Protein 2V40 (pdb70)

Structure (mmCIF, N/CA/C/O backbone):
data_2V40
#
_entry.id   2V40
#
_cell.length_a   155.410
_cell.length_b   155.410
_cell.length_c   82.120
_cell.angle_alpha   90.00
_cell.angle_beta   90.00
_cell.angle_gamma   120.00
#
_symmetry.space_group_name_H-M   'P 63 2 2'
#
loop_
_entity.id
_entity.type
_entity.pdbx_description
1 polymer 'ADENYLOSUCCINATE SYNTHETASE ISOZYME 2'
2 non-polymer "GUANOSINE-5'-DIPHOSPHATE"
3 water water
#
loop_
_atom_site.group_PDB
_atom_site.id
_atom_site.type_symbol
_atom_site.label_atom_id
_atom_site.label_alt_id
_atom_site.label_comp_id
_atom_site.label_asym_id
_atom_site.label_entity_id
_atom_site.label_seq_id
_atom_site.pdbx_PDB_ins_code
_atom_site.Cartn_x
_atom_site.Cartn_y
_atom_site.Cartn_z
_atom_site.occupancy
_atom_site.B_iso_or_equiv
_atom_site.auth_seq_id
_atom_site.auth_comp_id
_atom_site.auth_asym_id
_atom_site.auth_atom_id
_atom_site.pdbx_PDB_model_num
ATOM 1 N N . GLY A 1 29 ? 72.326 3.992 -7.593 1.00 28.40 26 GLY A N 1
ATOM 2 C CA . GLY A 1 29 ? 72.710 5.326 -8.142 1.00 28.17 26 GLY A CA 1
ATOM 3 C C . GLY A 1 29 ? 71.676 6.420 -7.901 1.00 27.72 26 GLY A C 1
ATOM 4 O O . GLY A 1 29 ? 70.475 6.159 -7.759 1.00 28.02 26 GLY A O 1
ATOM 5 N N . GLY A 1 30 ? 72.168 7.653 -7.869 1.00 26.73 27 GLY A N 1
ATOM 6 C CA . GLY A 1 30 ? 71.346 8.836 -7.877 1.00 24.75 27 GLY A CA 1
ATOM 7 C C . GLY A 1 30 ? 71.173 9.358 -6.464 1.00 23.45 27 GLY A C 1
ATOM 8 O O . GLY A 1 30 ? 71.722 8.816 -5.507 1.00 23.95 27 GLY A O 1
ATOM 9 N N . ASN A 1 31 ? 70.389 10.410 -6.340 1.00 21.56 28 ASN A N 1
ATOM 10 C CA . ASN A 1 31 ? 70.068 10.994 -5.055 1.00 19.96 28 ASN A CA 1
ATOM 11 C C . ASN A 1 31 ? 69.272 10.018 -4.210 1.00 19.63 28 ASN A C 1
ATOM 12 O O . ASN A 1 31 ? 68.499 9.210 -4.743 1.00 19.57 28 ASN A O 1
ATOM 17 N N . ARG A 1 32 ? 69.445 10.101 -2.893 1.00 19.23 29 ARG A N 1
ATOM 18 C CA . ARG A 1 32 ? 68.711 9.242 -1.982 1.00 19.82 29 ARG A CA 1
ATOM 19 C C . ARG A 1 32 ? 67.881 10.151 -1.072 1.00 19.02 29 ARG A C 1
ATOM 20 O O . ARG A 1 32 ? 68.403 11.138 -0.525 1.00 19.23 29 ARG A O 1
ATOM 28 N N . VAL A 1 33 ? 66.590 9.859 -0.953 1.00 17.10 30 VAL A N 1
ATOM 29 C CA . VAL A 1 33 ? 65.689 10.770 -0.234 1.00 16.63 30 VAL A CA 1
ATOM 30 C C . VAL A 1 33 ? 65.864 10.629 1.278 1.00 15.93 30 VAL A C 1
ATOM 31 O O . VAL A 1 33 ? 66.189 9.543 1.764 1.00 15.48 30 VAL A O 1
ATOM 35 N N . THR A 1 34 ? 65.656 11.728 2.017 1.00 15.37 31 THR A N 1
ATOM 36 C CA . THR A 1 34 ? 65.615 11.661 3.486 1.00 14.97 31 THR A CA 1
ATOM 37 C C . THR A 1 34 ? 64.151 11.551 3.913 1.00 14.67 31 THR A C 1
ATOM 38 O O . THR A 1 34 ? 63.313 12.277 3.411 1.00 15.09 31 THR A O 1
ATOM 42 N N . VAL A 1 35 ? 63.839 10.643 4.829 1.00 13.88 32 VAL A N 1
ATOM 43 C CA . VAL A 1 35 ? 62.445 10.452 5.248 1.00 13.80 32 VAL A CA 1
ATOM 44 C C . VAL A 1 35 ? 62.327 10.776 6.733 1.00 13.69 32 VAL A C 1
ATOM 45 O O . VAL A 1 35 ? 63.157 10.318 7.527 1.00 13.67 32 VAL A O 1
ATOM 49 N N . VAL A 1 36 ? 61.292 11.533 7.099 1.00 13.49 33 VAL A N 1
ATOM 50 C CA . VAL A 1 36 ? 60.964 11.747 8.528 1.00 13.76 33 VAL A CA 1
ATOM 51 C C . VAL A 1 36 ? 59.664 11.015 8.815 1.00 13.33 33 VAL A C 1
ATOM 52 O O . VAL A 1 36 ? 58.634 11.307 8.189 1.00 14.01 33 VAL A O 1
ATOM 56 N N . LEU A 1 37 ? 59.707 10.083 9.770 1.00 13.37 34 LEU A N 1
ATOM 57 C CA . LEU A 1 37 ? 58.543 9.247 10.130 1.00 14.11 34 LEU A CA 1
ATOM 58 C C . LEU A 1 37 ? 58.246 9.349 11.624 1.00 14.27 34 LEU A C 1
ATOM 59 O O . LEU A 1 37 ? 59.168 9.337 12.453 1.00 15.29 34 LEU A O 1
ATOM 64 N N . GLY A 1 38 ? 56.957 9.383 11.972 1.00 14.88 35 GLY A N 1
ATOM 65 C CA . GLY A 1 38 ? 56.549 9.318 13.389 1.00 14.58 35 GLY A CA 1
ATOM 66 C C . GLY A 1 38 ? 56.673 7.884 13.865 1.00 14.19 35 GLY A C 1
ATOM 67 O O . GLY A 1 38 ? 56.246 6.959 13.191 1.00 14.88 35 GLY A O 1
ATOM 68 N N . ALA A 1 39 ? 57.280 7.673 15.023 1.00 13.88 36 ALA A N 1
ATOM 69 C CA . ALA A 1 39 ? 57.517 6.300 15.475 1.00 13.88 36 ALA A CA 1
ATOM 70 C C . ALA A 1 39 ? 56.405 5.688 16.354 1.00 14.33 36 ALA A C 1
ATOM 71 O O . ALA A 1 39 ? 56.381 4.464 16.590 1.00 14.71 36 ALA A O 1
ATOM 73 N N . GLN A 1 40 ? 55.497 6.530 16.849 1.00 14.82 37 GLN A N 1
ATOM 74 C CA . GLN A 1 40 ? 54.538 6.083 17.863 1.00 14.61 37 GLN A CA 1
ATOM 75 C C . GLN A 1 40 ? 53.123 6.233 17.296 1.00 15.40 37 GLN A C 1
ATOM 76 O O . GLN A 1 40 ? 52.842 5.678 16.234 1.00 15.25 37 GLN A O 1
ATOM 82 N N . TRP A 1 41 ? 52.238 6.970 17.968 1.00 16.10 38 TRP A N 1
ATOM 83 C CA . TRP A 1 41 ? 50.883 7.189 17.426 1.00 17.05 38 TRP A CA 1
ATOM 84 C C . TRP A 1 41 ? 50.620 8.636 17.038 1.00 17.90 38 TRP A C 1
ATOM 85 O O . TRP A 1 41 ? 49.509 9.123 17.250 1.00 19.85 38 TRP A O 1
ATOM 96 N N . GLY A 1 42 ? 51.606 9.339 16.498 1.00 17.79 39 GLY A N 1
ATOM 97 C CA . GLY A 1 42 ? 51.438 10.742 16.144 1.00 17.16 39 GLY A CA 1
ATOM 98 C C . GLY A 1 42 ? 51.739 11.746 17.252 1.00 17.23 39 GLY A C 1
ATOM 99 O O . GLY A 1 42 ? 51.955 11.380 18.401 1.00 16.42 39 GLY A O 1
ATOM 100 N N . ASP A 1 43 ? 51.753 13.022 16.878 1.00 16.78 40 ASP A N 1
ATOM 101 C CA . ASP A 1 43 ? 52.034 14.124 17.810 1.00 18.08 40 ASP A CA 1
ATOM 102 C C . ASP A 1 43 ? 53.411 13.999 18.494 1.00 17.66 40 ASP A C 1
ATOM 103 O O . ASP A 1 43 ? 53.600 14.444 19.628 1.00 17.97 40 ASP A O 1
ATOM 108 N N . GLU A 1 44 ? 54.380 13.404 17.796 1.00 17.80 41 GLU A N 1
ATOM 109 C CA . GLU A 1 44 ? 55.701 13.203 18.377 1.00 17.81 41 GLU A CA 1
ATOM 110 C C . GLU A 1 44 ? 56.554 14.445 18.277 1.00 19.51 41 GLU A C 1
ATOM 111 O O . GLU A 1 44 ? 57.532 14.569 19.004 1.00 20.76 41 GLU A O 1
ATOM 117 N N . GLY A 1 45 ? 56.214 15.351 17.364 1.00 19.19 42 GLY A N 1
ATOM 118 C CA . GLY A 1 45 ? 57.095 16.458 17.061 1.00 20.22 42 GLY A CA 1
ATOM 119 C C . GLY A 1 45 ? 57.817 16.340 15.726 1.00 19.90 42 GLY A C 1
ATOM 120 O O . GLY A 1 45 ? 58.916 16.887 15.584 1.00 20.14 42 GLY A O 1
ATOM 121 N N . LYS A 1 46 ? 57.210 15.654 14.747 1.00 20.11 43 LYS A N 1
ATOM 122 C CA . LYS A 1 46 ? 57.801 15.537 13.399 1.00 20.41 43 LYS A CA 1
ATOM 123 C C . LYS A 1 46 ? 58.020 16.898 12.763 1.00 20.05 43 LYS A C 1
ATOM 124 O O . LYS A 1 46 ? 59.052 17.116 12.125 1.00 19.47 43 LYS A O 1
ATOM 130 N N . GLY A 1 47 ? 57.054 17.814 12.942 1.00 20.50 44 GLY A N 1
ATOM 131 C CA . GLY A 1 47 ? 57.144 19.173 12.371 1.00 20.75 44 GLY A CA 1
ATOM 132 C C . GLY A 1 47 ? 58.396 19.924 12.795 1.00 20.79 44 GLY A C 1
ATOM 133 O O . GLY A 1 47 ? 58.993 20.669 12.006 1.00 20.95 44 GLY A O 1
ATOM 134 N N . LYS A 1 48 ? 58.786 19.742 14.058 1.00 20.88 45 LYS A N 1
ATOM 135 C CA . LYS A 1 48 ? 60.035 20.303 14.590 1.00 20.97 45 LYS A CA 1
ATOM 136 C C . LYS A 1 48 ? 61.276 19.833 13.792 1.00 21.05 45 LYS A C 1
ATOM 137 O O . LYS A 1 48 ? 62.166 20.625 13.446 1.00 20.35 45 LYS A O 1
ATOM 143 N N . VAL A 1 49 ? 61.323 18.541 13.485 1.00 20.14 46 VAL A N 1
ATOM 144 C CA . VAL A 1 49 ? 62.439 17.988 12.723 1.00 20.00 46 VAL A CA 1
ATOM 145 C C . VAL A 1 49 ? 62.376 18.431 11.241 1.00 20.12 46 VAL A C 1
ATOM 146 O O . VAL A 1 49 ? 63.366 18.870 10.642 1.00 20.00 46 VAL A O 1
ATOM 150 N N . VAL A 1 50 ? 61.190 18.326 10.663 1.00 20.83 47 VAL A N 1
ATOM 151 C CA . VAL A 1 50 ? 60.966 18.777 9.285 1.00 22.55 47 VAL A CA 1
ATOM 152 C C . VAL A 1 50 ? 61.369 20.255 9.117 1.00 23.29 47 VAL A C 1
ATOM 153 O O . VAL A 1 50 ? 62.048 20.572 8.142 1.00 23.44 47 VAL A O 1
ATOM 157 N N . ASP A 1 51 ? 60.984 21.127 10.066 1.00 24.69 48 ASP A N 1
ATOM 158 C CA . ASP A 1 51 ? 61.409 22.563 10.097 1.00 25.81 48 ASP A CA 1
ATOM 159 C C . ASP A 1 51 ? 62.911 22.729 9.877 1.00 25.20 48 ASP A C 1
ATOM 160 O O . ASP A 1 51 ? 63.324 23.530 9.037 1.00 25.80 48 ASP A O 1
ATOM 165 N N . LEU A 1 52 ? 63.718 21.962 10.612 1.00 23.68 49 LEU A N 1
ATOM 166 C CA . LEU A 1 52 ? 65.164 22.043 10.493 1.00 22.93 49 LEU A CA 1
ATOM 167 C C . LEU A 1 52 ? 65.646 21.552 9.130 1.00 22.33 49 LEU A C 1
ATOM 168 O O . LEU A 1 52 ? 66.410 22.234 8.453 1.00 22.13 49 LEU A O 1
ATOM 173 N N . LEU A 1 53 ? 65.192 20.367 8.736 1.00 21.50 50 LEU A N 1
ATOM 174 C CA . LEU A 1 53 ? 65.644 19.754 7.478 1.00 20.74 50 LEU A CA 1
ATOM 175 C C . LEU A 1 53 ? 65.159 20.467 6.210 1.00 20.65 50 LEU A C 1
ATOM 176 O O . LEU A 1 53 ? 65.872 20.493 5.199 1.00 20.23 50 LEU A O 1
ATOM 181 N N . ALA A 1 54 ? 63.957 21.034 6.248 1.00 20.24 51 ALA A N 1
ATOM 182 C CA . ALA A 1 54 ? 63.409 21.703 5.065 1.00 21.13 51 ALA A CA 1
ATOM 183 C C . ALA A 1 54 ? 64.173 22.994 4.685 1.00 22.34 51 ALA A C 1
ATOM 184 O O . ALA A 1 54 ? 64.084 23.455 3.539 1.00 22.01 51 ALA A O 1
ATOM 186 N N . GLN A 1 55 ? 64.909 23.570 5.642 1.00 23.71 52 GLN A N 1
ATOM 187 C CA . GLN A 1 55 ? 65.685 24.800 5.405 1.00 25.99 52 GLN A CA 1
ATOM 188 C C . GLN A 1 55 ? 66.736 24.648 4.303 1.00 26.10 52 GLN A C 1
ATOM 189 O O . GLN A 1 55 ? 67.069 25.624 3.630 1.00 26.28 52 GLN A O 1
ATOM 195 N N . ASP A 1 56 ? 67.286 23.452 4.111 1.00 26.03 53 ASP A N 1
ATOM 196 C CA . ASP A 1 56 ? 68.192 23.314 2.969 1.00 26.72 53 ASP A CA 1
ATOM 197 C C . ASP A 1 56 ? 67.795 22.223 1.987 1.00 24.53 53 ASP A C 1
ATOM 198 O O . ASP A 1 56 ? 68.623 21.733 1.230 1.00 24.36 53 ASP A O 1
ATOM 203 N N . ALA A 1 57 ? 66.518 21.865 1.987 1.00 21.76 54 ALA A N 1
ATOM 204 C CA . ALA A 1 57 ? 65.993 20.933 0.990 1.00 20.40 54 ALA A CA 1
ATOM 205 C C . ALA A 1 57 ? 65.749 21.636 -0.347 1.00 19.88 54 ALA A C 1
ATOM 206 O O . ALA A 1 57 ? 65.500 22.842 -0.398 1.00 20.00 54 ALA A O 1
ATOM 208 N N . ASP A 1 58 ? 65.814 20.870 -1.430 1.00 18.97 55 ASP A N 1
ATOM 209 C CA . ASP A 1 58 ? 65.393 21.321 -2.761 1.00 19.00 55 ASP A CA 1
ATOM 210 C C . ASP A 1 58 ? 63.956 20.915 -3.092 1.00 18.45 55 ASP A C 1
ATOM 211 O O . ASP A 1 58 ? 63.195 21.666 -3.739 1.00 17.91 55 ASP A O 1
ATOM 216 N N . ILE A 1 59 ? 63.582 19.711 -2.651 1.00 17.66 56 ILE A N 1
ATOM 217 C CA . ILE A 1 59 ? 62.243 19.166 -2.892 1.00 16.45 56 ILE A CA 1
ATOM 218 C C . ILE A 1 59 ? 61.731 18.582 -1.588 1.00 15.99 56 ILE A C 1
ATOM 219 O O . ILE A 1 59 ? 62.475 17.884 -0.895 1.00 15.47 56 ILE A O 1
ATOM 224 N N A VAL A 1 60 ? 60.494 18.920 -1.232 0.50 15.38 57 VAL A N 1
ATOM 225 N N B VAL A 1 60 ? 60.471 18.872 -1.264 0.50 15.27 57 VAL A N 1
ATOM 226 C CA A VAL A 1 60 ? 59.831 18.339 -0.055 0.50 15.09 57 VAL A CA 1
ATOM 227 C CA B VAL A 1 60 ? 59.835 18.342 -0.047 0.50 14.84 57 VAL A CA 1
ATOM 228 C C A VAL A 1 60 ? 58.590 17.613 -0.552 0.50 15.27 57 VAL A C 1
ATOM 229 C C B VAL A 1 60 ? 58.503 17.682 -0.413 0.50 15.04 57 VAL A C 1
ATOM 230 O O A VAL A 1 60 ? 57.870 18.133 -1.405 0.50 15.08 57 VAL A O 1
ATOM 231 O O B VAL A 1 60 ? 57.633 18.322 -1.011 0.50 14.50 57 VAL A O 1
ATOM 238 N N . CYS A 1 61 ? 58.354 16.411 -0.030 1.00 14.70 58 CYS A N 1
ATOM 239 C CA . CYS A 1 61 ? 57.269 15.536 -0.526 1.00 15.49 58 CYS A CA 1
ATOM 240 C C . CYS A 1 61 ? 56.299 15.051 0.535 1.00 15.56 58 CYS A C 1
ATOM 241 O O . CYS A 1 61 ? 56.691 14.869 1.685 1.00 16.74 58 CYS A O 1
ATOM 244 N N . ARG A 1 62 ? 55.044 14.842 0.117 1.00 15.46 59 ARG A N 1
ATOM 245 C CA . ARG A 1 62 ? 54.092 13.998 0.836 1.00 15.12 59 ARG A CA 1
ATOM 246 C C . ARG A 1 62 ? 53.966 12.692 0.031 1.00 14.90 59 ARG A C 1
ATOM 247 O O . ARG A 1 62 ? 53.889 12.748 -1.198 1.00 14.37 59 ARG A O 1
ATOM 255 N N . CYS A 1 63 ? 53.992 11.544 0.713 1.00 14.03 60 CYS A N 1
ATOM 256 C CA . CYS A 1 63 ? 53.891 10.243 0.015 1.00 14.39 60 CYS A CA 1
ATOM 257 C C . CYS A 1 63 ? 52.579 9.486 0.249 1.00 14.07 60 CYS A C 1
ATOM 258 O O . CYS A 1 63 ? 52.153 8.714 -0.605 1.00 13.20 60 CYS A O 1
ATOM 261 N N . GLN A 1 64 ? 51.954 9.678 1.413 1.00 13.79 61 GLN A N 1
ATOM 262 C CA . GLN A 1 64 ? 50.744 8.960 1.750 1.00 14.57 61 GLN A CA 1
ATOM 263 C C . GLN A 1 64 ? 49.843 9.866 2.578 1.00 14.86 61 GLN A C 1
ATOM 264 O O . GLN A 1 64 ? 50.290 10.896 3.103 1.00 14.39 61 GLN A O 1
ATOM 270 N N . GLY A 1 65 ? 48.582 9.458 2.712 1.00 15.24 62 GLY A N 1
ATOM 271 C CA . GLY A 1 65 ? 47.651 10.150 3.619 1.00 15.35 62 GLY A CA 1
ATOM 272 C C . GLY A 1 65 ? 46.925 11.321 2.982 1.00 16.37 62 GLY A C 1
ATOM 273 O O . GLY A 1 65 ? 47.076 11.596 1.790 1.00 15.05 62 GLY A O 1
ATOM 274 N N . GLY A 1 66 ? 46.140 12.039 3.790 1.00 16.95 63 GLY A N 1
ATOM 275 C CA . GLY A 1 66 ? 45.399 13.184 3.287 1.00 18.16 63 GLY A CA 1
ATOM 276 C C . GLY A 1 66 ? 45.669 14.405 4.154 1.00 19.87 63 GLY A C 1
ATOM 277 O O . GLY A 1 66 ? 46.786 14.626 4.605 1.00 19.56 63 GLY A O 1
ATOM 278 N N . ASN A 1 67 ? 44.631 15.179 4.419 1.00 20.63 64 ASN A N 1
ATOM 279 C CA . ASN A 1 67 ? 44.806 16.449 5.133 1.00 22.26 64 ASN A CA 1
ATOM 280 C C . ASN A 1 67 ? 44.286 16.423 6.568 1.00 24.44 64 ASN A C 1
ATOM 281 O O . ASN A 1 67 ? 43.878 17.471 7.107 1.00 24.00 64 ASN A O 1
ATOM 286 N N . ASN A 1 68 ? 44.291 15.254 7.207 1.00 26.72 65 ASN A N 1
ATOM 287 C CA . ASN A 1 68 ? 43.594 15.148 8.494 1.00 29.89 65 ASN A CA 1
ATOM 288 C C . ASN A 1 68 ? 44.305 15.795 9.685 1.00 31.74 65 ASN A C 1
ATOM 289 O O . ASN A 1 68 ? 43.678 15.976 10.743 1.00 32.98 65 ASN A O 1
ATOM 294 N N . ALA A 1 69 ? 45.581 16.161 9.519 1.00 32.42 66 ALA A N 1
ATOM 295 C CA . ALA A 1 69 ? 46.356 16.797 10.608 1.00 33.24 66 ALA A CA 1
ATOM 296 C C . ALA A 1 69 ? 46.856 18.171 10.194 1.00 33.67 66 ALA A C 1
ATOM 297 O O . ALA A 1 69 ? 47.398 18.318 9.099 1.00 33.93 66 ALA A O 1
ATOM 299 N N . GLY A 1 70 ? 46.678 19.170 11.068 1.00 33.46 67 GLY A N 1
ATOM 300 C CA . GLY A 1 70 ? 47.174 20.530 10.818 1.00 33.19 67 GLY A CA 1
ATOM 301 C C . GLY A 1 70 ? 48.416 20.879 11.617 1.00 33.05 67 GLY A C 1
ATOM 302 O O . GLY A 1 70 ? 48.564 20.443 12.766 1.00 33.84 67 GLY A O 1
ATOM 303 N N A HIS A 1 71 ? 49.296 21.655 11.002 0.50 32.27 68 HIS A N 1
ATOM 304 N N B HIS A 1 71 ? 49.332 21.652 11.015 0.50 32.66 68 HIS A N 1
ATOM 305 C CA A HIS A 1 71 ? 50.495 22.112 11.673 0.50 31.23 68 HIS A CA 1
ATOM 306 C CA B HIS A 1 71 ? 50.654 21.989 11.611 0.50 31.95 68 HIS A CA 1
ATOM 307 C C A HIS A 1 71 ? 50.723 23.568 11.385 0.50 31.19 68 HIS A C 1
ATOM 308 C C B HIS A 1 71 ? 51.040 23.452 11.300 0.50 31.72 68 HIS A C 1
ATOM 309 O O A HIS A 1 71 ? 50.317 24.076 10.342 0.50 30.49 68 HIS A O 1
ATOM 310 O O B HIS A 1 71 ? 51.044 23.848 10.133 0.50 31.34 68 HIS A O 1
ATOM 323 N N . THR A 1 72 ? 51.346 24.242 12.343 1.00 31.07 69 THR A N 1
ATOM 324 C CA . THR A 1 72 ? 51.596 25.680 12.207 1.00 30.41 69 THR A CA 1
ATOM 325 C C . THR A 1 72 ? 53.087 25.965 12.126 1.00 29.83 69 THR A C 1
ATOM 326 O O . THR A 1 72 ? 53.864 25.461 12.925 1.00 29.94 69 THR A O 1
ATOM 330 N N . VAL A 1 73 ? 53.482 26.757 11.134 1.00 29.39 70 VAL A N 1
ATOM 331 C CA . VAL A 1 73 ? 54.853 27.212 11.006 1.00 29.26 70 VAL A CA 1
ATOM 332 C C . VAL A 1 73 ? 54.814 28.717 11.143 1.00 28.99 70 VAL A C 1
ATOM 333 O O . VAL A 1 73 ? 54.012 29.373 10.476 1.00 28.68 70 VAL A O 1
ATOM 337 N N . VAL A 1 74 ? 55.659 29.257 12.020 1.00 28.86 71 VAL A N 1
ATOM 338 C CA . VAL A 1 74 ? 55.691 30.706 12.273 1.00 29.32 71 VAL A CA 1
ATOM 339 C C . VAL A 1 74 ? 56.882 31.344 11.549 1.00 29.16 71 VAL A C 1
ATOM 340 O O . VAL A 1 74 ? 58.007 30.898 11.707 1.00 29.99 71 VAL A O 1
ATOM 344 N N . VAL A 1 75 ? 56.616 32.353 10.726 1.00 29.31 72 VAL A N 1
ATOM 345 C CA . VAL A 1 75 ? 57.665 33.165 10.085 1.00 29.57 72 VAL A CA 1
ATOM 346 C C . VAL A 1 75 ? 57.376 34.658 10.293 1.00 29.89 72 VAL A C 1
ATOM 347 O O . VAL A 1 75 ? 56.359 35.167 9.821 1.00 29.97 72 VAL A O 1
ATOM 351 N N . ASP A 1 76 ? 58.301 35.356 10.955 1.00 30.77 73 ASP A N 1
ATOM 352 C CA . ASP A 1 76 ? 58.144 36.775 11.302 1.00 31.55 73 ASP A CA 1
ATOM 353 C C . ASP A 1 76 ? 56.822 37.007 12.012 1.00 30.97 73 ASP A C 1
ATOM 354 O O . ASP A 1 76 ? 56.074 37.919 11.649 1.00 31.55 73 ASP A O 1
ATOM 359 N N . SER A 1 77 ? 56.530 36.152 12.995 1.00 30.42 74 SER A N 1
ATOM 360 C CA . SER A 1 77 ? 55.291 36.198 13.788 1.00 30.53 74 SER A CA 1
ATOM 361 C C . SER A 1 77 ? 54.065 35.626 13.098 1.00 29.93 74 SER A C 1
ATOM 362 O O . SER A 1 77 ? 53.075 35.263 13.764 1.00 29.98 74 SER A O 1
ATOM 365 N N . VAL A 1 78 ? 54.121 35.537 11.772 1.00 28.73 75 VAL A N 1
ATOM 366 C CA . VAL A 1 78 ? 52.957 35.108 11.010 1.00 27.68 75 VAL A CA 1
ATOM 367 C C . VAL A 1 78 ? 52.811 33.601 11.121 1.00 27.74 75 VAL A C 1
ATOM 368 O O . VAL A 1 78 ? 53.767 32.848 10.895 1.00 28.08 75 VAL A O 1
ATOM 372 N N . GLU A 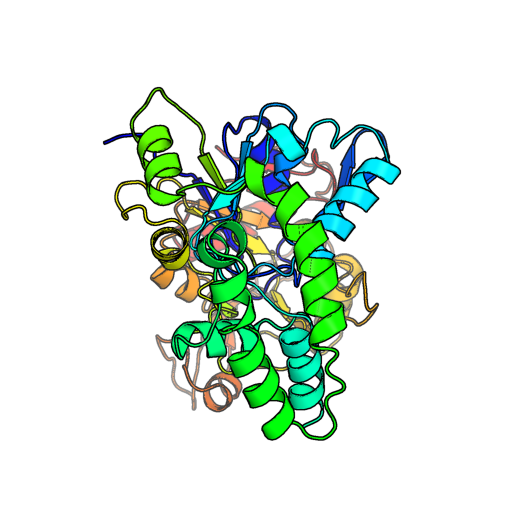1 79 ? 51.605 33.168 11.457 1.00 27.23 76 GLU A N 1
ATOM 373 C CA . GLU A 1 79 ? 51.324 31.766 11.669 1.00 27.56 76 GLU A CA 1
ATOM 374 C C . GLU A 1 79 ? 50.681 31.205 10.407 1.00 27.11 76 GLU A C 1
ATOM 375 O O . GLU A 1 79 ? 49.557 31.570 10.054 1.00 28.40 76 GLU A O 1
ATOM 381 N N . TYR A 1 80 ? 51.416 30.351 9.707 1.00 25.46 77 TYR A N 1
ATOM 382 C CA . TYR A 1 80 ? 50.880 29.672 8.526 1.00 24.24 77 TYR A CA 1
ATOM 383 C C . TYR A 1 80 ? 50.468 28.265 8.936 1.00 23.60 77 TYR A C 1
ATOM 384 O O . TYR A 1 80 ? 51.123 27.666 9.780 1.00 24.71 77 TYR A O 1
ATOM 393 N N . ASP A 1 81 ? 49.386 27.742 8.364 1.00 22.96 78 ASP A N 1
ATOM 394 C CA . ASP A 1 81 ? 48.883 26.411 8.735 1.00 22.54 78 ASP A CA 1
ATOM 395 C C . ASP A 1 81 ? 48.906 25.470 7.522 1.00 21.74 78 ASP A C 1
ATOM 396 O O . ASP A 1 81 ? 48.448 25.834 6.423 1.00 20.88 78 ASP A O 1
ATOM 401 N N . PHE A 1 82 ? 49.416 24.265 7.734 1.00 20.83 79 PHE A N 1
ATOM 402 C CA . PHE A 1 82 ? 49.503 23.262 6.650 1.00 20.41 79 PHE A CA 1
ATOM 403 C C . PHE A 1 82 ? 48.749 22.005 7.023 1.00 20.64 79 PHE A C 1
ATOM 404 O O . PHE A 1 82 ? 48.765 21.600 8.185 1.00 20.70 79 PHE A O 1
ATOM 412 N N . HIS A 1 83 ? 48.064 21.403 6.044 1.00 19.78 80 HIS A N 1
ATOM 413 C CA . HIS A 1 83 ? 47.263 20.198 6.287 1.00 20.75 80 HIS A CA 1
ATOM 414 C C . HIS A 1 83 ? 47.610 19.150 5.227 1.00 20.13 80 HIS A C 1
ATOM 415 O O . HIS A 1 83 ? 48.140 18.087 5.527 1.00 20.66 80 HIS A O 1
ATOM 422 N N . LEU A 1 84 ? 47.344 19.478 3.977 1.00 19.51 81 LEU A N 1
ATOM 423 C CA . LEU A 1 84 ? 47.760 18.596 2.896 1.00 20.02 81 LEU A CA 1
ATOM 424 C C . LEU A 1 84 ? 49.156 18.965 2.437 1.00 20.66 81 LEU A C 1
ATOM 425 O O . LEU A 1 84 ? 49.973 18.088 2.169 1.00 21.42 81 LEU A O 1
ATOM 430 N N . LEU A 1 85 ? 49.437 20.269 2.330 1.00 21.03 82 LEU A N 1
ATOM 431 C CA . LEU A 1 85 ? 50.729 20.728 1.836 1.00 21.67 82 LEU A CA 1
ATOM 432 C C . LEU A 1 85 ? 51.874 20.382 2.773 1.00 22.10 82 LEU A C 1
ATOM 433 O O . LEU A 1 85 ? 51.719 20.509 3.990 1.00 22.15 82 LEU A O 1
ATOM 438 N N . PRO A 1 86 ? 53.027 19.954 2.201 1.00 22.76 83 PRO A N 1
ATOM 439 C CA . PRO A 1 86 ? 54.237 19.751 2.990 1.00 23.37 83 PRO A CA 1
ATOM 440 C C . PRO A 1 86 ? 54.619 21.080 3.624 1.00 23.77 83 PRO A C 1
ATOM 441 O O . PRO A 1 86 ? 54.685 22.096 2.923 1.00 23.65 83 PRO A O 1
ATOM 445 N N . SER A 1 87 ? 54.839 21.063 4.936 1.00 24.81 84 SER A N 1
ATOM 446 C CA . SER A 1 87 ? 55.232 22.253 5.696 1.00 25.84 84 SER A CA 1
ATOM 447 C C . SER A 1 87 ? 56.490 22.917 5.127 1.00 25.65 84 SER A C 1
ATOM 448 O O . SER A 1 87 ? 56.688 24.129 5.249 1.00 25.84 84 SER A O 1
ATOM 451 N N . GLY A 1 88 ? 57.330 22.115 4.483 1.00 24.97 85 GLY A N 1
ATOM 452 C CA . GLY A 1 88 ? 58.556 22.618 3.872 1.00 23.60 85 GLY A CA 1
ATOM 453 C C . GLY A 1 88 ? 58.395 23.642 2.782 1.00 23.44 85 GLY A C 1
ATOM 454 O O . GLY A 1 88 ? 59.349 24.358 2.473 1.00 23.09 85 GLY A O 1
ATOM 455 N N . ILE A 1 89 ? 57.195 23.734 2.205 1.00 23.17 86 ILE A N 1
ATOM 456 C CA . ILE A 1 89 ? 56.908 24.717 1.152 1.00 23.71 86 ILE A CA 1
ATOM 457 C C . ILE A 1 89 ? 57.129 26.175 1.625 1.00 24.34 86 ILE A C 1
ATOM 458 O O . ILE A 1 89 ? 57.280 27.074 0.805 1.00 24.70 86 ILE A O 1
ATOM 463 N N . ILE A 1 90 ? 57.162 26.379 2.938 1.00 25.15 87 ILE A N 1
ATOM 464 C CA . ILE A 1 90 ? 57.444 27.693 3.542 1.00 26.08 87 ILE A CA 1
ATOM 465 C C . ILE A 1 90 ? 58.840 28.252 3.158 1.00 27.24 87 ILE A C 1
ATOM 466 O O . ILE A 1 90 ? 59.047 29.478 3.194 1.00 27.32 87 ILE A O 1
ATOM 471 N N . ASN A 1 91 ? 59.782 27.359 2.816 1.00 26.65 88 ASN A N 1
ATOM 472 C CA . ASN A 1 91 ? 61.111 27.731 2.276 1.00 27.53 88 ASN A CA 1
ATOM 473 C C . ASN A 1 91 ? 60.927 28.118 0.817 1.00 27.71 88 ASN A C 1
ATOM 474 O O . ASN A 1 91 ? 60.473 27.300 0.012 1.00 27.19 88 ASN A O 1
ATOM 479 N N . PRO A 1 92 ? 61.274 29.372 0.455 1.00 28.32 89 PRO A N 1
ATOM 480 C CA . PRO A 1 92 ? 61.032 29.848 -0.929 1.00 28.78 89 PRO A CA 1
ATOM 481 C C . PRO A 1 92 ? 61.806 29.110 -2.034 1.00 28.36 89 PRO A C 1
ATOM 482 O O . PRO A 1 92 ? 61.420 29.183 -3.202 1.00 29.20 89 PRO A O 1
ATOM 486 N N . ASN A 1 93 ? 62.883 28.418 -1.675 1.00 27.88 90 ASN A N 1
ATOM 487 C CA . ASN A 1 93 ? 63.690 27.673 -2.641 1.00 27.61 90 ASN A CA 1
ATOM 488 C C . ASN A 1 93 ? 63.255 26.217 -2.872 1.00 25.99 90 ASN A C 1
ATOM 489 O O . ASN A 1 93 ? 63.901 25.489 -3.636 1.00 26.82 90 ASN A O 1
ATOM 494 N N A VAL A 1 94 ? 62.204 25.784 -2.192 0.50 24.93 91 VAL A N 1
ATOM 495 N N B VAL A 1 94 ? 62.155 25.819 -2.231 0.50 24.86 91 VAL A N 1
ATOM 496 C CA A VAL A 1 94 ? 61.764 24.410 -2.368 0.50 23.41 91 VAL A CA 1
ATOM 497 C CA B VAL A 1 94 ? 61.663 24.431 -2.227 0.50 23.29 91 VAL A CA 1
ATOM 498 C C A VAL A 1 94 ? 60.639 24.300 -3.390 0.50 22.78 91 VAL A C 1
ATOM 499 C C B VAL A 1 94 ? 60.508 24.214 -3.220 0.50 22.71 91 VAL A C 1
ATOM 500 O O A VAL A 1 94 ? 59.888 25.246 -3.629 0.50 22.58 91 VAL A O 1
ATOM 501 O O B VAL A 1 94 ? 59.573 25.025 -3.261 0.50 22.38 91 VAL A O 1
ATOM 508 N N . THR A 1 95 ? 60.572 23.129 -4.008 1.00 22.05 92 THR A N 1
ATOM 509 C CA . THR A 1 95 ? 59.421 22.673 -4.773 1.00 20.93 92 THR A CA 1
ATOM 510 C C . THR A 1 95 ? 58.736 21.653 -3.866 1.00 19.48 92 THR A C 1
ATOM 511 O O . THR A 1 95 ? 59.398 20.740 -3.361 1.00 18.05 92 THR A O 1
ATOM 515 N N . ALA A 1 96 ? 57.440 21.830 -3.628 1.00 17.36 93 ALA A N 1
ATOM 516 C CA . ALA A 1 96 ? 56.660 20.872 -2.856 1.00 16.30 93 ALA A CA 1
ATOM 517 C C . ALA A 1 96 ? 56.063 19.863 -3.830 1.00 15.83 93 ALA A C 1
ATOM 518 O O . ALA A 1 96 ? 55.607 20.226 -4.912 1.00 14.43 93 ALA A O 1
ATOM 520 N N . PHE A 1 97 ? 56.103 18.597 -3.445 1.00 15.30 94 PHE A N 1
ATOM 521 C CA . PHE A 1 97 ? 55.654 17.518 -4.330 1.00 15.09 94 PHE A CA 1
ATOM 522 C C . PHE A 1 97 ? 54.652 16.623 -3.636 1.00 14.67 94 PHE A C 1
ATOM 523 O O . PHE A 1 97 ? 54.926 16.093 -2.571 1.00 15.94 94 PHE A O 1
ATOM 531 N N . ILE A 1 98 ? 53.481 16.463 -4.243 1.00 14.51 95 ILE A N 1
ATOM 532 C CA . ILE A 1 98 ? 52.442 15.597 -3.685 1.00 14.63 95 ILE A CA 1
ATOM 533 C C . ILE A 1 98 ? 52.458 14.281 -4.465 1.00 14.63 95 ILE A C 1
ATOM 534 O O . ILE A 1 98 ? 52.163 14.269 -5.658 1.00 14.69 95 ILE A O 1
ATOM 539 N N . GLY A 1 99 ? 52.802 13.178 -3.799 1.00 14.87 96 GLY A N 1
ATOM 540 C CA . GLY A 1 99 ? 52.934 11.869 -4.492 1.00 13.85 96 GLY A CA 1
ATOM 541 C C . GLY A 1 99 ? 51.609 11.176 -4.825 1.00 14.12 96 GLY A C 1
ATOM 542 O O . GLY A 1 99 ? 50.523 11.597 -4.386 1.00 13.59 96 GLY A O 1
ATOM 543 N N . ASN A 1 100 ? 51.710 10.078 -5.580 1.00 12.66 97 ASN A N 1
ATOM 544 C CA . ASN A 1 100 ? 50.548 9.280 -5.976 1.00 13.65 97 ASN A CA 1
ATOM 545 C C . ASN A 1 100 ? 49.821 8.616 -4.820 1.00 13.15 97 ASN A C 1
ATOM 546 O O . ASN A 1 100 ? 48.669 8.259 -4.966 1.00 14.30 97 ASN A O 1
ATOM 551 N N . GLY A 1 101 ? 50.494 8.415 -3.682 1.00 12.54 98 GLY A N 1
ATOM 552 C CA . GLY A 1 101 ? 49.876 7.736 -2.547 1.00 13.07 98 GLY A CA 1
ATOM 553 C C . GLY A 1 101 ? 48.961 8.657 -1.735 1.00 13.05 98 GLY A C 1
ATOM 554 O O . GLY A 1 101 ? 48.153 8.188 -0.921 1.00 13.29 98 GLY A O 1
ATOM 555 N N . VAL A 1 102 ? 49.058 9.956 -1.993 1.00 13.65 99 VAL A N 1
ATOM 556 C CA . VAL A 1 102 ? 48.283 10.983 -1.267 1.00 14.33 99 VAL A CA 1
ATOM 557 C C . VAL A 1 102 ? 46.841 11.089 -1.792 1.00 15.10 99 VAL A C 1
ATOM 558 O O . VAL A 1 102 ? 46.566 10.770 -2.955 1.00 16.11 99 VAL A O 1
ATOM 562 N N . VAL A 1 103 ? 45.900 11.470 -0.924 1.00 14.83 100 VAL A N 1
ATOM 563 C CA . VAL A 1 103 ? 44.500 11.641 -1.355 1.00 14.59 100 VAL A CA 1
ATOM 564 C C . VAL A 1 103 ? 44.105 13.092 -1.138 1.00 15.19 100 VAL A C 1
ATOM 565 O O . VAL A 1 103 ? 44.394 13.660 -0.089 1.00 14.57 100 VAL A O 1
ATOM 569 N N . ILE A 1 104 ? 43.496 13.695 -2.164 1.00 15.20 101 ILE A N 1
ATOM 570 C CA . ILE A 1 104 ? 43.411 15.151 -2.236 1.00 15.51 101 ILE A CA 1
ATOM 571 C C . ILE A 1 104 ? 41.957 15.608 -2.331 1.00 15.63 101 ILE A C 1
ATOM 572 O O . ILE A 1 104 ? 41.282 15.374 -3.337 1.00 15.05 101 ILE A O 1
ATOM 577 N N . HIS A 1 105 ? 41.509 16.303 -1.293 1.00 15.58 102 HIS A N 1
ATOM 578 C CA . HIS A 1 105 ? 40.247 17.040 -1.342 1.00 15.42 102 HIS A CA 1
ATOM 579 C C . HIS A 1 105 ? 40.551 18.430 -1.906 1.00 15.63 102 HIS A C 1
ATOM 580 O O . HIS A 1 105 ? 41.276 19.239 -1.294 1.00 15.24 102 HIS A O 1
ATOM 587 N N . LEU A 1 106 ? 40.021 18.708 -3.085 1.00 15.73 103 LEU A N 1
ATOM 588 C CA . LEU A 1 106 ? 40.381 19.932 -3.801 1.00 17.23 103 LEU A CA 1
ATOM 589 C C . LEU A 1 106 ? 39.919 21.232 -3.125 1.00 17.41 103 LEU A C 1
ATOM 590 O O . LEU A 1 106 ? 40.720 22.159 -3.017 1.00 17.95 103 LEU A O 1
ATOM 595 N N . PRO A 1 107 ? 38.660 21.299 -2.645 1.00 18.63 104 PRO A N 1
ATOM 596 C CA . PRO A 1 107 ? 38.278 22.522 -1.901 1.00 18.65 104 PRO A CA 1
ATOM 597 C C . PRO A 1 107 ? 39.194 22.778 -0.695 1.00 19.21 104 PRO A C 1
ATOM 598 O O . PRO A 1 107 ? 39.631 23.922 -0.481 1.00 20.10 104 PRO A O 1
ATOM 602 N N . GLY A 1 108 ? 39.528 21.715 0.039 1.00 18.70 105 GLY A N 1
ATOM 603 C CA . GLY A 1 108 ? 40.438 21.796 1.182 1.00 18.07 105 GLY A CA 1
ATOM 604 C C . GLY A 1 108 ? 41.819 22.302 0.823 1.00 18.05 105 GLY A C 1
ATOM 605 O O . GLY A 1 108 ? 42.390 23.127 1.538 1.00 17.99 105 GLY A O 1
ATOM 606 N N . LEU A 1 109 ? 42.381 21.781 -0.272 1.00 17.04 106 LEU A N 1
ATOM 607 C CA . LEU A 1 109 ? 43.690 22.221 -0.750 1.00 18.06 106 LEU A CA 1
ATOM 608 C C . LEU A 1 109 ? 43.708 23.725 -1.053 1.00 17.12 106 LEU A C 1
ATOM 609 O O . LEU A 1 109 ? 44.591 24.448 -0.589 1.00 16.02 106 LEU A O 1
ATOM 614 N N . PHE A 1 110 ? 42.742 24.190 -1.831 1.00 17.58 107 PHE A N 1
ATOM 615 C CA . PHE A 1 110 ? 42.726 25.602 -2.194 1.00 18.05 107 PHE A CA 1
ATOM 616 C C . PHE A 1 110 ? 42.419 26.508 -0.988 1.00 18.60 107 PHE A C 1
ATOM 617 O O . PHE A 1 110 ? 43.005 27.577 -0.850 1.00 18.37 107 PHE A O 1
ATOM 625 N N . GLU A 1 111 ? 41.540 26.047 -0.111 1.00 19.44 108 GLU A N 1
ATOM 626 C CA . GLU A 1 111 ? 41.247 26.786 1.124 1.00 20.55 108 GLU A CA 1
ATOM 627 C C . GLU A 1 111 ? 42.512 26.953 1.980 1.00 20.33 108 GLU A C 1
ATOM 628 O O . GLU A 1 111 ? 42.864 28.066 2.392 1.00 19.67 108 GLU A O 1
ATOM 634 N N . GLU A 1 112 ? 43.209 25.844 2.228 1.00 20.23 109 GLU A N 1
ATOM 635 C CA . GLU A 1 112 ? 44.474 25.878 2.944 1.00 19.79 109 GLU A CA 1
ATOM 636 C C . GLU A 1 112 ? 45.496 26.868 2.344 1.00 19.44 109 GLU A C 1
ATOM 637 O O . GLU A 1 112 ? 46.111 27.681 3.082 1.00 18.83 109 GLU A O 1
ATOM 643 N N . ALA A 1 113 ? 45.666 26.841 1.018 1.00 18.19 110 ALA A N 1
ATOM 644 C CA . ALA A 1 113 ? 46.664 27.700 0.396 1.00 19.24 110 ALA A CA 1
ATOM 645 C C . ALA A 1 113 ? 46.211 29.160 0.412 1.00 20.20 110 ALA A C 1
ATOM 646 O O . ALA A 1 113 ? 47.003 30.065 0.727 1.00 20.05 110 ALA A O 1
ATOM 648 N N . GLU A 1 114 ? 44.931 29.379 0.108 1.00 21.02 111 GLU A N 1
ATOM 649 C CA . GLU A 1 114 ? 44.391 30.741 0.041 1.00 22.78 111 GLU A CA 1
ATOM 650 C C . GLU A 1 114 ? 44.396 31.441 1.409 1.00 22.65 111 GLU A C 1
ATOM 651 O O . GLU A 1 114 ? 44.710 32.636 1.495 1.00 22.23 111 GLU A O 1
ATOM 657 N N . LYS A 1 115 ? 44.092 30.694 2.470 1.00 21.81 112 LYS A N 1
ATOM 658 C CA . LYS A 1 115 ? 44.153 31.243 3.832 1.00 22.64 112 LYS A CA 1
ATOM 659 C C . LYS A 1 115 ? 45.575 31.640 4.215 1.00 21.94 112 LYS A C 1
ATOM 660 O O . LYS A 1 115 ? 45.778 32.656 4.868 1.00 22.13 112 LYS A O 1
ATOM 666 N N . ASN A 1 116 ? 46.566 30.859 3.789 1.00 21.20 113 ASN A N 1
ATOM 667 C CA . ASN A 1 116 ? 47.961 31.226 4.037 1.00 21.05 113 ASN A CA 1
ATOM 668 C C . ASN A 1 116 ? 48.378 32.495 3.349 1.00 20.56 113 ASN A C 1
ATOM 669 O O . ASN A 1 116 ? 49.071 33.331 3.954 1.00 20.19 113 ASN A O 1
ATOM 674 N N . VAL A 1 117 ? 47.911 32.664 2.113 1.00 19.52 114 VAL A N 1
ATOM 675 C CA . VAL A 1 117 ? 48.144 33.904 1.374 1.00 20.68 114 VAL A CA 1
ATOM 676 C C . VAL A 1 117 ? 47.473 35.122 2.057 1.00 20.74 114 VAL A C 1
ATOM 677 O O . VAL A 1 117 ? 48.014 36.229 2.040 1.00 21.56 114 VAL A O 1
ATOM 681 N N . GLN A 1 118 ? 46.317 34.903 2.665 1.00 20.77 115 GLN A N 1
ATOM 682 C CA . GLN A 1 118 ? 45.644 35.975 3.434 1.00 21.74 115 GLN A CA 1
ATOM 683 C C . GLN A 1 118 ? 46.430 36.401 4.683 1.00 22.41 115 GLN A C 1
ATOM 684 O O . GLN A 1 118 ? 46.312 37.554 5.128 1.00 23.00 115 GLN A O 1
ATOM 690 N N . LYS A 1 119 ? 47.199 35.477 5.262 1.00 22.61 116 LYS A N 1
ATOM 691 C CA . LYS A 1 119 ? 47.935 35.741 6.505 1.00 23.12 116 LYS A CA 1
ATOM 692 C C . LYS A 1 119 ? 49.213 36.563 6.296 1.00 23.19 116 LYS A C 1
ATOM 693 O O . LYS A 1 119 ? 49.613 37.331 7.174 1.00 22.59 116 LYS A O 1
ATOM 699 N N . GLY A 1 120 ? 49.865 36.389 5.147 1.00 23.06 117 GLY A N 1
ATOM 700 C CA . GLY A 1 120 ? 51.107 37.082 4.879 1.00 23.17 117 GLY A CA 1
ATOM 701 C C . GLY A 1 120 ? 51.740 36.662 3.562 1.00 24.40 117 GLY A C 1
ATOM 702 O O . GLY A 1 120 ? 51.153 35.923 2.779 1.00 23.83 117 GLY A O 1
ATOM 703 N N . LYS A 1 121 ? 52.959 37.112 3.334 1.00 25.32 118 LYS A N 1
ATOM 704 C CA . LYS A 1 121 ? 53.592 36.934 2.028 1.00 26.88 118 LYS A CA 1
ATOM 705 C C . LYS A 1 121 ? 54.381 35.616 1.916 1.00 26.66 118 LYS A C 1
ATOM 706 O O . LYS A 1 121 ? 54.989 35.338 0.871 1.00 26.22 118 LYS A O 1
ATOM 712 N N . GLY A 1 122 ? 54.394 34.816 2.981 1.00 26.42 119 GLY A N 1
ATOM 713 C CA . GLY A 1 122 ? 55.194 33.578 3.015 1.00 26.95 119 GLY A CA 1
ATOM 714 C C . GLY A 1 122 ? 54.910 32.536 1.943 1.00 27.97 119 GLY A C 1
ATOM 715 O O . GLY A 1 122 ? 55.775 31.709 1.617 1.00 28.81 119 GLY A O 1
ATOM 716 N N . LEU A 1 123 ? 53.705 32.554 1.389 1.00 27.82 120 LEU A N 1
ATOM 717 C CA . LEU A 1 123 ? 53.335 31.593 0.345 1.00 29.11 120 LEU A CA 1
ATOM 718 C C . LEU A 1 123 ? 53.252 32.224 -1.051 1.00 29.51 120 LEU A C 1
ATOM 719 O O . LEU A 1 123 ? 52.701 31.635 -1.993 1.00 29.62 120 LEU A O 1
ATOM 724 N N . GLU A 1 124 ? 53.823 33.419 -1.168 1.00 30.21 121 GLU A N 1
ATOM 725 C CA . GLU A 1 124 ? 53.861 34.151 -2.428 1.00 31.32 121 GLU A CA 1
ATOM 726 C C . GLU A 1 124 ? 54.405 33.257 -3.541 1.00 29.69 121 GLU A C 1
ATOM 727 O O . GLU A 1 124 ? 55.525 32.762 -3.436 1.00 29.73 121 GLU A O 1
ATOM 733 N N . GLY A 1 125 ? 53.608 33.050 -4.586 1.00 29.13 122 GLY A N 1
ATOM 734 C CA . GLY A 1 125 ? 54.036 32.228 -5.735 1.00 27.63 122 GLY A CA 1
ATOM 735 C C . GLY A 1 125 ? 54.022 30.726 -5.466 1.00 26.88 122 GLY A C 1
ATOM 736 O O . GLY A 1 125 ? 54.762 29.957 -6.106 1.00 26.43 122 GLY A O 1
ATOM 737 N N . TRP A 1 126 ? 53.185 30.298 -4.519 1.00 25.65 123 TRP A N 1
ATOM 738 C CA . TRP A 1 126 ? 53.105 28.877 -4.164 1.00 24.62 123 TRP A CA 1
ATOM 739 C C . TRP A 1 126 ? 52.706 27.993 -5.359 1.00 24.47 123 TRP A C 1
ATOM 740 O O . TRP A 1 126 ? 53.167 26.851 -5.460 1.00 23.43 123 TRP A O 1
ATOM 751 N N . GLU A 1 127 ? 51.831 28.514 -6.235 1.00 24.44 124 GLU A N 1
ATOM 752 C CA . GLU A 1 127 ? 51.359 27.788 -7.431 1.00 25.84 124 GLU A CA 1
ATOM 753 C C . GLU A 1 127 ? 52.492 27.408 -8.372 1.00 25.16 124 GLU A C 1
ATOM 754 O O . GLU A 1 127 ? 52.350 26.463 -9.138 1.00 25.08 124 GLU A O 1
ATOM 760 N N . LYS A 1 128 ? 53.596 28.151 -8.308 1.00 24.94 125 LYS A N 1
ATOM 761 C CA . LYS A 1 128 ? 54.786 27.910 -9.121 1.00 26.15 125 LYS A CA 1
ATOM 762 C C . LYS A 1 128 ? 55.731 26.872 -8.505 1.00 25.00 125 LYS A C 1
ATOM 763 O O . LYS A 1 128 ? 56.682 26.409 -9.153 1.00 24.87 125 LYS A O 1
ATOM 769 N N . ARG A 1 129 ? 55.459 26.502 -7.253 1.00 23.53 126 ARG A N 1
ATOM 770 C CA . ARG A 1 129 ? 56.375 25.673 -6.479 1.00 22.95 126 ARG A CA 1
ATOM 771 C C . ARG A 1 129 ? 55.666 24.436 -5.924 1.00 21.72 126 ARG A C 1
ATOM 772 O O . ARG A 1 129 ? 56.149 23.821 -4.975 1.00 23.31 126 ARG A O 1
ATOM 780 N N . LEU A 1 130 ? 54.487 24.125 -6.457 1.00 20.47 127 LEU A N 1
ATOM 781 C CA . LEU A 1 130 ? 53.747 22.924 -6.062 1.00 18.97 127 LEU A CA 1
ATOM 782 C C . LEU A 1 130 ? 53.532 22.018 -7.257 1.00 18.59 127 LEU A C 1
ATOM 783 O O . LEU A 1 130 ? 52.983 22.451 -8.275 1.00 18.49 127 LEU A O 1
ATOM 788 N N . ILE A 1 131 ? 53.956 20.768 -7.124 1.00 16.99 128 ILE A N 1
ATOM 789 C CA . ILE A 1 131 ? 53.771 19.772 -8.184 1.00 17.01 128 ILE A CA 1
ATOM 790 C C . ILE A 1 131 ? 52.887 18.659 -7.617 1.00 16.92 128 ILE A C 1
ATOM 791 O O . ILE A 1 131 ? 53.149 18.169 -6.520 1.00 16.19 128 ILE A O 1
ATOM 796 N N . ILE A 1 132 ? 51.841 18.276 -8.355 1.00 16.09 129 ILE A N 1
ATOM 797 C CA . ILE A 1 132 ? 50.920 17.255 -7.892 1.00 17.23 129 ILE A CA 1
ATOM 798 C C . ILE A 1 132 ? 51.022 16.038 -8.830 1.00 16.81 129 ILE A C 1
ATOM 799 O O . ILE A 1 132 ? 50.772 16.160 -10.026 1.00 17.02 129 ILE A O 1
ATOM 804 N N . SER A 1 133 ? 51.400 14.882 -8.275 1.00 16.33 130 SER A N 1
ATOM 805 C CA . SER A 1 133 ? 51.396 13.631 -9.059 1.00 16.15 130 SER A CA 1
ATOM 806 C C . SER A 1 133 ? 50.000 13.357 -9.619 1.00 15.38 130 SER A C 1
ATOM 807 O O . SER A 1 133 ? 49.000 13.359 -8.890 1.00 14.77 130 SER A O 1
ATOM 810 N N . ASP A 1 134 ? 49.926 13.141 -10.926 1.00 15.61 131 ASP A N 1
ATOM 811 C CA . ASP A 1 134 ? 48.625 12.930 -11.566 1.00 14.54 131 ASP A CA 1
ATOM 812 C C . ASP A 1 134 ? 47.974 11.582 -11.246 1.00 14.19 131 ASP A C 1
ATOM 813 O O . ASP A 1 134 ? 46.842 11.341 -11.612 1.00 15.33 131 ASP A O 1
ATOM 818 N N . ARG A 1 135 ? 48.678 10.719 -10.507 1.00 13.73 132 ARG A N 1
ATOM 819 C CA . ARG A 1 135 ? 48.100 9.459 -10.074 1.00 13.65 132 ARG A CA 1
ATOM 820 C C . ARG A 1 135 ? 47.475 9.529 -8.685 1.00 14.07 132 ARG A C 1
ATOM 821 O O . ARG A 1 135 ? 46.915 8.540 -8.198 1.00 13.89 132 ARG A O 1
ATOM 829 N N . ALA A 1 136 ? 47.551 10.696 -8.031 1.00 14.33 133 ALA A N 1
ATOM 830 C CA . ALA A 1 136 ? 46.846 10.850 -6.757 1.00 14.31 133 ALA A CA 1
ATOM 831 C C . ALA A 1 136 ? 45.320 10.787 -6.908 1.00 15.37 133 ALA A C 1
ATOM 832 O O . ALA A 1 136 ? 44.737 11.330 -7.870 1.00 15.01 133 ALA A O 1
ATOM 834 N N . HIS A 1 137 ? 44.683 10.129 -5.941 1.00 14.64 134 HIS A N 1
ATOM 835 C CA . HIS A 1 137 ? 43.245 10.035 -5.886 1.00 14.26 134 HIS A CA 1
ATOM 836 C C . HIS A 1 137 ? 42.617 11.292 -5.294 1.00 15.22 134 HIS A C 1
ATOM 837 O O . HIS A 1 137 ? 43.217 11.943 -4.440 1.00 14.60 134 HIS A O 1
ATOM 844 N N . ILE A 1 138 ? 41.394 11.583 -5.756 1.00 15.24 135 ILE A N 1
ATOM 845 C CA . ILE A 1 138 ? 40.602 12.735 -5.294 1.00 14.91 135 ILE A CA 1
ATOM 846 C C . ILE A 1 138 ? 39.597 12.350 -4.218 1.00 15.39 135 ILE A C 1
ATOM 847 O O . ILE A 1 138 ? 38.859 11.380 -4.376 1.00 16.04 135 ILE A O 1
ATOM 852 N N . VAL A 1 139 ? 39.600 13.107 -3.114 1.00 16.00 136 VAL A N 1
ATOM 853 C CA . VAL A 1 139 ? 38.611 12.954 -2.064 1.00 16.31 136 VAL A CA 1
ATOM 854 C C . VAL A 1 139 ? 37.454 13.864 -2.467 1.00 16.49 136 VAL A C 1
ATOM 855 O O . VAL A 1 139 ? 37.656 15.048 -2.681 1.00 16.28 136 VAL A O 1
ATOM 859 N N . PHE A 1 140 ? 36.260 13.299 -2.600 1.00 17.51 137 PHE A N 1
ATOM 860 C CA . PHE A 1 140 ? 35.092 14.110 -2.946 1.00 18.68 137 PHE A CA 1
ATOM 861 C C . PHE A 1 140 ? 34.342 14.537 -1.674 1.00 19.63 137 PHE A C 1
ATOM 862 O O . PHE A 1 140 ? 34.532 13.950 -0.587 1.00 19.37 137 PHE A O 1
ATOM 870 N N . ASP A 1 141 ? 33.523 15.581 -1.807 1.00 20.12 138 ASP A N 1
ATOM 871 C CA . ASP A 1 141 ? 32.679 16.026 -0.702 1.00 21.02 138 ASP A CA 1
ATOM 872 C C . ASP A 1 141 ? 31.858 14.855 -0.148 1.00 20.67 138 ASP A C 1
ATOM 873 O O . ASP A 1 141 ? 31.707 14.719 1.070 1.00 21.08 138 ASP A O 1
ATOM 878 N N . PHE A 1 142 ? 31.321 14.010 -1.036 1.00 20.37 139 PHE A N 1
ATOM 879 C CA . PHE A 1 142 ? 30.533 12.854 -0.587 1.00 20.93 139 PHE A CA 1
ATOM 880 C C . PHE A 1 142 ? 31.351 11.808 0.200 1.00 21.10 139 PHE A C 1
ATOM 881 O O . PHE A 1 142 ? 30.806 11.123 1.069 1.00 21.03 139 PHE A O 1
ATOM 889 N N . HIS A 1 143 ? 32.662 11.709 -0.076 1.00 20.60 140 HIS A N 1
ATOM 890 C CA . HIS A 1 143 ? 33.545 10.848 0.749 1.00 20.03 140 HIS A CA 1
ATOM 891 C C . HIS A 1 143 ? 33.635 11.380 2.180 1.00 19.75 140 HIS A C 1
ATOM 892 O O . HIS A 1 143 ? 33.599 10.602 3.157 1.00 20.48 140 HIS A O 1
ATOM 899 N N . GLN A 1 144 ? 33.780 12.694 2.307 1.00 19.67 141 GLN A N 1
ATOM 900 C CA . GLN A 1 144 ? 33.831 13.337 3.632 1.00 20.62 141 GLN A CA 1
ATOM 901 C C . GLN A 1 144 ? 32.523 13.180 4.388 1.00 21.73 141 GLN A C 1
ATOM 902 O O . GLN A 1 144 ? 32.526 12.908 5.599 1.00 22.46 141 GLN A O 1
ATOM 908 N N . ALA A 1 145 ? 31.417 13.303 3.657 1.00 22.29 142 ALA A N 1
ATOM 909 C CA . ALA A 1 145 ? 30.083 13.185 4.228 1.00 23.66 142 ALA A CA 1
ATOM 910 C C . ALA A 1 145 ? 29.814 11.749 4.666 1.00 24.54 142 ALA A C 1
ATOM 911 O O . ALA A 1 145 ? 29.309 11.518 5.769 1.00 24.69 142 ALA A O 1
ATOM 913 N N . ALA A 1 146 ? 30.190 10.784 3.820 1.00 24.92 143 ALA A N 1
ATOM 914 C CA . ALA A 1 146 ? 30.085 9.364 4.153 1.00 25.46 143 ALA A CA 1
ATOM 915 C C . ALA A 1 146 ? 30.915 8.993 5.377 1.00 26.34 143 ALA A C 1
ATOM 916 O O . ALA A 1 146 ? 30.480 8.186 6.204 1.00 26.44 143 ALA A O 1
ATOM 918 N N . ASP A 1 147 ? 32.101 9.592 5.493 1.00 26.84 144 ASP A N 1
ATOM 919 C CA . ASP A 1 147 ? 32.982 9.408 6.644 1.00 27.69 144 ASP A CA 1
ATOM 920 C C . ASP A 1 147 ? 32.235 9.731 7.963 1.00 29.18 144 ASP A C 1
ATOM 921 O O . ASP A 1 147 ? 32.238 8.919 8.894 1.00 29.00 144 ASP A O 1
ATOM 926 N N . GLY A 1 148 ? 31.568 10.887 8.008 1.00 30.07 145 GLY A N 1
ATOM 927 C CA . GLY A 1 148 ? 30.711 11.278 9.144 1.00 32.04 145 GLY A CA 1
ATOM 928 C C . GLY A 1 148 ? 29.582 10.304 9.462 1.00 33.46 145 GLY A C 1
ATOM 929 O O . GLY A 1 148 ? 29.382 9.932 10.630 1.00 33.50 145 GLY A O 1
ATOM 930 N N . ILE A 1 149 ? 28.862 9.871 8.421 1.00 34.60 146 ILE A N 1
ATOM 931 C CA . ILE A 1 149 ? 27.767 8.900 8.558 1.00 36.26 146 ILE A CA 1
ATOM 932 C C . ILE A 1 149 ? 28.250 7.549 9.101 1.00 37.16 146 ILE A C 1
ATOM 933 O O . ILE A 1 149 ? 27.616 6.960 9.987 1.00 37.26 146 ILE A O 1
ATOM 938 N N . GLN A 1 150 ? 29.369 7.061 8.566 1.00 38.10 147 GLN A N 1
ATOM 939 C CA . GLN A 1 150 ? 29.944 5.784 8.998 1.00 39.04 147 GLN A CA 1
ATOM 940 C C . GLN A 1 150 ? 30.333 5.821 10.473 1.00 40.23 147 GLN A C 1
ATOM 941 O O . GLN A 1 150 ? 30.151 4.831 11.197 1.00 39.98 147 GLN A O 1
ATOM 947 N N . GLU A 1 151 ? 30.874 6.963 10.897 1.00 41.60 148 GLU A N 1
ATOM 948 C CA . GLU A 1 151 ? 31.216 7.214 12.294 1.00 43.29 148 GLU A CA 1
ATOM 949 C C . GLU A 1 151 ? 29.974 7.258 13.186 1.00 44.57 148 GLU A C 1
ATOM 950 O O . GLU A 1 151 ? 30.003 6.782 14.320 1.00 44.55 148 GLU A O 1
ATOM 956 N N . GLN A 1 152 ? 28.889 7.828 12.665 1.00 46.22 149 GLN A N 1
ATOM 957 C CA . GLN A 1 152 ? 27.583 7.775 13.330 1.00 47.89 149 GLN A CA 1
ATOM 958 C C . GLN A 1 152 ? 27.121 6.326 13.495 1.00 48.53 149 GLN A C 1
ATOM 959 O O . GLN A 1 152 ? 26.704 5.928 14.585 1.00 48.94 149 GLN A O 1
ATOM 965 N N . GLN A 1 153 ? 27.207 5.540 12.420 1.00 49.09 150 GLN A N 1
ATOM 966 C CA . GLN A 1 153 ? 27.035 4.091 12.523 1.00 49.80 150 GLN A CA 1
ATOM 967 C C . GLN A 1 153 ? 28.349 3.511 13.050 1.00 49.96 150 GLN A C 1
ATOM 968 O O . GLN A 1 153 ? 28.373 2.682 13.955 1.00 50.62 150 GLN A O 1
ATOM 974 N N . LYS A 1 166 ? 36.333 13.689 9.880 1.00 33.38 163 LYS A N 1
ATOM 975 C CA . LYS A 1 166 ? 35.449 13.654 8.720 1.00 32.38 163 LYS A CA 1
ATOM 976 C C . LYS A 1 166 ? 36.178 14.219 7.504 1.00 30.64 163 LYS A C 1
ATOM 977 O O . LYS A 1 166 ? 35.635 15.052 6.772 1.00 30.40 163 LYS A O 1
ATOM 983 N N . LYS A 1 167 ? 37.415 13.765 7.299 1.00 27.69 164 LYS A N 1
ATOM 984 C CA . LYS A 1 167 ? 38.168 14.183 6.137 1.00 25.15 164 LYS A CA 1
ATOM 985 C C . LYS A 1 167 ? 37.994 13.224 4.949 1.00 23.35 164 LYS A C 1
ATOM 986 O O . LYS A 1 167 ? 38.531 13.473 3.873 1.00 22.15 164 LYS A O 1
ATOM 992 N N . GLY A 1 168 ? 37.226 12.155 5.140 1.00 21.41 165 GLY A N 1
ATOM 993 C CA . GLY A 1 168 ? 36.923 11.224 4.041 1.00 20.44 165 GLY A CA 1
ATOM 994 C C . GLY A 1 168 ? 38.043 10.247 3.687 1.00 19.74 165 GLY A C 1
ATOM 995 O O . GLY A 1 168 ? 38.055 9.669 2.589 1.00 19.11 165 GLY A O 1
ATOM 996 N N . ILE A 1 169 ? 38.950 10.035 4.636 1.00 20.17 166 ILE A N 1
ATOM 997 C CA . ILE A 1 169 ? 40.135 9.176 4.419 1.00 20.84 166 ILE A CA 1
ATOM 998 C C . ILE A 1 169 ? 39.757 7.709 4.185 1.00 20.28 166 ILE A C 1
ATOM 999 O O . ILE A 1 169 ? 40.196 7.095 3.200 1.00 19.72 166 ILE A O 1
ATOM 1004 N N . GLY A 1 170 ? 38.972 7.134 5.092 1.00 19.72 167 GLY A N 1
ATOM 1005 C CA . GLY A 1 170 ? 38.483 5.757 4.881 1.00 19.82 167 GLY A CA 1
ATOM 1006 C C . GLY A 1 170 ? 37.805 5.564 3.527 1.00 18.96 167 GLY A C 1
ATOM 1007 O O . GLY A 1 170 ? 38.195 4.700 2.732 1.00 18.99 167 GLY A O 1
ATOM 1008 N N . PRO A 1 171 ? 36.743 6.339 3.267 1.00 18.91 168 PRO A N 1
ATOM 1009 C CA . PRO A 1 171 ? 36.022 6.266 2.000 1.00 18.44 168 PRO A CA 1
ATOM 1010 C C . PRO A 1 171 ? 36.873 6.423 0.730 1.00 17.81 168 PRO A C 1
ATOM 1011 O O . PRO A 1 171 ? 36.679 5.666 -0.228 1.00 17.02 168 PRO A O 1
ATOM 1015 N N . VAL A 1 172 ? 37.794 7.390 0.698 1.00 16.56 169 VAL A N 1
ATOM 1016 C CA . VAL A 1 172 ? 38.593 7.580 -0.521 1.00 16.37 169 VAL A CA 1
ATOM 1017 C C . VAL A 1 172 ? 39.556 6.397 -0.743 1.00 16.39 169 VAL A C 1
ATOM 1018 O O . VAL A 1 172 ? 39.713 5.936 -1.892 1.00 15.79 169 VAL A O 1
ATOM 1022 N N . TYR A 1 173 ? 40.161 5.884 0.337 1.00 16.02 170 TYR A N 1
ATOM 1023 C CA . TYR A 1 173 ? 41.052 4.704 0.179 1.00 16.65 170 TYR A CA 1
ATOM 1024 C C . TYR A 1 173 ? 40.250 3.433 -0.150 1.00 17.17 170 TYR A C 1
ATOM 1025 O O . TYR A 1 173 ? 40.744 2.544 -0.857 1.00 16.86 170 TYR A O 1
ATOM 1034 N N . SER A 1 174 ? 39.000 3.356 0.318 1.00 17.72 171 SER A N 1
ATOM 1035 C CA . SER A 1 174 ? 38.124 2.239 -0.079 1.00 18.74 171 SER A CA 1
ATOM 1036 C C . SER A 1 174 ? 37.761 2.286 -1.560 1.00 18.08 171 SER A C 1
ATOM 1037 O O . SER A 1 174 ? 37.731 1.225 -2.231 1.00 17.55 171 SER A O 1
ATOM 1040 N N . SER A 1 175 ? 37.482 3.491 -2.072 1.00 17.16 172 SER A N 1
ATOM 1041 C CA . SER A 1 175 ? 37.177 3.669 -3.503 1.00 17.40 172 SER A CA 1
ATOM 1042 C C . SER A 1 175 ? 38.420 3.387 -4.345 1.00 16.85 172 SER A C 1
ATOM 1043 O O . SER A 1 175 ? 38.308 2.897 -5.468 1.00 16.22 172 SER A O 1
ATOM 1046 N N . LYS A 1 176 ? 39.597 3.702 -3.792 1.00 16.11 173 LYS A N 1
ATOM 1047 C CA . LYS A 1 176 ? 40.853 3.476 -4.511 1.00 15.96 173 LYS A CA 1
ATOM 1048 C C . LYS A 1 176 ? 41.044 1.965 -4.696 1.00 16.74 173 LYS A C 1
ATOM 1049 O O . LYS A 1 176 ? 41.208 1.478 -5.841 1.00 16.68 173 LYS A O 1
ATOM 1055 N N . ALA A 1 177 ? 40.964 1.219 -3.592 1.00 16.62 174 ALA A N 1
ATOM 1056 C CA . ALA A 1 177 ? 41.097 -0.245 -3.663 1.00 18.10 174 ALA A CA 1
ATOM 1057 C C . ALA A 1 177 ? 40.035 -0.870 -4.569 1.00 18.88 174 ALA A C 1
ATOM 1058 O O . ALA A 1 177 ? 40.320 -1.830 -5.287 1.00 19.56 174 ALA A O 1
ATOM 1060 N N . ALA A 1 178 ? 38.814 -0.328 -4.543 1.00 19.54 175 ALA A N 1
ATOM 1061 C CA . ALA A 1 178 ? 37.724 -0.852 -5.377 1.00 19.97 175 ALA A CA 1
ATOM 1062 C C . ALA A 1 178 ? 37.874 -0.492 -6.854 1.00 20.32 175 ALA A C 1
ATOM 1063 O O . ALA A 1 178 ? 37.148 -1.027 -7.710 1.00 21.17 175 ALA A O 1
ATOM 1065 N N . ARG A 1 179 ? 38.818 0.411 -7.140 1.00 20.12 176 ARG A N 1
ATOM 1066 C CA A ARG A 1 179 ? 39.086 0.922 -8.495 0.70 20.13 176 ARG A CA 1
ATOM 1067 C CA B ARG A 1 179 ? 39.087 0.923 -8.489 0.30 19.62 176 ARG A CA 1
ATOM 1068 C C . ARG A 1 179 ? 37.921 1.753 -9.048 1.00 20.20 176 ARG A C 1
ATOM 1069 O O . ARG A 1 179 ? 37.792 1.923 -10.258 1.00 19.35 176 ARG A O 1
ATOM 1084 N N . SER A 1 180 ? 37.089 2.282 -8.149 1.00 19.83 177 SER A N 1
ATOM 1085 C CA . SER A 1 180 ? 35.966 3.157 -8.534 1.00 20.15 177 SER A CA 1
ATOM 1086 C C . SER A 1 180 ? 36.327 4.635 -8.363 1.00 19.61 177 SER A C 1
ATOM 1087 O O . SER A 1 180 ? 35.647 5.516 -8.889 1.00 19.66 177 SER A O 1
ATOM 1090 N N . GLY A 1 181 ? 37.417 4.885 -7.637 1.00 18.83 178 GLY A N 1
ATOM 1091 C CA . GLY A 1 181 ? 37.882 6.239 -7.353 1.00 17.64 178 GLY A CA 1
ATOM 1092 C C . GLY A 1 181 ? 38.395 6.937 -8.595 1.00 16.80 178 GLY A C 1
ATOM 1093 O O . GLY A 1 181 ? 38.697 6.301 -9.624 1.00 16.35 178 GLY A O 1
ATOM 1094 N N A LEU A 1 182 ? 38.478 8.256 -8.511 0.50 16.12 179 LEU A N 1
ATOM 1095 N N B LEU A 1 182 ? 38.476 8.259 -8.515 0.50 16.34 179 LEU A N 1
ATOM 1096 C CA A LEU A 1 182 ? 38.937 9.070 -9.628 0.50 16.49 179 LEU A CA 1
ATOM 1097 C CA B LEU A 1 182 ? 38.919 9.079 -9.640 0.50 16.99 179 LEU A CA 1
ATOM 1098 C C A LEU A 1 182 ? 40.244 9.754 -9.264 0.50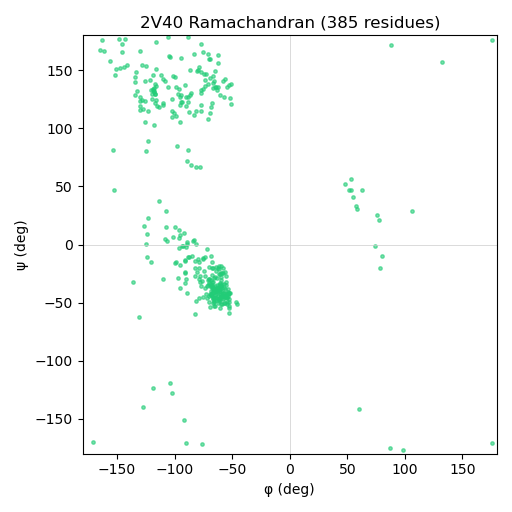 16.06 179 LEU A C 1
ATOM 1099 C C B LEU A 1 182 ? 40.227 9.773 -9.273 0.50 16.30 179 LEU A C 1
ATOM 1100 O O A LEU A 1 182 ? 40.475 10.055 -8.094 0.50 15.71 179 LEU A O 1
ATOM 1101 O O B LEU A 1 182 ? 40.443 10.097 -8.107 0.50 15.93 179 LEU A O 1
ATOM 1110 N N . ARG A 1 183 ? 41.095 9.978 -10.264 1.00 15.89 180 ARG A N 1
ATOM 1111 C CA . ARG A 1 183 ? 42.451 10.518 -10.026 1.00 15.84 180 ARG A CA 1
ATOM 1112 C C . ARG A 1 183 ? 42.676 11.854 -10.687 1.00 15.83 180 ARG A C 1
ATOM 1113 O O . ARG A 1 183 ? 41.921 12.259 -11.567 1.00 16.22 180 ARG A O 1
ATOM 1121 N N . MET A 1 184 ? 43.721 12.547 -10.263 1.00 16.37 181 MET A N 1
ATOM 1122 C CA . MET A 1 184 ? 44.034 13.874 -10.826 1.00 16.84 181 MET A CA 1
ATOM 1123 C C . MET A 1 184 ? 44.142 13.870 -12.359 1.00 16.63 181 MET A C 1
ATOM 1124 O O . MET A 1 184 ? 43.656 14.795 -13.032 1.00 16.86 181 MET A O 1
ATOM 1129 N N . CYS A 1 185 ? 44.759 12.821 -12.912 1.00 16.26 182 CYS A N 1
ATOM 1130 C CA . CYS A 1 185 ? 44.866 12.684 -14.379 1.00 16.61 182 CYS A CA 1
ATOM 1131 C C . CYS A 1 185 ? 43.518 12.633 -15.105 1.00 17.47 182 CYS A C 1
ATOM 1132 O O . CYS A 1 185 ? 43.444 13.010 -16.294 1.00 18.72 182 CYS A O 1
ATOM 1135 N N . ASP A 1 186 ? 42.486 12.145 -14.412 1.00 17.41 183 ASP A N 1
ATOM 1136 C CA . ASP A 1 186 ? 41.118 12.037 -14.950 1.00 19.22 183 ASP A CA 1
ATOM 1137 C C . ASP A 1 186 ? 40.468 13.427 -14.976 1.00 19.41 183 ASP A C 1
ATOM 1138 O O . ASP A 1 186 ? 39.858 13.827 -15.969 1.00 20.13 183 ASP A O 1
ATOM 1143 N N . LEU A 1 187 ? 40.636 14.159 -13.875 1.00 19.51 184 LEU A N 1
ATOM 1144 C CA . LEU A 1 187 ? 40.111 15.514 -13.736 1.00 20.01 184 LEU A CA 1
ATOM 1145 C C . LEU A 1 187 ? 40.638 16.470 -14.826 1.00 19.98 184 LEU A C 1
ATOM 1146 O O . LEU A 1 187 ? 39.871 17.288 -15.376 1.00 20.34 184 LEU A O 1
ATOM 1151 N N . VAL A 1 188 ? 41.926 16.365 -15.130 1.00 20.00 185 VAL A N 1
ATOM 1152 C CA . VAL A 1 188 ? 42.583 17.289 -16.052 1.00 21.30 185 VAL A CA 1
ATOM 1153 C C . VAL A 1 188 ? 42.548 16.857 -17.519 1.00 22.74 185 VAL A C 1
ATOM 1154 O O . VAL A 1 188 ? 43.083 17.556 -18.371 1.00 23.02 185 VAL A O 1
ATOM 1158 N N . SER A 1 189 ? 41.975 15.692 -17.801 1.00 24.07 186 SER A N 1
ATOM 1159 C CA . SER A 1 189 ? 41.868 15.233 -19.192 1.00 26.22 186 SER A CA 1
ATOM 1160 C C . SER A 1 189 ? 40.446 15.466 -19.681 1.00 27.43 186 SER A C 1
ATOM 1161 O O . SER A 1 189 ? 39.951 16.582 -19.569 1.00 27.89 186 SER A O 1
ATOM 1164 N N . ASP A 1 190 ? 39.786 14.444 -20.222 1.00 29.02 187 ASP A N 1
ATOM 1165 C CA . ASP A 1 190 ? 38.412 14.628 -20.716 1.00 30.93 187 ASP A CA 1
ATOM 1166 C C . ASP A 1 190 ? 37.380 14.813 -19.586 1.00 31.00 187 ASP A C 1
ATOM 1167 O O . ASP A 1 190 ? 37.029 13.863 -18.882 1.00 30.60 187 ASP A O 1
ATOM 1172 N N . PHE A 1 191 ? 36.872 16.037 -19.439 1.00 31.93 188 PHE A N 1
ATOM 1173 C CA . PHE A 1 191 ? 35.951 16.325 -18.343 1.00 32.31 188 PHE A CA 1
ATOM 1174 C C . PHE A 1 191 ? 34.606 15.628 -18.468 1.00 32.70 188 PHE A C 1
ATOM 1175 O O . PHE A 1 191 ? 33.964 15.367 -17.450 1.00 32.63 188 PHE A O 1
ATOM 1183 N N . ASP A 1 192 ? 34.194 15.310 -19.700 1.00 33.25 189 ASP A N 1
ATOM 1184 C CA . ASP A 1 192 ? 32.988 14.505 -19.932 1.00 34.35 189 ASP A CA 1
ATOM 1185 C C . ASP A 1 192 ? 33.145 13.125 -19.332 1.00 33.35 189 ASP A C 1
ATOM 1186 O O . ASP A 1 192 ? 32.265 12.674 -18.605 1.00 33.68 189 ASP A O 1
ATOM 1191 N N . GLY A 1 193 ? 34.263 12.469 -19.652 1.00 32.41 190 GLY A N 1
ATOM 1192 C CA . GLY A 1 193 ? 34.603 11.175 -19.081 1.00 31.78 190 GLY A CA 1
ATOM 1193 C C . GLY A 1 193 ? 34.650 11.263 -17.570 1.00 30.99 190 GLY A C 1
ATOM 1194 O O . GLY A 1 193 ? 34.024 10.455 -16.874 1.00 32.05 190 GLY A O 1
ATOM 1195 N N . PHE A 1 194 ? 35.385 12.249 -17.060 1.00 29.59 191 PHE A N 1
ATOM 1196 C CA . PHE A 1 194 ? 35.474 12.456 -15.612 1.00 28.56 191 PHE A CA 1
ATOM 1197 C C . PHE A 1 194 ? 34.080 12.555 -14.983 1.00 28.69 191 PHE A C 1
ATOM 1198 O O . PHE A 1 194 ? 33.793 11.881 -14.006 1.00 27.35 191 PHE A O 1
ATOM 1206 N N . SER A 1 195 ? 33.230 13.404 -15.571 1.00 29.83 192 SER A N 1
ATOM 1207 C CA . SER A 1 195 ? 31.857 13.649 -15.096 1.00 31.03 192 SER A CA 1
ATOM 1208 C C . SER A 1 195 ? 30.991 12.395 -15.058 1.00 31.82 192 SER A C 1
ATOM 1209 O O . SER A 1 195 ? 30.263 12.156 -14.084 1.00 32.24 192 SER A O 1
ATOM 1212 N N . GLU A 1 196 ? 31.069 11.597 -16.117 1.00 32.95 193 GLU A N 1
ATOM 1213 C CA . GLU A 1 196 ? 30.356 10.327 -16.184 1.00 34.08 193 GLU A CA 1
ATOM 1214 C C . GLU A 1 196 ? 30.731 9.410 -15.008 1.00 32.85 193 GLU A C 1
ATOM 1215 O O . GLU A 1 196 ? 29.844 8.901 -14.297 1.00 32.62 193 GLU A O 1
ATOM 1221 N N A ARG A 1 197 ? 32.038 9.196 -14.815 0.50 31.95 194 ARG A N 1
ATOM 1222 N N B ARG A 1 197 ? 32.032 9.233 -14.794 0.50 31.96 194 ARG A N 1
ATOM 1223 C CA A ARG A 1 197 ? 32.557 8.364 -13.711 0.50 31.12 194 ARG A CA 1
ATOM 1224 C CA B ARG A 1 197 ? 32.535 8.363 -13.730 0.50 31.12 194 ARG A CA 1
ATOM 1225 C C A ARG A 1 197 ? 32.220 8.937 -12.335 0.50 30.29 194 ARG A C 1
ATOM 1226 C C B ARG A 1 197 ? 32.286 8.931 -12.327 0.50 30.32 194 ARG A C 1
ATOM 1227 O O A ARG A 1 197 ? 31.892 8.191 -11.409 0.50 29.47 194 ARG A O 1
ATOM 1228 O O B ARG A 1 197 ? 32.059 8.176 -11.380 0.50 29.51 194 ARG A O 1
ATOM 1243 N N . PHE A 1 198 ? 32.311 10.261 -12.210 1.00 29.59 195 PHE A N 1
ATOM 1244 C CA . PHE A 1 198 ? 31.975 10.951 -10.947 1.00 28.59 195 PHE A CA 1
ATOM 1245 C C . PHE A 1 198 ? 30.525 10.674 -10.542 1.00 28.85 195 PHE A C 1
ATOM 1246 O O . PHE A 1 198 ? 30.231 10.376 -9.378 1.00 27.70 195 PHE A O 1
ATOM 1254 N N . LYS A 1 199 ? 29.626 10.757 -11.520 1.00 29.19 196 LYS A N 1
ATOM 1255 C CA . LYS A 1 199 ? 28.205 10.497 -11.277 1.00 30.01 196 LYS A CA 1
ATOM 1256 C C . LYS A 1 199 ? 27.911 9.062 -10.843 1.00 29.95 196 LYS A C 1
ATOM 1257 O O . LYS A 1 199 ? 27.138 8.847 -9.909 1.00 31.14 196 LYS A O 1
ATOM 1263 N N . VAL A 1 200 ? 28.546 8.085 -11.483 1.00 30.16 197 VAL A N 1
ATOM 1264 C CA . VAL A 1 200 ? 28.456 6.683 -11.034 1.00 29.98 197 VAL A CA 1
ATOM 1265 C C . VAL A 1 200 ? 28.864 6.515 -9.557 1.00 29.37 197 VAL A C 1
ATOM 1266 O O . VAL A 1 200 ? 28.124 5.913 -8.752 1.00 29.58 197 VAL A O 1
ATOM 1270 N N . LEU A 1 201 ? 30.033 7.049 -9.204 1.00 28.19 198 LEU A N 1
ATOM 1271 C CA . LEU A 1 201 ? 30.562 6.931 -7.845 1.00 27.46 198 LEU A CA 1
ATOM 1272 C C . LEU A 1 201 ? 29.660 7.671 -6.841 1.00 27.02 198 LEU A C 1
ATOM 1273 O O . LEU A 1 201 ? 29.319 7.134 -5.791 1.00 26.14 198 LEU A O 1
ATOM 1278 N N . ALA A 1 202 ? 29.265 8.891 -7.186 1.00 26.95 199 ALA A N 1
ATOM 1279 C CA . ALA A 1 202 ? 28.378 9.693 -6.334 1.00 27.62 199 ALA A CA 1
ATOM 1280 C C . ALA A 1 202 ? 27.049 8.968 -6.099 1.00 28.49 199 ALA A C 1
ATOM 1281 O O . ALA A 1 202 ? 26.558 8.893 -4.966 1.00 28.07 199 ALA A O 1
ATOM 1283 N N . ASN A 1 203 ? 26.493 8.405 -7.168 1.00 29.85 200 ASN A N 1
ATOM 1284 C CA . ASN A 1 203 ? 25.230 7.673 -7.079 1.00 31.85 200 ASN A CA 1
ATOM 1285 C C . ASN A 1 203 ? 25.335 6.385 -6.256 1.00 32.62 200 ASN A C 1
ATOM 1286 O O . ASN A 1 203 ? 24.416 6.050 -5.507 1.00 32.70 200 ASN A O 1
ATOM 1291 N N . GLN A 1 204 ? 26.463 5.688 -6.366 1.00 33.83 201 GLN A N 1
ATOM 1292 C CA . GLN A 1 204 ? 26.760 4.560 -5.460 1.00 35.30 201 GLN A CA 1
ATOM 1293 C C . GLN A 1 204 ? 26.646 4.966 -3.997 1.00 35.31 201 GLN A C 1
ATOM 1294 O O . GLN A 1 204 ? 25.916 4.330 -3.231 1.00 35.38 201 GLN A O 1
ATOM 1300 N N . TYR A 1 205 ? 27.365 6.022 -3.605 1.00 35.03 202 TYR A N 1
ATOM 1301 C CA . TYR A 1 205 ? 27.301 6.511 -2.228 1.00 35.29 202 TYR A CA 1
ATOM 1302 C C . TYR A 1 205 ? 25.896 6.949 -1.807 1.00 36.93 202 TYR A C 1
ATOM 1303 O O . TYR A 1 205 ? 25.453 6.628 -0.699 1.00 36.48 202 TYR A O 1
ATOM 1312 N N . LYS A 1 206 ? 25.205 7.659 -2.700 1.00 38.47 203 LYS A N 1
ATOM 1313 C CA . LYS A 1 206 ? 23.831 8.097 -2.449 1.00 41.20 203 LYS A CA 1
ATOM 1314 C C . LYS A 1 206 ? 22.880 6.914 -2.220 1.00 42.22 203 LYS A C 1
ATOM 1315 O O . LYS A 1 206 ? 22.023 6.960 -1.326 1.00 42.79 203 LYS A O 1
ATOM 1321 N N . SER A 1 207 ? 23.050 5.849 -2.999 1.00 43.43 204 SER A N 1
ATOM 1322 C CA . SER A 1 207 ? 22.191 4.677 -2.879 1.00 44.87 204 SER A CA 1
ATOM 1323 C C . SER A 1 207 ? 22.514 3.834 -1.636 1.00 45.78 204 SER A C 1
ATOM 1324 O O . SER A 1 207 ? 21.657 3.085 -1.150 1.00 46.04 204 SER A O 1
ATOM 1327 N N . ILE A 1 208 ? 23.737 3.966 -1.122 1.00 46.23 205 ILE A N 1
ATOM 1328 C CA . ILE A 1 208 ? 24.163 3.262 0.091 1.00 46.87 205 ILE A CA 1
ATOM 1329 C C . ILE A 1 208 ? 23.873 4.087 1.352 1.00 46.95 205 ILE A C 1
ATOM 1330 O O . ILE A 1 208 ? 23.627 3.532 2.425 1.00 47.30 205 ILE A O 1
ATOM 1335 N N . TYR A 1 209 ? 23.884 5.408 1.210 1.00 47.08 206 TYR A N 1
ATOM 1336 C CA . TYR A 1 209 ? 23.627 6.309 2.323 1.00 47.18 206 TYR A CA 1
ATOM 1337 C C . TYR A 1 209 ? 22.483 7.260 1.986 1.00 47.79 206 TYR A C 1
ATOM 1338 O O . TYR A 1 209 ? 22.728 8.398 1.603 1.00 47.64 206 TYR A O 1
ATOM 1347 N N . PRO A 1 210 ? 21.220 6.790 2.120 1.00 48.68 207 PRO A N 1
ATOM 1348 C CA . PRO A 1 210 ? 20.041 7.597 1.750 1.00 49.07 207 PRO A CA 1
ATOM 1349 C C . PRO A 1 210 ? 19.963 8.946 2.484 1.00 49.63 207 PRO A C 1
ATOM 1350 O O . PRO A 1 210 ? 19.510 9.943 1.906 1.00 49.66 207 PRO A O 1
ATOM 1354 N N . THR A 1 211 ? 20.429 8.974 3.731 1.00 50.14 208 THR A N 1
ATOM 1355 C CA . THR A 1 211 ? 20.469 10.207 4.525 1.00 51.04 208 THR A CA 1
ATOM 1356 C C . THR A 1 211 ? 21.592 11.169 4.103 1.00 51.24 208 THR A C 1
ATOM 1357 O O . THR A 1 211 ? 21.616 12.326 4.534 1.00 51.38 208 THR A O 1
ATOM 1361 N N . LEU A 1 212 ? 22.517 10.683 3.274 1.00 51.48 209 LEU A N 1
ATOM 1362 C CA . LEU A 1 212 ? 23.621 11.495 2.761 1.00 51.72 209 LEU A CA 1
ATOM 1363 C C . LEU A 1 212 ? 23.086 12.557 1.819 1.00 51.86 209 LEU A C 1
ATOM 1364 O O . LEU A 1 212 ? 22.490 12.239 0.782 1.00 52.14 209 LEU A O 1
ATOM 1369 N N . GLU A 1 213 ? 23.298 13.815 2.186 1.00 51.89 210 GLU A N 1
ATOM 1370 C CA . GLU A 1 213 ? 23.017 14.927 1.291 1.00 52.16 210 GLU A CA 1
ATOM 1371 C C . GLU A 1 213 ? 24.190 15.080 0.331 1.00 51.22 210 GLU A C 1
ATOM 1372 O O . GLU A 1 213 ? 25.321 15.371 0.738 1.00 51.13 210 GLU A O 1
ATOM 1378 N N . ILE A 1 214 ? 23.912 14.844 -0.943 1.00 50.08 211 ILE A N 1
ATOM 1379 C CA . ILE A 1 214 ? 24.944 14.839 -1.962 1.00 49.02 211 ILE A CA 1
ATOM 1380 C C . ILE A 1 214 ? 24.531 15.717 -3.139 1.00 48.12 211 ILE A C 1
ATOM 1381 O O . ILE A 1 214 ? 23.539 15.451 -3.824 1.00 48.36 211 ILE A O 1
ATOM 1386 N N . ASP A 1 215 ? 25.300 16.781 -3.335 1.00 46.82 212 ASP A N 1
ATOM 1387 C CA . ASP A 1 215 ? 25.059 17.747 -4.384 1.00 45.57 212 ASP A CA 1
ATOM 1388 C C . ASP A 1 215 ? 25.962 17.433 -5.568 1.00 44.88 212 ASP A C 1
ATOM 1389 O O . ASP A 1 215 ? 27.052 18.001 -5.701 1.00 44.50 212 ASP A O 1
ATOM 1394 N N . ILE A 1 216 ? 25.491 16.522 -6.420 1.00 43.80 213 ILE A N 1
ATOM 1395 C CA . ILE A 1 216 ? 26.265 16.021 -7.557 1.00 43.09 213 ILE A CA 1
ATOM 1396 C C . ILE A 1 216 ? 26.625 17.151 -8.526 1.00 42.44 213 ILE A C 1
ATOM 1397 O O . ILE A 1 216 ? 27.803 17.380 -8.798 1.00 41.95 213 ILE A O 1
ATOM 1402 N N . GLU A 1 217 ? 25.619 17.890 -8.999 1.00 41.77 214 GLU A N 1
ATOM 1403 C CA . GLU A 1 217 ? 25.853 19.015 -9.913 1.00 40.82 214 GLU A CA 1
ATOM 1404 C C . GLU A 1 217 ? 26.656 20.171 -9.321 1.00 39.70 214 GLU A C 1
ATOM 1405 O O . GLU A 1 217 ? 27.491 20.757 -10.008 1.00 40.39 214 GLU A O 1
ATOM 1411 N N . GLY A 1 218 ? 26.413 20.508 -8.060 1.00 38.14 215 GLY A N 1
ATOM 1412 C CA . GLY A 1 218 ? 27.147 21.595 -7.416 1.00 36.37 215 GLY A CA 1
ATOM 1413 C C . GLY A 1 218 ? 28.617 21.280 -7.159 1.00 35.35 215 GLY A C 1
ATOM 1414 O O . GLY A 1 218 ? 29.492 22.131 -7.369 1.00 34.59 215 GLY A O 1
ATOM 1415 N N . GLU A 1 219 ? 28.893 20.057 -6.691 1.00 34.08 216 GLU A N 1
ATOM 1416 C CA . GLU A 1 219 ? 30.285 19.641 -6.499 1.00 32.77 216 GLU A CA 1
ATOM 1417 C C . GLU A 1 219 ? 31.031 19.655 -7.834 1.00 32.43 216 GLU A C 1
ATOM 1418 O O . GLU A 1 219 ? 32.129 20.200 -7.921 1.00 32.02 216 GLU A O 1
ATOM 1424 N N . LEU A 1 220 ? 30.399 19.082 -8.861 1.00 32.95 217 LEU A N 1
ATOM 1425 C CA . LEU A 1 220 ? 30.970 18.978 -10.198 1.00 33.68 217 LEU A CA 1
ATOM 1426 C C . LEU A 1 220 ? 31.252 20.354 -10.822 1.00 34.29 217 LEU A C 1
ATOM 1427 O O . LEU A 1 220 ? 32.246 20.541 -11.529 1.00 33.52 217 LEU A O 1
ATOM 1432 N N . GLN A 1 221 ? 30.392 21.329 -10.525 1.00 34.65 218 GLN A N 1
ATOM 1433 C CA . GLN A 1 221 ? 30.549 22.683 -11.054 1.00 35.15 218 GLN A CA 1
ATOM 1434 C C . GLN A 1 221 ? 31.706 23.417 -10.362 1.00 34.54 218 GLN A C 1
ATOM 1435 O O . GLN A 1 221 ? 32.452 24.159 -10.999 1.00 34.47 218 GLN A O 1
ATOM 1441 N N . LYS A 1 222 ? 31.864 23.186 -9.061 1.00 33.74 219 LYS A N 1
ATOM 1442 C CA . LYS A 1 222 ? 33.000 23.718 -8.320 1.00 33.85 219 LYS A CA 1
ATOM 1443 C C . LYS A 1 222 ? 34.320 23.072 -8.770 1.00 33.06 219 LYS A C 1
ATOM 1444 O O . LYS A 1 222 ? 35.345 23.748 -8.838 1.00 32.42 219 LYS A O 1
ATOM 1450 N N . LEU A 1 223 ? 34.263 21.779 -9.107 1.00 32.77 220 LEU A N 1
ATOM 1451 C CA . LEU A 1 223 ? 35.422 21.061 -9.675 1.00 32.83 220 LEU A CA 1
ATOM 1452 C C . LEU A 1 223 ? 35.882 21.646 -11.017 1.00 32.90 220 LEU A C 1
ATOM 1453 O O . LEU A 1 223 ? 37.074 21.721 -11.264 1.00 32.88 220 LEU A O 1
ATOM 1458 N N . LYS A 1 224 ? 34.948 22.088 -11.864 1.00 32.53 221 LYS A N 1
ATOM 1459 C CA . LYS A 1 224 ? 35.322 22.827 -13.082 1.00 33.52 221 LYS A CA 1
ATOM 1460 C C . LYS A 1 224 ? 36.188 24.032 -12.781 1.00 33.46 221 LYS A C 1
ATOM 1461 O O . LYS A 1 224 ? 37.176 24.255 -13.469 1.00 33.94 221 LYS A O 1
ATOM 1467 N N . GLY A 1 225 ? 35.809 24.826 -11.779 1.00 33.91 222 GLY A N 1
ATOM 1468 C CA . GLY A 1 225 ? 36.671 25.910 -11.295 1.00 35.01 222 GLY A CA 1
ATOM 1469 C C . GLY A 1 225 ? 37.950 25.392 -10.636 1.00 35.48 222 GLY A C 1
ATOM 1470 O O . GLY A 1 225 ? 39.032 25.932 -10.832 1.00 36.29 222 GLY A O 1
ATOM 1471 N N . TYR A 1 226 ? 37.848 24.337 -9.843 1.00 36.47 223 TYR A N 1
ATOM 1472 C CA . TYR A 1 226 ? 39.060 23.795 -9.209 1.00 36.91 223 TYR A CA 1
ATOM 1473 C C . TYR A 1 226 ? 40.046 23.184 -10.209 1.00 36.72 223 TYR A C 1
ATOM 1474 O O . TYR A 1 226 ? 41.251 23.380 -10.065 1.00 36.75 223 TYR A O 1
ATOM 1483 N N . MET A 1 227 ? 39.526 22.474 -11.219 1.00 36.30 224 MET A N 1
ATOM 1484 C CA . MET A 1 227 ? 40.340 21.927 -12.326 1.00 35.70 224 MET A CA 1
ATOM 1485 C C . MET A 1 227 ? 41.206 22.997 -13.057 1.00 36.04 224 MET A C 1
ATOM 1486 O O . MET A 1 227 ? 42.398 22.770 -13.317 1.00 36.64 224 MET A O 1
ATOM 1491 N N . GLU A 1 228 ? 40.630 24.155 -13.368 1.00 35.46 225 GLU A N 1
ATOM 1492 C CA . GLU A 1 228 ? 41.392 25.205 -14.080 1.00 35.69 225 GLU A CA 1
ATOM 1493 C C . GLU A 1 228 ? 42.554 25.839 -13.300 1.00 35.53 225 GLU A C 1
ATOM 1494 O O . GLU A 1 228 ? 43.578 26.241 -13.882 1.00 35.51 225 GLU A O 1
ATOM 1500 N N . LYS A 1 229 ? 42.416 25.942 -11.979 1.00 35.02 226 LYS A N 1
ATOM 1501 C CA . LYS A 1 229 ? 43.542 26.433 -11.167 1.00 34.52 226 LYS A CA 1
ATOM 1502 C C . LYS A 1 229 ? 44.603 25.330 -10.977 1.00 32.87 226 LYS A C 1
ATOM 1503 O O . LYS A 1 229 ? 45.809 25.591 -10.945 1.00 32.42 226 LYS A O 1
ATOM 1509 N N . ILE A 1 230 ? 44.161 24.086 -10.853 1.00 31.47 227 ILE A N 1
ATOM 1510 C CA . ILE A 1 230 ? 45.130 23.010 -10.585 1.00 30.34 227 ILE A CA 1
ATOM 1511 C C . ILE A 1 230 ? 45.887 22.486 -11.811 1.00 28.26 227 ILE A C 1
ATOM 1512 O O . ILE A 1 230 ? 46.969 21.954 -11.656 1.00 26.99 227 ILE A O 1
ATOM 1517 N N . LYS A 1 231 ? 45.334 22.647 -13.013 1.00 26.95 228 LYS A N 1
ATOM 1518 C CA . LYS A 1 231 ? 45.930 22.085 -14.234 1.00 26.76 228 LYS A CA 1
ATOM 1519 C C . LYS A 1 231 ? 47.453 22.287 -14.401 1.00 25.34 228 LYS A C 1
ATOM 1520 O O . LYS A 1 231 ? 48.177 21.312 -14.643 1.00 24.35 228 LYS A O 1
ATOM 1526 N N . PRO A 1 232 ? 47.949 23.540 -14.256 1.00 24.60 229 PRO A N 1
ATOM 1527 C CA . PRO A 1 232 ? 49.390 23.777 -14.407 1.00 23.58 229 PRO A CA 1
ATOM 1528 C C . PRO A 1 232 ? 50.264 23.053 -13.375 1.00 22.48 229 PRO A C 1
ATOM 1529 O O . PRO A 1 232 ? 51.452 22.892 -13.599 1.00 21.77 229 PRO A O 1
ATOM 1533 N N . MET A 1 233 ? 49.680 22.649 -12.250 1.00 21.16 230 MET A N 1
ATOM 1534 C CA . MET A 1 233 ? 50.427 21.988 -11.171 1.00 21.98 230 MET A CA 1
ATOM 1535 C C . MET A 1 233 ? 50.478 20.455 -11.266 1.00 20.97 230 MET A C 1
ATOM 1536 O O . MET A 1 233 ? 51.268 19.798 -10.555 1.00 20.30 230 MET A O 1
ATOM 1541 N N . VAL A 1 234 ? 49.634 19.900 -12.138 1.00 20.47 231 VAL A N 1
ATOM 1542 C CA . VAL A 1 234 ? 49.448 18.461 -12.232 1.00 20.16 231 VAL A CA 1
ATOM 1543 C C . VAL A 1 234 ? 50.358 17.918 -13.310 1.00 21.04 231 VAL A C 1
ATOM 1544 O O . VAL A 1 234 ? 50.312 18.372 -14.455 1.00 20.82 231 VAL A O 1
ATOM 1548 N N . ARG A 1 235 ? 51.213 16.974 -12.933 1.00 20.65 232 ARG A N 1
ATOM 1549 C CA . ARG A 1 235 ? 52.058 16.327 -13.920 1.00 20.65 232 ARG A CA 1
ATOM 1550 C C . ARG A 1 235 ? 52.377 14.878 -13.601 1.00 19.16 232 ARG A C 1
ATOM 1551 O O . ARG A 1 235 ? 51.978 14.358 -12.570 1.00 17.66 232 ARG A O 1
ATOM 1559 N N . ASP A 1 236 ? 53.093 14.227 -14.512 1.00 17.71 233 ASP A N 1
ATOM 1560 C CA . ASP A 1 236 ? 53.493 12.864 -14.263 1.00 17.65 233 ASP A CA 1
ATOM 1561 C C . ASP A 1 236 ? 54.528 12.836 -13.148 1.00 17.18 233 ASP A C 1
ATOM 1562 O O . ASP A 1 236 ? 55.652 13.329 -13.304 1.00 17.00 233 ASP A O 1
ATOM 1567 N N . GLY A 1 237 ? 54.132 12.246 -12.026 1.00 16.58 234 GLY A N 1
ATOM 1568 C CA . GLY A 1 237 ? 54.974 12.267 -10.823 1.00 15.97 234 GLY A CA 1
ATOM 1569 C C . GLY A 1 237 ? 56.101 11.259 -10.849 1.00 15.68 234 GLY A C 1
ATOM 1570 O O . GLY A 1 237 ? 57.150 11.486 -10.238 1.00 15.12 234 GLY A O 1
ATOM 1571 N N . VAL A 1 238 ? 55.897 10.133 -11.543 1.00 15.50 235 VAL A N 1
ATOM 1572 C CA . VAL A 1 238 ? 56.958 9.111 -11.624 1.00 15.81 235 VAL A CA 1
ATOM 1573 C C . VAL A 1 238 ? 58.140 9.657 -12.403 1.00 16.08 235 VAL A C 1
ATOM 1574 O O . VAL A 1 238 ? 59.307 9.537 -11.976 1.00 15.68 235 VAL A O 1
ATOM 1578 N N . TYR A 1 239 ? 57.823 10.280 -13.532 1.00 15.64 236 TYR A N 1
ATOM 1579 C CA . TYR A 1 239 ? 58.847 10.881 -14.369 1.00 16.66 236 TYR A CA 1
ATOM 1580 C C . TYR A 1 239 ? 59.519 12.060 -13.647 1.00 15.89 236 TYR A C 1
ATOM 1581 O O . TYR A 1 239 ? 60.745 12.147 -13.606 1.00 15.60 236 TYR A O 1
ATOM 1590 N N . PHE A 1 240 ? 58.711 12.932 -13.038 1.00 15.42 237 PHE A N 1
ATOM 1591 C CA . PHE A 1 240 ? 59.241 14.077 -12.278 1.00 15.85 237 PHE A CA 1
ATOM 1592 C C . PHE A 1 240 ? 60.287 13.622 -11.234 1.00 15.62 237 PHE A C 1
ATOM 1593 O O . PHE A 1 240 ? 61.403 14.186 -11.150 1.00 14.68 237 PHE A O 1
ATOM 1601 N N . LEU A 1 241 ? 59.900 12.656 -10.404 1.00 15.26 238 LEU A N 1
ATOM 1602 C CA . LEU A 1 241 ? 60.791 12.208 -9.349 1.00 14.73 238 LEU A CA 1
ATOM 1603 C C . LEU A 1 241 ? 62.003 11.472 -9.900 1.00 14.84 238 LEU A C 1
ATOM 1604 O O . LEU A 1 241 ? 63.111 11.662 -9.412 1.00 14.64 238 LEU A O 1
ATOM 1609 N N . TYR A 1 242 ? 61.798 10.602 -10.893 1.00 14.37 239 TYR A N 1
ATOM 1610 C CA . TYR A 1 242 ? 62.923 9.881 -11.480 1.00 16.01 239 TYR A CA 1
ATOM 1611 C C . TYR A 1 242 ? 64.002 10.870 -11.986 1.00 16.14 239 TYR A C 1
ATOM 1612 O O . TYR A 1 242 ? 65.198 10.697 -11.734 1.00 15.54 239 TYR A O 1
ATOM 1621 N N . GLU A 1 243 ? 63.563 11.915 -12.675 1.00 16.29 240 GLU A N 1
ATOM 1622 C CA . GLU A 1 243 ? 64.502 12.925 -13.188 1.00 17.37 240 GLU A CA 1
ATOM 1623 C C . GLU A 1 243 ? 65.225 13.647 -12.053 1.00 16.94 240 GLU A C 1
ATOM 1624 O O . GLU A 1 243 ? 66.436 13.909 -12.135 1.00 16.47 240 GLU A O 1
ATOM 1630 N N . ALA A 1 244 ? 64.495 13.946 -10.981 1.00 16.37 241 ALA A N 1
ATOM 1631 C CA . ALA A 1 244 ? 65.115 14.600 -9.813 1.00 15.86 241 ALA A CA 1
ATOM 1632 C C . ALA A 1 244 ? 66.099 13.677 -9.103 1.00 15.61 241 ALA A C 1
ATOM 1633 O O . ALA A 1 244 ? 67.119 14.131 -8.573 1.00 16.03 241 ALA A O 1
ATOM 1635 N N . LEU A 1 245 ? 65.807 12.375 -9.065 1.00 14.96 242 LEU A N 1
ATOM 1636 C CA . LEU A 1 245 ? 66.735 11.422 -8.443 1.00 15.53 242 LEU A CA 1
ATOM 1637 C C . LEU A 1 245 ? 68.018 11.241 -9.266 1.00 16.59 242 LEU A C 1
ATOM 1638 O O . LEU A 1 245 ? 69.093 11.022 -8.719 1.00 16.63 242 LEU A O 1
ATOM 1643 N N . HIS A 1 246 ? 67.891 11.328 -10.578 1.00 17.70 243 HIS A N 1
ATOM 1644 C CA . HIS A 1 246 ? 69.028 10.954 -11.451 1.00 18.96 243 HIS A CA 1
ATOM 1645 C C . HIS A 1 246 ? 69.737 12.118 -12.144 1.00 20.46 243 HIS A C 1
ATOM 1646 O O . HIS A 1 246 ? 70.659 11.901 -12.953 1.00 21.32 243 HIS A O 1
ATOM 1653 N N . GLY A 1 247 ? 69.325 13.336 -11.816 1.00 20.48 244 GLY A N 1
ATOM 1654 C CA . GLY A 1 247 ? 69.957 14.551 -12.356 1.00 22.69 244 GLY A CA 1
ATOM 1655 C C . GLY A 1 247 ? 71.069 15.014 -11.429 1.00 23.52 244 GLY A C 1
ATOM 1656 O O . GLY A 1 247 ? 71.657 14.200 -10.706 1.00 23.88 244 GLY A O 1
ATOM 1657 N N . PRO A 1 248 ? 71.338 16.326 -11.398 1.00 24.41 245 PRO A N 1
ATOM 1658 C CA . PRO A 1 248 ? 72.372 16.807 -10.455 1.00 25.04 245 PRO A CA 1
ATOM 1659 C C . PRO A 1 248 ? 72.006 16.553 -8.972 1.00 24.93 245 PRO A C 1
ATOM 1660 O O . PRO A 1 248 ? 70.835 16.246 -8.677 1.00 24.25 245 PRO A O 1
ATOM 1664 N N . PRO A 1 249 ? 73.001 16.627 -8.053 1.00 24.87 246 PRO A N 1
ATOM 1665 C CA . PRO A 1 249 ? 72.740 16.484 -6.623 1.00 23.97 246 PRO A CA 1
ATOM 1666 C C . PRO A 1 249 ? 71.589 17.373 -6.149 1.00 23.20 246 PRO A C 1
ATOM 1667 O O . PRO A 1 249 ? 71.519 18.556 -6.506 1.00 22.67 246 PRO A O 1
ATOM 1671 N N A LYS A 1 250 ? 70.694 16.769 -5.364 0.50 21.96 247 LYS A N 1
ATOM 1672 N N B LYS A 1 250 ? 70.677 16.793 -5.373 0.50 22.25 247 LYS A N 1
ATOM 1673 C CA A LYS A 1 250 ? 69.492 17.410 -4.825 0.50 21.38 247 LYS A CA 1
ATOM 1674 C CA B LYS A 1 250 ? 69.559 17.534 -4.785 0.50 21.86 247 LYS A CA 1
ATOM 1675 C C A LYS A 1 250 ? 69.228 16.855 -3.433 0.50 20.71 247 LYS A C 1
ATOM 1676 C C B LYS A 1 250 ? 69.101 16.864 -3.506 0.50 21.02 247 LYS A C 1
ATOM 1677 O O A LYS A 1 250 ? 69.528 15.687 -3.160 0.50 19.86 247 LYS A O 1
ATOM 1678 O O B LYS A 1 250 ? 69.156 15.638 -3.380 0.50 20.34 247 LYS A O 1
ATOM 1689 N N . LYS A 1 251 ? 68.667 17.689 -2.556 1.00 20.18 248 LYS A N 1
ATOM 1690 C CA . LYS A 1 251 ? 68.254 17.226 -1.235 1.00 19.89 248 LYS A CA 1
ATOM 1691 C C . LYS A 1 251 ? 66.759 17.086 -1.287 1.00 18.56 248 LYS A C 1
ATOM 1692 O O . LYS A 1 251 ? 66.035 18.074 -1.477 1.00 17.81 248 LYS A O 1
ATOM 1698 N N . ILE A 1 252 ? 66.307 15.840 -1.187 1.00 17.30 249 ILE A N 1
ATOM 1699 C CA . ILE A 1 252 ? 64.897 15.531 -1.316 1.00 16.35 249 ILE A CA 1
ATOM 1700 C C . ILE A 1 252 ? 64.431 14.977 0.024 1.00 16.14 249 ILE A C 1
ATOM 1701 O O . ILE A 1 252 ? 64.999 14.010 0.536 1.00 16.75 249 ILE A O 1
ATOM 1706 N N . LEU A 1 253 ? 63.405 15.609 0.578 1.00 16.45 250 LEU A N 1
ATOM 1707 C CA . LEU A 1 253 ? 62.908 15.285 1.913 1.00 16.12 250 LEU A CA 1
ATOM 1708 C C . LEU A 1 253 ? 61.490 14.775 1.768 1.00 15.66 250 LEU A C 1
ATOM 1709 O O . LEU A 1 253 ? 60.684 15.362 1.047 1.00 16.15 250 LEU A O 1
ATOM 1714 N N . VAL A 1 254 ? 61.160 13.709 2.479 1.00 15.46 251 VAL A N 1
ATOM 1715 C CA . VAL A 1 254 ? 59.801 13.181 2.459 1.00 15.20 251 VAL A CA 1
ATOM 1716 C C . VAL A 1 254 ? 59.242 13.304 3.879 1.00 16.04 251 VAL A C 1
ATOM 1717 O O . VAL A 1 254 ? 59.852 12.798 4.823 1.00 16.47 251 VAL A O 1
ATOM 1721 N N . GLU A 1 255 ? 58.132 14.020 4.018 1.00 16.88 252 GLU A N 1
ATOM 1722 C CA . GLU A 1 255 ? 57.510 14.289 5.307 1.00 19.39 252 GLU A CA 1
ATOM 1723 C C . GLU A 1 255 ? 56.440 13.221 5.470 1.00 19.15 252 GLU A C 1
ATOM 1724 O O . GLU A 1 255 ? 55.397 13.268 4.810 1.00 19.06 252 GLU A O 1
ATOM 1730 N N . GLY A 1 256 ? 56.708 12.245 6.328 1.00 19.77 253 GLY A N 1
ATOM 1731 C CA . GLY A 1 256 ? 55.709 11.237 6.655 1.00 20.46 253 GLY A CA 1
ATOM 1732 C C . GLY A 1 256 ? 54.550 11.850 7.401 1.00 20.64 253 GLY A C 1
ATOM 1733 O O . GLY A 1 256 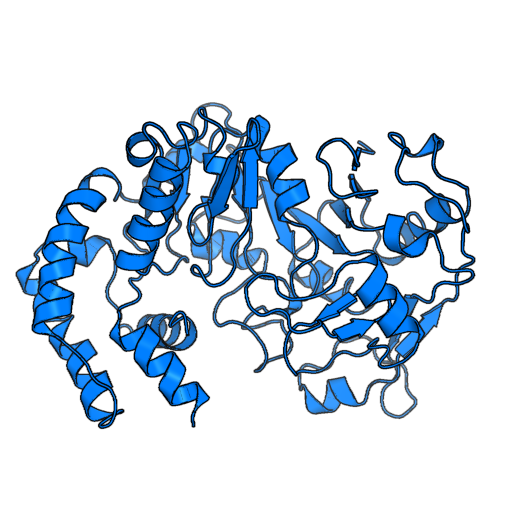? 54.737 12.761 8.192 1.00 20.99 253 GLY A O 1
ATOM 1734 N N . ALA A 1 257 ? 53.347 11.343 7.146 1.00 20.88 254 ALA A N 1
ATOM 1735 C CA . ALA A 1 257 ? 52.178 11.761 7.893 1.00 20.72 254 ALA A CA 1
ATOM 1736 C C . ALA A 1 257 ? 51.829 10.658 8.898 1.00 20.34 254 ALA A C 1
ATOM 1737 O O . ALA A 1 257 ? 52.274 9.507 8.771 1.00 20.84 254 ALA A O 1
ATOM 1739 N N . ASN A 1 258 ? 51.048 11.016 9.906 1.00 19.72 255 ASN A N 1
ATOM 1740 C CA . ASN A 1 258 ? 50.556 10.043 10.869 1.00 19.51 255 ASN A CA 1
ATOM 1741 C C . ASN A 1 258 ? 51.774 9.411 11.549 1.00 19.02 255 ASN A C 1
ATOM 1742 O O . ASN A 1 258 ? 52.751 10.120 11.825 1.00 19.23 255 ASN A O 1
ATOM 1747 N N . ALA A 1 259 ? 51.751 8.113 11.825 1.00 17.65 256 ALA A N 1
ATOM 1748 C CA . ALA A 1 259 ? 52.863 7.477 12.535 1.00 17.38 256 ALA A CA 1
ATOM 1749 C C . ALA A 1 259 ? 52.795 5.983 12.405 1.00 16.62 256 ALA A C 1
ATOM 1750 O O . ALA A 1 259 ? 51.781 5.458 11.971 1.00 15.29 256 ALA A O 1
ATOM 1752 N N . ALA A 1 260 ? 53.890 5.310 12.782 1.00 16.04 257 ALA A N 1
ATOM 1753 C CA . ALA A 1 260 ? 54.041 3.863 12.625 1.00 15.68 257 ALA A CA 1
ATOM 1754 C C . ALA A 1 260 ? 52.881 3.063 13.224 1.00 15.50 257 ALA A C 1
ATOM 1755 O O . ALA A 1 260 ? 52.394 2.113 12.616 1.00 14.78 257 ALA A O 1
ATOM 1757 N N . LEU A 1 261 ? 52.415 3.457 14.407 1.00 14.78 258 LEU A N 1
ATOM 1758 C CA . LEU A 1 261 ? 51.407 2.644 15.084 1.00 14.72 258 LEU A CA 1
ATOM 1759 C C . LEU A 1 261 ? 49.986 2.946 14.615 1.00 14.54 258 LEU A C 1
ATOM 1760 O O . LEU A 1 261 ? 48.999 2.366 15.124 1.00 14.38 258 LEU A O 1
ATOM 1765 N N . LEU A 1 262 ? 49.893 3.846 13.639 1.00 14.23 259 LEU A N 1
ATOM 1766 C CA . LEU A 1 262 ? 48.646 4.179 12.970 1.00 14.72 259 LEU A CA 1
ATOM 1767 C C . LEU A 1 262 ? 48.617 3.586 11.567 1.00 14.23 259 LEU A C 1
ATOM 1768 O O . LEU A 1 262 ? 47.659 3.789 10.822 1.00 15.00 259 LEU A O 1
ATOM 1773 N N . ASP A 1 263 ? 49.661 2.841 11.209 1.00 14.76 260 ASP A N 1
ATOM 1774 C CA . ASP A 1 263 ? 49.748 2.222 9.861 1.00 14.66 260 ASP A CA 1
ATOM 1775 C C . ASP A 1 263 ? 48.599 1.216 9.643 1.00 14.31 260 ASP A C 1
ATOM 1776 O O . ASP A 1 263 ? 48.309 0.404 10.530 1.00 14.47 260 ASP A O 1
ATOM 1781 N N . ILE A 1 264 ? 47.968 1.259 8.466 1.00 14.34 261 ILE A N 1
ATOM 1782 C CA . ILE A 1 264 ? 46.865 0.321 8.131 1.00 15.20 261 ILE A CA 1
ATOM 1783 C C . ILE A 1 264 ? 47.233 -1.174 8.354 1.00 15.25 261 ILE A C 1
ATOM 1784 O O . ILE A 1 264 ? 46.436 -1.955 8.890 1.00 15.99 261 ILE A O 1
ATOM 1789 N N . ASP A 1 265 ? 48.443 -1.559 7.964 1.00 15.76 262 ASP A N 1
ATOM 1790 C CA . ASP A 1 265 ? 48.942 -2.926 8.188 1.00 15.86 262 ASP A CA 1
ATOM 1791 C C . ASP A 1 265 ? 49.494 -3.163 9.602 1.00 16.29 262 ASP A C 1
ATOM 1792 O O . ASP A 1 265 ? 49.146 -4.158 10.262 1.00 16.45 262 ASP A O 1
ATOM 1797 N N . PHE A 1 266 ? 50.360 -2.252 10.053 1.00 16.01 263 PHE A N 1
ATOM 1798 C CA . PHE A 1 266 ? 51.206 -2.511 11.222 1.00 16.13 263 PHE A CA 1
ATOM 1799 C C . PHE A 1 266 ? 50.737 -1.907 12.534 1.00 16.48 263 PHE A C 1
ATOM 1800 O O . PHE A 1 266 ? 51.199 -2.328 13.610 1.00 17.09 263 PHE A O 1
ATOM 1808 N N . GLY A 1 267 ? 49.813 -0.955 12.446 1.00 16.74 264 GLY A N 1
ATOM 1809 C CA . GLY A 1 267 ? 49.334 -0.266 13.646 1.00 16.73 264 GLY A CA 1
ATOM 1810 C C . GLY A 1 267 ? 48.370 -1.098 14.470 1.00 17.79 264 GLY A C 1
ATOM 1811 O O . GLY A 1 267 ? 48.132 -2.270 14.193 1.00 17.54 264 GLY A O 1
ATOM 1812 N N . THR A 1 268 ? 47.777 -0.475 15.474 1.00 18.47 265 THR A N 1
ATOM 1813 C CA . THR A 1 268 ? 46.779 -1.141 16.322 1.00 18.63 265 THR A CA 1
ATOM 1814 C C . THR A 1 268 ? 45.391 -1.229 15.648 1.00 19.27 265 THR A C 1
ATOM 1815 O O . THR A 1 268 ? 44.424 -0.626 16.104 1.00 19.20 265 THR A O 1
ATOM 1819 N N . TYR A 1 269 ? 45.314 -2.021 14.570 1.00 17.63 266 TYR A N 1
ATOM 1820 C CA . TYR A 1 269 ? 44.118 -2.174 13.761 1.00 17.87 266 TYR A CA 1
ATOM 1821 C C . TYR A 1 269 ? 42.938 -2.670 14.613 1.00 17.96 266 TYR A C 1
ATOM 1822 O O . TYR A 1 269 ? 43.138 -3.505 15.491 1.00 18.69 266 TYR A O 1
ATOM 1831 N N . PRO A 1 270 ? 41.717 -2.159 14.373 1.00 18.95 267 PRO A N 1
ATOM 1832 C CA . PRO A 1 270 ? 41.239 -1.176 13.387 1.00 18.71 267 PRO A CA 1
ATOM 1833 C C . PRO A 1 270 ? 41.433 0.297 13.783 1.00 18.79 267 PRO A C 1
ATOM 1834 O O . PRO A 1 270 ? 40.992 1.189 13.068 1.00 19.52 267 PRO A O 1
ATOM 1838 N N . PHE A 1 271 ? 42.069 0.548 14.916 1.00 19.09 268 PHE A N 1
ATOM 1839 C CA . PHE A 1 271 ? 42.282 1.925 15.384 1.00 19.51 268 PHE A CA 1
ATOM 1840 C C . PHE A 1 271 ? 43.563 2.504 14.760 1.00 19.01 268 PHE A C 1
ATOM 1841 O O . PHE A 1 271 ? 44.571 2.720 15.429 1.00 19.10 268 PHE A O 1
ATOM 1849 N N . VAL A 1 272 ? 43.477 2.708 13.450 1.00 18.45 269 VAL A N 1
ATOM 1850 C CA . VAL A 1 272 ? 44.591 3.096 12.601 1.00 17.55 269 VAL A CA 1
ATOM 1851 C C . VAL A 1 272 ? 44.007 3.994 11.545 1.00 17.63 269 VAL A C 1
ATOM 1852 O O . VAL A 1 272 ? 42.784 4.144 11.475 1.00 18.24 269 VAL A O 1
ATOM 1856 N N . THR A 1 273 ? 44.866 4.606 10.740 1.00 17.26 270 THR A N 1
ATOM 1857 C CA . THR A 1 273 ? 44.429 5.279 9.513 1.00 18.49 270 THR A CA 1
ATOM 1858 C C . THR A 1 273 ? 44.424 4.248 8.360 1.00 18.86 270 THR A C 1
ATOM 1859 O O . THR A 1 273 ? 44.812 3.094 8.557 1.00 18.12 270 THR A O 1
ATOM 1863 N N . SER A 1 274 ? 44.016 4.687 7.171 1.00 18.93 271 SER A N 1
ATOM 1864 C CA . SER A 1 274 ? 43.785 3.796 6.023 1.00 19.63 271 SER A CA 1
ATOM 1865 C C . SER A 1 274 ? 44.948 3.782 5.025 1.00 19.67 271 SER A C 1
ATOM 1866 O O . SER A 1 274 ? 44.780 3.339 3.889 1.00 20.93 271 SER A O 1
ATOM 1869 N N . SER A 1 275 ? 46.110 4.295 5.420 1.00 19.79 272 SER A N 1
ATOM 1870 C CA . SER A 1 275 ? 47.284 4.283 4.529 1.00 19.73 272 SER A CA 1
ATOM 1871 C C . SER A 1 275 ? 48.501 3.722 5.253 1.00 18.89 272 SER A C 1
ATOM 1872 O O . SER A 1 275 ? 48.475 3.570 6.477 1.00 17.78 272 SER A O 1
ATOM 1875 N N . ASN A 1 276 ? 49.562 3.400 4.498 1.00 19.33 273 ASN A N 1
ATOM 1876 C CA . ASN A 1 276 ? 50.820 2.957 5.098 1.00 20.16 273 ASN A CA 1
ATOM 1877 C C . ASN A 1 276 ? 51.661 4.164 5.519 1.00 21.16 273 ASN A C 1
ATOM 1878 O O . ASN A 1 276 ? 52.211 4.892 4.666 1.00 24.21 273 ASN A O 1
ATOM 1883 N N . CYS A 1 277 ? 51.801 4.329 6.822 1.00 19.62 274 CYS A N 1
ATOM 1884 C CA . CYS A 1 277 ? 52.562 5.415 7.431 1.00 20.23 274 CYS A CA 1
ATOM 1885 C C . CYS A 1 277 ? 53.994 5.008 7.687 1.00 19.68 274 CYS A C 1
ATOM 1886 O O . CYS A 1 277 ? 54.721 5.714 8.393 1.00 22.15 274 CYS A O 1
ATOM 1889 N N . THR A 1 278 ? 54.385 3.864 7.157 1.00 18.22 275 THR A N 1
ATOM 1890 C CA . THR A 1 278 ? 55.707 3.318 7.388 1.00 16.93 275 THR A CA 1
ATOM 1891 C C . THR A 1 278 ? 56.595 3.481 6.125 1.00 16.18 275 THR A C 1
ATOM 1892 O O . THR A 1 278 ? 56.150 4.010 5.107 1.00 16.02 275 THR A O 1
ATOM 1896 N N . VAL A 1 279 ? 57.843 3.054 6.203 1.00 14.45 276 VAL A N 1
ATOM 1897 C CA . VAL A 1 279 ? 58.827 3.375 5.154 1.00 14.32 276 VAL A CA 1
ATOM 1898 C C . VAL A 1 279 ? 58.436 2.823 3.760 1.00 14.21 276 VAL A C 1
ATOM 1899 O O . VAL A 1 279 ? 58.721 3.442 2.723 1.00 13.38 276 VAL A O 1
ATOM 1903 N N . GLY A 1 280 ? 57.781 1.664 3.738 1.00 13.77 277 GLY A N 1
ATOM 1904 C CA . GLY A 1 280 ? 57.402 1.057 2.454 1.00 13.41 277 GLY A CA 1
ATOM 1905 C C . GLY A 1 280 ? 56.431 1.962 1.708 1.00 13.42 277 GLY A C 1
ATOM 1906 O O . GLY A 1 280 ? 56.438 1.974 0.488 1.00 12.81 277 GLY A O 1
ATOM 1907 N N . GLY A 1 281 ? 55.646 2.751 2.443 1.00 13.17 278 GLY A N 1
ATOM 1908 C CA . GLY A 1 281 ? 54.741 3.731 1.834 1.00 13.42 278 GLY A CA 1
ATOM 1909 C C . GLY A 1 281 ? 55.4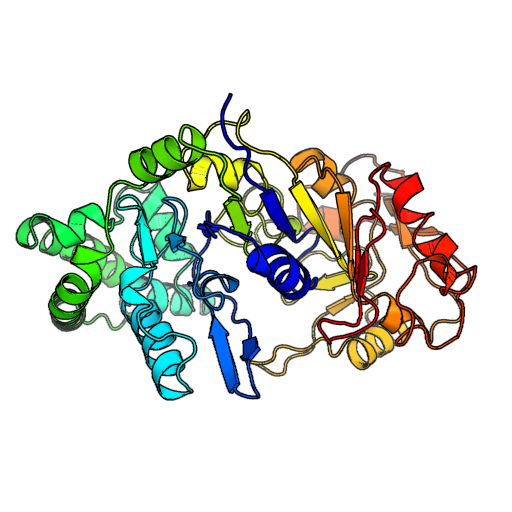31 4.876 1.106 1.00 13.23 278 GLY A C 1
ATOM 1910 O O . GLY A 1 281 ? 54.804 5.552 0.291 1.00 13.51 278 GLY A O 1
ATOM 1911 N N . VAL A 1 282 ? 56.702 5.127 1.419 1.00 12.54 279 VAL A N 1
ATOM 1912 C CA . VAL A 1 282 ? 57.512 6.088 0.649 1.00 13.62 279 VAL A CA 1
ATOM 1913 C C . VAL A 1 282 ? 57.679 5.563 -0.770 1.00 13.66 279 VAL A C 1
ATOM 1914 O O . VAL A 1 282 ? 57.447 6.273 -1.749 1.00 14.04 279 VAL A O 1
ATOM 1918 N N . CYS A 1 283 ? 58.042 4.292 -0.873 1.00 13.20 280 CYS A N 1
ATOM 1919 C CA . CYS A 1 283 ? 58.224 3.648 -2.185 1.00 13.79 280 CYS A CA 1
ATOM 1920 C C . CYS A 1 283 ? 56.917 3.529 -2.991 1.00 13.49 280 CYS A C 1
ATOM 1921 O O . CYS A 1 283 ? 56.871 3.893 -4.161 1.00 13.79 280 CYS A O 1
ATOM 1924 N N . THR A 1 284 ? 55.869 3.016 -2.369 1.00 13.28 281 THR A N 1
ATOM 1925 C CA . THR A 1 284 ? 54.600 2.859 -3.073 1.00 13.70 281 THR A CA 1
ATOM 1926 C C . THR A 1 284 ? 53.932 4.217 -3.353 1.00 13.89 281 THR A C 1
ATOM 1927 O O . THR A 1 284 ? 53.239 4.367 -4.355 1.00 12.87 281 THR A O 1
ATOM 1931 N N . GLY A 1 285 ? 54.165 5.205 -2.486 1.00 12.83 282 GLY A N 1
ATOM 1932 C CA . GLY A 1 285 ? 53.471 6.493 -2.619 1.00 13.42 282 GLY A CA 1
ATOM 1933 C C . GLY A 1 285 ? 54.165 7.515 -3.510 1.00 13.48 282 GLY A C 1
ATOM 1934 O O . GLY A 1 285 ? 53.590 8.564 -3.831 1.00 13.03 282 GLY A O 1
ATOM 1935 N N . LEU A 1 286 ? 55.403 7.207 -3.884 1.00 12.81 283 LEU A N 1
ATOM 1936 C CA . LEU A 1 286 ? 56.199 8.072 -4.729 1.00 13.60 283 LEU A CA 1
ATOM 1937 C C . LEU A 1 286 ? 56.687 7.356 -5.978 1.00 14.00 283 LEU A C 1
ATOM 1938 O O . LEU A 1 286 ? 57.199 8.004 -6.880 1.00 14.28 283 LEU A O 1
ATOM 1943 N N . GLY A 1 287 ? 56.540 6.031 -6.041 1.00 14.65 284 GLY A N 1
ATOM 1944 C CA . GLY A 1 287 ? 57.011 5.301 -7.244 1.00 15.46 284 GLY A CA 1
ATOM 1945 C C . GLY A 1 287 ? 58.526 5.397 -7.467 1.00 15.61 284 GLY A C 1
ATOM 1946 O O . GLY A 1 287 ? 58.999 5.669 -8.573 1.00 15.95 284 GLY A O 1
ATOM 1947 N N . MET A 1 288 ? 59.280 5.169 -6.400 1.00 15.63 285 MET A N 1
ATOM 1948 C CA . MET A 1 288 ? 60.736 5.111 -6.442 1.00 15.37 285 MET A CA 1
ATOM 1949 C C . MET A 1 288 ? 61.154 3.873 -5.657 1.00 14.35 285 MET A C 1
ATOM 1950 O O . MET A 1 288 ? 60.435 3.441 -4.749 1.00 13.66 285 MET A O 1
ATOM 1955 N N . PRO A 1 289 ? 62.267 3.256 -6.050 1.00 14.33 286 PRO A N 1
ATOM 1956 C CA . PRO A 1 289 ? 62.715 1.997 -5.437 1.00 14.51 286 PRO A CA 1
ATOM 1957 C C . PRO A 1 289 ? 63.509 2.161 -4.138 1.00 14.92 286 PRO A C 1
ATOM 1958 O O . PRO A 1 289 ? 63.994 3.267 -3.823 1.00 14.21 286 PRO A O 1
ATOM 1962 N N . PRO A 1 290 ? 63.649 1.053 -3.383 1.00 16.45 287 PRO A N 1
ATOM 1963 C CA . PRO A 1 290 ? 64.342 1.052 -2.106 1.00 17.67 287 PRO A CA 1
ATOM 1964 C C . PRO A 1 290 ? 65.749 1.588 -2.208 1.00 18.17 287 PRO A C 1
ATOM 1965 O O . PRO A 1 290 ? 66.203 2.221 -1.260 1.00 19.15 287 PRO A O 1
ATOM 1969 N N . GLN A 1 291 ? 66.447 1.400 -3.338 1.00 18.63 288 GLN A N 1
ATOM 1970 C CA . GLN A 1 291 ? 67.812 1.915 -3.378 1.00 19.39 288 GLN A CA 1
ATOM 1971 C C . GLN A 1 291 ? 67.920 3.449 -3.359 1.00 18.85 288 GLN A C 1
ATOM 1972 O O . GLN A 1 291 ? 68.987 3.972 -3.085 1.00 18.45 288 GLN A O 1
ATOM 1978 N N . ASN A 1 292 ? 66.812 4.150 -3.611 1.00 17.00 289 ASN A N 1
ATOM 1979 C CA . ASN A 1 292 ? 66.791 5.604 -3.492 1.00 16.56 289 ASN A CA 1
ATOM 1980 C C . ASN A 1 292 ? 66.290 6.137 -2.150 1.00 16.47 289 ASN A C 1
ATOM 1981 O O . ASN A 1 292 ? 66.106 7.335 -2.002 1.00 15.67 289 ASN A O 1
ATOM 1986 N N . VAL A 1 293 ? 66.091 5.252 -1.172 1.00 16.29 290 VAL A N 1
ATOM 1987 C CA . VAL A 1 293 ? 65.777 5.694 0.201 1.00 15.73 290 VAL A CA 1
ATOM 1988 C C . VAL A 1 293 ? 67.111 5.856 0.916 1.00 16.13 290 VAL A C 1
ATOM 1989 O O . VAL A 1 293 ? 67.941 4.930 0.911 1.00 15.44 290 VAL A O 1
ATOM 1993 N N . GLY A 1 294 ? 67.335 7.031 1.506 1.00 15.29 291 GLY A N 1
ATOM 1994 C CA . GLY A 1 294 ? 68.559 7.251 2.259 1.00 15.52 291 GLY A CA 1
ATOM 1995 C C . GLY A 1 294 ? 68.304 7.192 3.757 1.00 16.08 291 GLY A C 1
ATOM 1996 O O . GLY A 1 294 ? 67.882 6.168 4.301 1.00 14.94 291 GLY A O 1
ATOM 1997 N N . GLU A 1 295 ? 68.588 8.307 4.427 1.00 15.61 292 GLU A N 1
ATOM 1998 C CA . GLU A 1 295 ? 68.357 8.403 5.877 1.00 15.83 292 GLU A CA 1
ATOM 1999 C C . GLU A 1 295 ? 66.866 8.303 6.191 1.00 14.35 292 GLU A C 1
ATOM 2000 O O . GLU A 1 295 ? 66.048 8.924 5.509 1.00 13.74 292 GLU A O 1
ATOM 2006 N N . VAL A 1 296 ? 66.517 7.524 7.212 1.00 13.38 293 VAL A N 1
ATOM 2007 C CA . VAL A 1 296 ? 65.115 7.394 7.651 1.00 14.04 293 VAL A CA 1
ATOM 2008 C C . VAL A 1 296 ? 65.099 7.718 9.155 1.00 13.06 293 VAL A C 1
ATOM 2009 O O . VAL A 1 296 ? 65.561 6.931 9.969 1.00 13.25 293 VAL A O 1
ATOM 2013 N N . TYR A 1 297 ? 64.598 8.890 9.497 1.00 13.55 294 TYR A N 1
ATOM 2014 C CA . TYR A 1 297 ? 64.632 9.354 10.890 1.00 13.74 294 TYR A CA 1
ATOM 2015 C C . TYR A 1 297 ? 63.314 9.019 11.595 1.00 13.12 294 TYR A C 1
ATOM 2016 O O . TYR A 1 297 ? 62.244 9.365 11.102 1.00 14.45 294 TYR A O 1
ATOM 2025 N N . GLY A 1 298 ? 63.408 8.340 12.742 1.00 12.87 295 GLY A N 1
ATOM 2026 C CA . GLY A 1 298 ? 62.253 8.039 13.585 1.00 12.42 295 GLY A CA 1
ATOM 2027 C C . GLY A 1 298 ? 62.107 9.119 14.655 1.00 12.83 295 GLY A C 1
ATOM 2028 O O . GLY A 1 298 ? 63.039 9.373 15.425 1.00 12.65 295 GLY A O 1
ATOM 2029 N N . VAL A 1 299 ? 60.947 9.755 14.687 1.00 12.28 296 VAL A N 1
ATOM 2030 C CA . VAL A 1 299 ? 60.691 10.821 15.656 1.00 12.22 296 VAL A CA 1
ATOM 2031 C C . VAL A 1 299 ? 59.988 10.121 16.799 1.00 12.67 296 VAL A C 1
ATOM 2032 O O . VAL A 1 299 ? 58.934 9.514 16.616 1.00 12.58 296 VAL A O 1
ATOM 2036 N N . VAL A 1 300 ? 60.615 10.196 17.963 1.00 11.73 297 VAL A N 1
ATOM 2037 C CA . VAL A 1 300 ? 60.218 9.436 19.133 1.00 13.32 297 VAL A CA 1
ATOM 2038 C C . VAL A 1 300 ? 60.061 10.459 20.263 1.00 13.60 297 VAL A C 1
ATOM 2039 O O . VAL A 1 300 ? 61.035 11.110 20.666 1.00 13.85 297 VAL A O 1
ATOM 2043 N N . LYS A 1 301 ? 58.848 10.598 20.777 1.00 14.44 298 LYS A N 1
ATOM 2044 C CA . LYS A 1 301 ? 58.633 11.446 21.958 1.00 14.51 298 LYS A CA 1
ATOM 2045 C C . LYS A 1 301 ? 59.161 10.711 23.204 1.00 14.53 298 LYS A C 1
ATOM 2046 O O . LYS A 1 301 ? 59.118 9.474 23.264 1.00 15.43 298 LYS A O 1
ATOM 2052 N N . ALA A 1 302 ? 59.691 11.462 24.182 1.00 14.21 299 ALA A N 1
ATOM 2053 C CA . ALA A 1 302 ? 60.346 10.861 25.358 1.00 14.26 299 ALA A CA 1
ATOM 2054 C C . ALA A 1 302 ? 59.370 10.119 26.284 1.00 14.52 299 ALA A C 1
ATOM 2055 O O . ALA A 1 302 ? 59.784 9.407 27.197 1.00 15.04 299 ALA A O 1
ATOM 2057 N N . TYR A 1 303 ? 58.090 10.300 26.014 1.00 14.69 300 TYR A N 1
ATOM 2058 C CA . TYR A 1 303 ? 57.000 9.524 26.624 1.00 15.30 300 TYR A CA 1
ATOM 2059 C C . TYR A 1 303 ? 55.946 9.316 25.522 1.00 15.74 300 TYR A C 1
ATOM 2060 O O . TYR A 1 303 ? 56.093 9.847 24.426 1.00 15.22 300 TYR A O 1
ATOM 2069 N N . THR A 1 304 ? 54.872 8.576 25.810 1.00 15.47 301 THR A N 1
ATOM 2070 C CA . THR A 1 304 ? 53.910 8.209 24.759 1.00 17.20 301 THR A CA 1
ATOM 2071 C C . THR A 1 304 ? 52.541 8.897 24.880 1.00 16.95 301 THR A C 1
ATOM 2072 O O . THR A 1 304 ? 52.053 9.110 25.985 1.00 16.65 301 THR A O 1
ATOM 2076 N N . THR A 1 305 ? 51.937 9.261 23.748 1.00 17.26 302 THR A N 1
ATOM 2077 C CA . THR A 1 305 ? 50.528 9.697 23.740 1.00 17.28 302 THR A CA 1
ATOM 2078 C C . THR A 1 305 ? 49.698 8.929 22.704 1.00 18.95 302 THR A C 1
ATOM 2079 O O . THR A 1 305 ? 50.231 8.421 21.714 1.00 18.43 302 THR A O 1
ATOM 2083 N N . ARG A 1 306 ? 48.393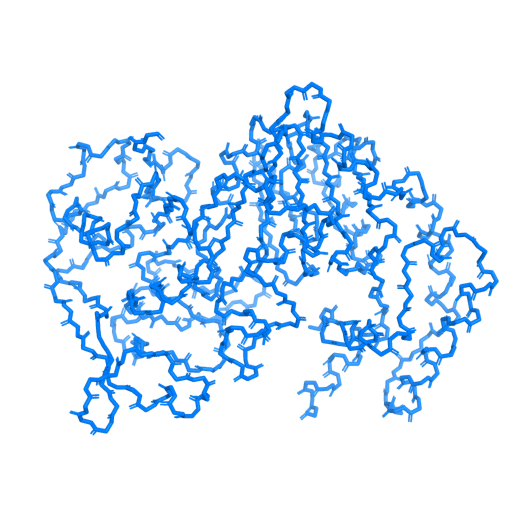 8.847 22.948 1.00 20.24 303 ARG A N 1
ATOM 2084 C CA . ARG A 1 306 ? 47.413 8.380 21.952 1.00 22.89 303 ARG A CA 1
ATOM 2085 C C . ARG A 1 306 ? 46.241 9.336 21.985 1.00 23.95 303 ARG A C 1
ATOM 2086 O O . ARG A 1 306 ? 45.811 9.754 23.068 1.00 22.93 303 ARG A O 1
ATOM 2094 N N . VAL A 1 307 ? 45.712 9.667 20.811 1.00 26.68 304 VAL A N 1
ATOM 2095 C CA . VAL A 1 307 ? 44.540 10.544 20.724 1.00 29.08 304 VAL A CA 1
ATOM 2096 C C . VAL A 1 307 ? 43.260 9.740 20.941 1.00 30.43 304 VAL A C 1
ATOM 2097 O O . VAL A 1 307 ? 42.496 10.022 21.873 1.00 32.59 304 VAL A O 1
ATOM 2101 N N . GLY A 1 308 ? 43.010 8.741 20.102 1.00 30.68 305 GLY A N 1
ATOM 2102 C CA . GLY A 1 308 ? 41.729 8.039 20.199 1.00 31.68 305 GLY A CA 1
ATOM 2103 C C . GLY A 1 308 ? 41.751 6.853 21.137 1.00 31.22 305 GLY A C 1
ATOM 2104 O O . GLY A 1 308 ? 42.729 6.638 21.852 1.00 31.03 305 GLY A O 1
ATOM 2105 N N . ILE A 1 309 ? 40.666 6.075 21.107 1.00 30.89 306 ILE A N 1
ATOM 2106 C CA . ILE A 1 309 ? 40.603 4.770 21.760 1.00 29.87 306 ILE A CA 1
ATOM 2107 C C . ILE A 1 309 ? 41.492 3.752 21.000 1.00 28.81 306 ILE A C 1
ATOM 2108 O O . ILE A 1 309 ? 41.915 3.999 19.852 1.00 29.54 306 ILE A O 1
ATOM 2113 N N . GLY A 1 310 ? 41.791 2.636 21.648 1.00 27.50 307 GLY A N 1
ATOM 2114 C CA . GLY A 1 310 ? 42.733 1.657 21.111 1.00 26.11 307 GLY A CA 1
ATOM 2115 C C . GLY A 1 310 ? 43.728 1.244 22.176 1.00 25.15 307 GLY A C 1
ATOM 2116 O O . GLY A 1 310 ? 43.939 1.972 23.157 1.00 25.14 307 GLY A O 1
ATOM 2117 N N . ALA A 1 311 ? 44.325 0.067 22.001 1.00 23.53 308 ALA A N 1
ATOM 2118 C CA . ALA A 1 311 ? 45.283 -0.470 22.964 1.00 22.64 308 ALA A CA 1
ATOM 2119 C C . ALA A 1 311 ? 46.429 0.515 23.176 1.00 21.30 308 ALA A C 1
ATOM 2120 O O . ALA A 1 311 ? 46.860 1.189 22.238 1.00 21.11 308 ALA A O 1
ATOM 2122 N N . PHE A 1 312 ? 46.887 0.604 24.417 1.00 21.17 309 PHE A N 1
ATOM 2123 C CA . PHE A 1 312 ? 47.957 1.547 24.833 1.00 20.18 309 PHE A CA 1
ATOM 2124 C C . PHE A 1 312 ? 48.662 0.929 26.056 1.00 19.51 309 PHE A C 1
ATOM 2125 O O . PHE A 1 312 ? 48.332 1.265 27.210 1.00 19.65 309 PHE A O 1
ATOM 2133 N N . PRO A 1 313 ? 49.596 -0.018 25.818 1.00 18.69 310 PRO A N 1
ATOM 2134 C CA . PRO A 1 313 ? 50.173 -0.797 26.925 1.00 18.72 310 PRO A CA 1
ATOM 2135 C C . PRO A 1 313 ? 50.790 -0.012 28.096 1.00 18.88 310 PRO A C 1
ATOM 2136 O O . PRO A 1 313 ? 50.589 -0.406 29.238 1.00 18.53 310 PRO A O 1
ATOM 2140 N N . THR A 1 314 ? 51.479 1.098 27.830 1.00 17.49 311 THR A N 1
ATOM 2141 C CA . THR A 1 314 ? 52.103 1.863 28.930 1.00 17.61 311 THR A CA 1
ATOM 2142 C C . THR A 1 314 ? 51.278 3.059 29.450 1.00 18.48 311 THR A C 1
ATOM 2143 O O . THR A 1 314 ? 51.815 3.878 30.210 1.00 18.52 311 THR A O 1
ATOM 2147 N N . GLU A 1 315 ? 50.005 3.147 29.059 1.00 19.40 312 GLU A N 1
ATOM 2148 C CA . GLU A 1 315 ? 49.106 4.239 29.475 1.00 20.36 312 GLU A CA 1
ATOM 2149 C C . GLU A 1 315 ? 49.123 4.427 30.987 1.00 20.56 312 GLU A C 1
ATOM 2150 O O . GLU A 1 315 ? 49.135 3.458 31.732 1.00 20.85 312 GLU A O 1
ATOM 2156 N N . GLN A 1 316 ? 49.149 5.683 31.416 1.00 21.20 313 GLN A N 1
ATOM 2157 C CA . GLN A 1 316 ? 49.164 6.013 32.834 1.00 22.27 313 GLN A CA 1
ATOM 2158 C C . GLN A 1 316 ? 47.956 6.902 33.062 1.00 23.01 313 GLN A C 1
ATOM 2159 O O . GLN A 1 316 ? 48.030 8.112 32.917 1.00 22.25 313 GLN A O 1
ATOM 2165 N N . ASP A 1 317 ? 46.821 6.266 33.357 1.00 24.25 314 ASP A N 1
ATOM 2166 C CA . ASP A 1 317 ? 45.563 6.973 33.549 1.00 26.25 314 ASP A CA 1
ATOM 2167 C C . ASP A 1 317 ? 45.508 7.315 35.028 1.00 26.52 314 ASP A C 1
ATOM 2168 O O . ASP A 1 317 ? 44.756 6.707 35.785 1.00 27.63 314 ASP A O 1
ATOM 2173 N N . ASN A 1 318 ? 46.339 8.265 35.424 1.00 25.89 315 ASN A N 1
ATOM 2174 C CA . ASN A 1 318 ? 46.634 8.542 36.830 1.00 25.76 315 ASN A CA 1
ATOM 2175 C C . ASN A 1 318 ? 47.443 9.841 36.932 1.00 25.49 315 ASN A C 1
ATOM 2176 O O . ASN A 1 318 ? 47.588 10.561 35.931 1.00 24.67 315 ASN A O 1
ATOM 2181 N N . GLU A 1 319 ? 47.974 10.125 38.126 1.00 25.90 316 GLU A N 1
ATOM 2182 C CA . GLU A 1 319 ? 48.774 11.344 38.395 1.00 26.40 316 GLU A CA 1
ATOM 2183 C C . GLU A 1 319 ? 50.028 11.489 37.508 1.00 24.93 316 GLU A C 1
ATOM 2184 O O . GLU A 1 319 ? 50.425 12.608 37.165 1.00 23.79 316 GLU A O 1
ATOM 2190 N N . ILE A 1 320 ? 50.651 10.363 37.158 1.00 24.62 317 ILE A N 1
ATOM 2191 C CA . ILE A 1 320 ? 51.811 10.402 36.256 1.00 23.44 317 ILE A CA 1
ATOM 2192 C C . ILE A 1 320 ? 51.323 10.875 34.888 1.00 22.50 317 ILE A C 1
ATOM 2193 O O . ILE A 1 320 ? 51.894 11.791 34.301 1.00 22.22 317 ILE A O 1
ATOM 2198 N N . GLY A 1 321 ? 50.248 10.267 34.392 1.00 21.86 318 GLY A N 1
ATOM 2199 C CA . GLY A 1 321 ? 49.683 10.675 33.117 1.00 21.15 318 GLY A CA 1
ATOM 2200 C C . GLY A 1 321 ? 49.211 12.114 33.104 1.00 21.56 318 GLY A C 1
ATOM 2201 O O . GLY A 1 321 ? 49.359 12.819 32.104 1.00 20.23 318 GLY A O 1
ATOM 2202 N N . GLU A 1 322 ? 48.630 12.562 34.219 1.00 20.77 319 GLU A N 1
ATOM 2203 C CA . GLU A 1 322 ? 48.237 13.977 34.328 1.00 21.46 319 GLU A CA 1
ATOM 2204 C C . GLU A 1 322 ? 49.427 14.927 34.263 1.00 19.16 319 GLU A C 1
ATOM 2205 O O . GLU A 1 322 ? 49.348 15.961 33.620 1.00 19.44 319 GLU A O 1
ATOM 2211 N N . LEU A 1 323 ? 50.528 14.566 34.910 1.00 18.97 320 LEU A N 1
ATOM 2212 C CA . LEU A 1 323 ? 51.736 15.394 34.886 1.00 18.87 320 LEU A CA 1
ATOM 2213 C C . LEU A 1 323 ? 52.303 15.486 33.456 1.00 18.77 320 LEU A C 1
ATOM 2214 O O . LEU A 1 323 ? 52.636 16.579 32.978 1.00 17.42 320 LEU A O 1
ATOM 2219 N N . LEU A 1 324 ? 52.389 14.337 32.770 1.00 18.00 321 LEU A N 1
ATOM 2220 C CA . LEU A 1 324 ? 52.799 14.358 31.349 1.00 18.14 321 LEU A CA 1
ATOM 2221 C C . LEU A 1 324 ? 51.891 15.229 30.481 1.00 17.42 321 LEU A C 1
ATOM 2222 O O . LEU A 1 324 ? 52.382 16.039 29.692 1.00 17.97 321 LEU A O 1
ATOM 2227 N N . GLN A 1 325 ? 50.573 15.078 30.642 1.00 17.72 322 GLN A N 1
ATOM 2228 C CA . GLN A 1 325 ? 49.582 15.831 29.872 1.00 17.75 322 GLN A CA 1
ATOM 2229 C C . GLN A 1 325 ? 49.725 17.319 30.088 1.00 18.12 322 GLN A C 1
ATOM 2230 O O . GLN A 1 325 ? 49.644 18.097 29.143 1.00 17.83 322 GLN A O 1
ATOM 2236 N N . THR A 1 326 ? 49.932 17.711 31.349 1.00 18.38 323 THR A N 1
ATOM 2237 C CA . THR A 1 326 ? 50.063 19.113 31.687 1.00 18.42 323 THR A CA 1
ATOM 2238 C C . THR A 1 326 ? 51.355 19.714 31.150 1.00 17.27 323 THR A C 1
ATOM 2239 O O . THR A 1 326 ? 51.311 20.709 30.451 1.00 17.90 323 THR A O 1
ATOM 2243 N N . ARG A 1 327 ? 52.496 19.102 31.467 1.00 17.31 324 ARG A N 1
ATOM 2244 C CA . ARG A 1 327 ? 53.809 19.604 30.996 1.00 17.51 324 ARG A CA 1
ATOM 2245 C C . ARG A 1 327 ? 54.015 19.548 29.473 1.00 17.67 324 ARG A C 1
ATOM 2246 O O . ARG A 1 327 ? 54.658 20.428 28.885 1.00 17.74 324 ARG A O 1
ATOM 2254 N N . GLY A 1 328 ? 53.481 18.511 28.828 1.00 18.00 325 GLY A N 1
ATOM 2255 C CA . GLY A 1 328 ? 53.597 18.374 27.363 1.00 17.56 325 GLY A CA 1
ATOM 2256 C C . GLY A 1 328 ? 52.480 19.036 26.574 1.00 18.66 325 GLY A C 1
ATOM 2257 O O . GLY A 1 328 ? 52.442 18.968 25.336 1.00 17.64 325 GLY A O 1
ATOM 2258 N N . ARG A 1 329 ? 51.570 19.691 27.292 1.00 18.53 326 ARG A N 1
ATOM 2259 C CA . ARG A 1 329 ? 50.411 20.357 26.690 1.00 20.26 326 ARG A CA 1
ATOM 2260 C C . ARG A 1 329 ? 49.713 19.427 25.689 1.00 19.82 326 ARG A C 1
ATOM 2261 O O . ARG A 1 329 ? 49.442 19.807 24.541 1.00 19.97 326 ARG A O 1
ATOM 2269 N N . GLU A 1 330 ? 49.401 18.227 26.169 1.00 20.06 327 GLU A N 1
ATOM 2270 C CA . GLU A 1 330 ? 48.918 17.145 25.316 1.00 21.17 327 GLU A CA 1
ATOM 2271 C C . GLU A 1 330 ? 47.396 17.216 25.176 1.00 22.66 327 GLU A C 1
ATOM 2272 O O . GLU A 1 330 ? 46.661 16.532 25.871 1.00 22.09 327 GLU A O 1
ATOM 2278 N N . PHE A 1 331 ? 46.961 18.082 24.274 1.00 25.47 328 PHE A N 1
ATOM 2279 C CA . PHE A 1 331 ? 45.553 18.250 23.941 1.00 29.59 328 PHE A CA 1
ATOM 2280 C C . PHE A 1 331 ? 45.431 18.700 22.494 1.00 31.42 328 PHE A C 1
ATOM 2281 O O . PHE A 1 331 ? 46.336 19.334 21.966 1.00 31.81 328 PHE A O 1
ATOM 2289 N N . GLY A 1 332 ? 44.325 18.344 21.845 1.00 34.30 329 GLY A N 1
ATOM 2290 C CA . GLY A 1 332 ? 44.068 18.769 20.465 1.00 38.13 329 GLY A CA 1
ATOM 2291 C C . GLY A 1 332 ? 43.939 20.281 20.355 1.00 40.82 329 GLY A C 1
ATOM 2292 O O . GLY A 1 332 ? 43.245 20.910 21.165 1.00 41.33 329 GLY A O 1
ATOM 2293 N N . VAL A 1 333 ? 44.617 20.882 19.372 1.00 43.07 330 VAL A N 1
ATOM 2294 C CA . VAL A 1 333 ? 44.501 22.336 19.195 1.00 45.22 330 VAL A CA 1
ATOM 2295 C C . VAL A 1 333 ? 43.172 22.716 18.537 1.00 46.11 330 VAL A C 1
ATOM 2296 O O . VAL A 1 333 ? 42.625 23.782 18.825 1.00 47.07 330 VAL A O 1
ATOM 2300 N N . THR A 1 334 ? 42.650 21.831 17.683 1.00 47.20 331 THR A N 1
ATOM 2301 C CA . THR A 1 334 ? 41.381 22.075 16.979 1.00 47.43 331 THR A CA 1
ATOM 2302 C C . THR A 1 334 ? 40.172 21.429 17.678 1.00 47.22 331 THR A C 1
ATOM 2303 O O . THR A 1 334 ? 39.052 21.465 17.143 1.00 47.70 331 THR A O 1
ATOM 2307 N N . THR A 1 335 ? 40.400 20.845 18.858 1.00 46.32 332 THR A N 1
ATOM 2308 C CA . THR A 1 335 ? 39.347 20.167 19.631 1.00 45.35 332 THR A CA 1
ATOM 2309 C C . THR A 1 335 ? 39.367 20.495 21.133 1.00 44.36 332 THR A C 1
ATOM 2310 O O . THR A 1 335 ? 38.316 20.501 21.778 1.00 44.51 332 THR A O 1
ATOM 2314 N N . GLY A 1 336 ? 40.557 20.733 21.693 1.00 42.97 333 GLY A N 1
ATOM 2315 C CA . GLY A 1 336 ? 40.715 20.943 23.148 1.00 40.62 333 GLY A CA 1
ATOM 2316 C C . GLY A 1 336 ? 40.751 19.694 24.029 1.00 39.23 333 GLY A C 1
ATOM 2317 O O . GLY A 1 336 ? 41.061 19.785 25.221 1.00 39.10 333 GLY A O 1
ATOM 2318 N N . ARG A 1 337 ? 40.436 18.529 23.457 1.00 37.55 334 ARG A N 1
ATOM 2319 C CA . ARG A 1 337 ? 40.375 17.272 24.216 1.00 35.81 334 ARG A CA 1
ATOM 2320 C C . ARG A 1 337 ? 41.767 16.738 24.581 1.00 33.67 334 ARG A C 1
ATOM 2321 O O . ARG A 1 337 ? 42.656 16.736 23.734 1.00 33.51 334 ARG A O 1
ATOM 2329 N N . LYS A 1 338 ? 41.940 16.285 25.823 1.00 31.13 335 LYS A N 1
ATOM 2330 C CA . LYS A 1 338 ? 43.239 15.776 26.316 1.00 28.98 335 LYS A CA 1
ATOM 2331 C C . LYS A 1 338 ? 43.631 14.448 25.655 1.00 27.20 335 LYS A C 1
ATOM 2332 O O . LYS A 1 338 ? 42.772 13.602 25.391 1.00 25.63 335 LYS A O 1
ATOM 2338 N N . ARG A 1 339 ? 44.926 14.272 25.394 1.00 25.23 336 ARG A N 1
ATOM 2339 C CA . ARG A 1 339 ? 45.441 13.002 24.859 1.00 24.16 336 ARG A CA 1
ATOM 2340 C C . ARG A 1 339 ? 45.737 12.059 26.003 1.00 23.12 336 ARG A C 1
ATOM 2341 O O . ARG A 1 339 ? 46.046 12.501 27.110 1.00 22.58 336 ARG A O 1
ATOM 2349 N N . ARG A 1 340 ? 45.608 10.758 25.745 1.00 21.25 337 ARG A N 1
ATOM 2350 C CA . ARG A 1 340 ? 46.002 9.749 26.703 1.00 20.57 337 ARG A CA 1
ATOM 2351 C C . ARG A 1 340 ? 47.528 9.751 26.773 1.00 20.09 337 ARG A C 1
ATOM 2352 O O . ARG A 1 340 ? 48.177 9.851 25.729 1.00 20.03 337 ARG A O 1
ATOM 2360 N N . CYS A 1 341 ? 48.095 9.638 27.974 1.00 19.36 338 CYS A N 1
ATOM 2361 C CA . CYS A 1 341 ? 49.560 9.708 28.132 1.00 19.01 338 CYS A CA 1
ATOM 2362 C C . CYS A 1 341 ? 50.090 8.484 28.856 1.00 18.54 338 CYS A C 1
ATOM 2363 O O . CYS A 1 341 ? 49.393 7.874 29.681 1.00 19.11 338 CYS A O 1
ATOM 2366 N N . GLY A 1 342 ? 51.344 8.154 28.595 1.00 17.36 339 GLY A N 1
ATOM 2367 C CA . GLY A 1 342 ? 51.964 7.023 29.231 1.00 17.59 339 GLY A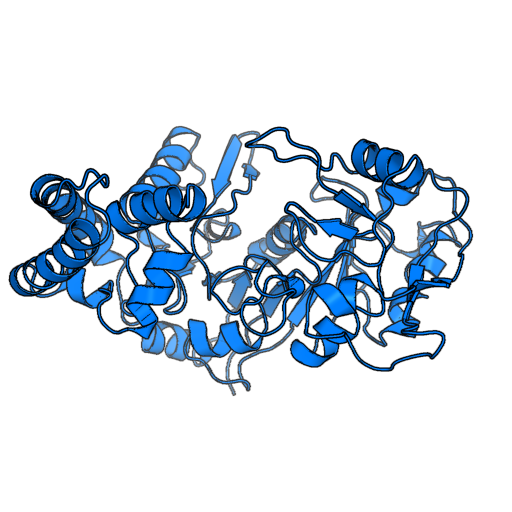 CA 1
ATOM 2368 C C . GLY A 1 342 ? 53.467 7.073 29.117 1.00 17.47 339 GLY A C 1
ATOM 2369 O O . GLY A 1 342 ? 54.019 7.984 28.509 1.00 17.79 339 GLY A O 1
ATOM 2370 N N . TRP A 1 343 ? 54.127 6.107 29.740 1.00 17.79 340 TRP A N 1
ATOM 2371 C CA . TRP A 1 343 ? 55.578 6.030 29.696 1.00 17.22 340 TRP A CA 1
ATOM 2372 C C . TRP A 1 343 ? 56.056 5.664 28.291 1.00 16.22 340 TRP A C 1
ATOM 2373 O O . TRP A 1 343 ? 55.294 5.105 27.487 1.00 15.38 340 TRP A O 1
ATOM 2384 N N . LEU A 1 344 ? 57.324 5.977 28.010 1.00 15.85 341 LEU A N 1
ATOM 2385 C CA . LEU A 1 344 ? 57.991 5.495 26.788 1.00 15.80 341 LEU A CA 1
ATOM 2386 C C . LEU A 1 344 ? 57.899 3.973 26.693 1.00 16.11 341 LEU A C 1
ATOM 2387 O O . LEU A 1 344 ? 58.136 3.270 27.681 1.00 16.74 341 LEU A O 1
ATOM 2392 N N . ASP A 1 345 ? 57.584 3.454 25.508 1.00 16.05 342 ASP A N 1
ATOM 2393 C CA . ASP A 1 345 ? 57.452 2.006 25.324 1.00 15.62 342 ASP A CA 1
ATOM 2394 C C . ASP A 1 345 ? 58.511 1.549 24.303 1.00 15.66 342 ASP A C 1
ATOM 2395 O O . ASP A 1 345 ? 58.330 1.733 23.082 1.00 14.70 342 ASP A O 1
ATOM 2400 N N . LEU A 1 346 ? 59.595 0.952 24.791 1.00 14.56 343 LEU A N 1
ATOM 2401 C CA . LEU A 1 346 ? 60.680 0.551 23.897 1.00 15.76 343 LEU A CA 1
ATOM 2402 C C . LEU A 1 346 ? 60.369 -0.754 23.152 1.00 15.16 343 LEU A C 1
ATOM 2403 O O . LEU A 1 346 ? 61.050 -1.097 22.183 1.00 15.69 343 LEU A O 1
ATOM 2408 N N . VAL A 1 347 ? 59.360 -1.486 23.620 1.00 14.88 344 VAL A N 1
ATOM 2409 C CA . VAL A 1 347 ? 58.926 -2.711 22.951 1.00 15.02 344 VAL A CA 1
ATOM 2410 C C . VAL A 1 347 ? 58.255 -2.318 21.627 1.00 14.85 344 VAL A C 1
ATOM 2411 O O . VAL A 1 347 ? 58.582 -2.878 20.557 1.00 14.87 344 VAL A O 1
ATOM 2415 N N . LEU A 1 348 ? 57.320 -1.367 21.696 1.00 14.57 345 LEU A N 1
ATOM 2416 C CA . LEU A 1 348 ? 56.674 -0.871 20.483 1.00 14.45 345 LEU A CA 1
ATOM 2417 C C . LEU A 1 348 ? 57.637 -0.064 19.592 1.00 14.48 345 LEU A C 1
ATOM 2418 O O . LEU A 1 348 ? 57.487 -0.068 18.372 1.00 14.61 345 LEU A O 1
ATOM 2423 N N A LEU A 1 349 ? 58.610 0.625 20.191 0.50 14.11 346 LEU A N 1
ATOM 2424 N N B LEU A 1 349 ? 58.605 0.618 20.200 0.50 14.27 346 LEU A N 1
ATOM 2425 C CA A LEU A 1 349 ? 59.635 1.323 19.385 0.50 13.92 346 LEU A CA 1
ATOM 2426 C CA B LEU A 1 349 ? 59.619 1.329 19.412 0.50 14.21 346 LEU A CA 1
ATOM 2427 C C A LEU A 1 349 ? 60.494 0.354 18.578 0.50 13.72 346 LEU A C 1
ATOM 2428 C C B LEU A 1 349 ? 60.492 0.364 18.593 0.50 13.91 346 LEU A C 1
ATOM 2429 O O A LEU A 1 349 ? 60.779 0.591 17.399 0.50 13.43 346 LEU A O 1
ATOM 2430 O O B LEU A 1 349 ? 60.776 0.615 17.417 0.50 13.64 346 LEU A O 1
ATOM 2439 N N . LYS A 1 350 ? 60.903 -0.738 19.215 1.00 13.49 347 LYS A N 1
ATOM 2440 C CA . LYS A 1 350 ? 61.692 -1.751 18.528 1.00 14.32 347 LYS A CA 1
ATOM 2441 C C . LYS A 1 350 ? 60.870 -2.348 17.377 1.00 13.74 347 LYS A C 1
ATOM 2442 O O . LYS A 1 350 ? 61.398 -2.578 16.299 1.00 13.80 347 LYS A O 1
ATOM 2448 N N . TYR A 1 351 ? 59.592 -2.603 17.636 1.00 13.17 348 TYR A N 1
ATOM 2449 C CA . TYR A 1 351 ? 58.649 -3.062 16.598 1.00 13.58 348 TYR A CA 1
ATOM 2450 C C . TYR A 1 351 ? 58.601 -2.079 15.392 1.00 13.86 348 TYR A C 1
ATOM 2451 O O . TYR A 1 351 ? 58.740 -2.500 14.236 1.00 12.75 348 TYR A O 1
ATOM 2460 N N . ALA A 1 352 ? 58.422 -0.776 15.655 1.00 14.05 349 ALA A N 1
ATOM 2461 C CA . ALA A 1 352 ? 58.422 0.209 14.558 1.00 14.07 349 ALA A CA 1
ATOM 2462 C C . ALA A 1 352 ? 59.756 0.199 13.801 1.00 13.84 349 ALA A C 1
ATOM 2463 O O . ALA A 1 352 ? 59.788 0.402 12.594 1.00 14.12 349 ALA A O 1
ATOM 2465 N N . HIS A 1 353 ? 60.855 -0.013 14.514 1.00 13.33 350 HIS A N 1
ATOM 2466 C CA . HIS A 1 353 ? 62.180 -0.142 13.883 1.00 13.85 350 HIS A CA 1
ATOM 2467 C C . HIS A 1 353 ? 62.340 -1.425 13.035 1.00 14.28 350 HIS A C 1
ATOM 2468 O O . HIS A 1 353 ? 62.988 -1.395 12.005 1.00 13.08 350 HIS A O 1
ATOM 2475 N N . MET A 1 354 ? 61.746 -2.541 13.461 1.00 14.20 351 MET A N 1
ATOM 2476 C CA . MET A 1 354 ? 61.745 -3.770 12.637 1.00 15.38 351 MET A CA 1
ATOM 2477 C C . MET A 1 354 ? 61.167 -3.485 11.248 1.00 14.93 351 MET A C 1
ATOM 2478 O O . MET A 1 354 ? 61.676 -3.957 10.221 1.00 15.10 351 MET A O 1
ATOM 2483 N N . ILE A 1 355 ? 60.092 -2.703 11.234 1.00 13.37 352 ILE A N 1
ATOM 2484 C CA . ILE A 1 355 ? 59.388 -2.354 10.001 1.00 13.71 352 ILE A CA 1
ATOM 2485 C C . ILE A 1 355 ? 60.106 -1.241 9.215 1.00 13.80 352 ILE A C 1
ATOM 2486 O O . ILE A 1 355 ? 60.255 -1.339 7.989 1.00 14.90 352 ILE A O 1
ATOM 2491 N N . ASN A 1 356 ? 60.529 -0.187 9.915 1.00 13.45 353 ASN A N 1
ATOM 2492 C CA . ASN A 1 356 ? 61.030 1.029 9.251 1.00 14.21 353 ASN A CA 1
ATOM 2493 C C . ASN A 1 356 ? 62.526 1.089 8.976 1.00 13.69 353 ASN A C 1
ATOM 2494 O O . ASN A 1 356 ? 62.940 1.853 8.110 1.00 14.98 353 ASN A O 1
ATOM 2499 N N . GLY A 1 357 ? 63.331 0.331 9.735 1.00 14.25 354 GLY A N 1
ATOM 2500 C CA . GLY A 1 357 ? 64.802 0.418 9.648 1.00 14.17 354 GLY A CA 1
ATOM 2501 C C . GLY A 1 357 ? 65.311 1.850 9.811 1.00 14.14 354 GLY A C 1
ATOM 2502 O O . GLY A 1 357 ? 66.011 2.388 8.943 1.00 13.47 354 GLY A O 1
ATOM 2503 N N . PHE A 1 358 ? 64.955 2.481 10.926 1.00 14.09 355 PHE A N 1
ATOM 2504 C CA . PHE A 1 358 ? 65.466 3.814 11.227 1.00 13.86 355 PHE A CA 1
ATOM 2505 C C . PHE A 1 358 ? 67.004 3.850 11.151 1.00 13.74 355 PHE A C 1
ATOM 2506 O O . PHE A 1 358 ? 67.677 2.916 11.602 1.00 13.56 355 PHE A O 1
ATOM 2514 N N . THR A 1 359 ? 67.547 4.905 10.558 1.00 13.10 356 THR A N 1
ATOM 2515 C CA . THR A 1 359 ? 68.984 5.125 10.570 1.00 13.38 356 THR A CA 1
ATOM 2516 C C . THR A 1 359 ? 69.430 5.988 11.775 1.00 13.39 356 THR A C 1
ATOM 2517 O O . THR A 1 359 ? 70.577 5.889 12.254 1.00 13.34 356 THR A O 1
ATOM 2521 N N . ALA A 1 360 ? 68.509 6.798 12.292 1.00 12.70 357 ALA A N 1
ATOM 2522 C CA . ALA A 1 360 ? 68.763 7.591 13.515 1.00 13.28 357 ALA A CA 1
ATOM 2523 C C . ALA A 1 360 ? 67.418 8.038 14.093 1.00 13.77 357 ALA A C 1
ATOM 2524 O O . ALA A 1 360 ? 66.369 7.959 13.408 1.00 13.38 357 ALA A O 1
ATOM 2526 N N . LEU A 1 361 ? 67.455 8.520 15.340 1.00 13.62 358 LEU A N 1
ATOM 2527 C CA . LEU A 1 361 ? 66.241 9.000 16.038 1.00 13.76 358 LEU A CA 1
ATOM 2528 C C . LEU A 1 361 ? 66.294 10.468 16.368 1.00 14.51 358 LEU A C 1
ATOM 2529 O O . LEU A 1 361 ? 67.371 11.018 16.562 1.00 14.46 358 LEU A O 1
ATOM 2534 N N . ALA A 1 362 ? 65.115 11.102 16.426 1.00 14.15 359 ALA A N 1
ATOM 2535 C CA . ALA A 1 362 ? 64.987 12.409 17.037 1.00 14.46 359 ALA A CA 1
ATOM 2536 C C . ALA A 1 362 ? 64.114 12.173 18.271 1.00 14.51 359 ALA A C 1
ATOM 2537 O O . ALA A 1 362 ? 62.974 11.707 18.160 1.00 14.93 359 ALA A O 1
ATOM 2539 N N . LEU A 1 363 ? 64.675 12.458 19.436 1.00 14.19 360 LEU A N 1
ATOM 2540 C CA . LEU A 1 363 ? 64.011 12.168 20.710 1.00 15.22 360 LEU A CA 1
ATOM 2541 C C . LEU A 1 363 ? 63.455 13.495 21.199 1.00 15.10 360 LEU A C 1
ATOM 2542 O O . LEU A 1 363 ? 64.222 14.369 21.601 1.00 15.51 360 LEU A O 1
ATOM 2547 N N . THR A 1 364 ? 62.138 13.657 21.180 1.00 15.22 361 THR A N 1
ATOM 2548 C CA . THR A 1 364 ? 61.554 14.985 21.399 1.00 14.93 361 THR A CA 1
ATOM 2549 C C . THR A 1 364 ? 60.949 15.099 22.811 1.00 15.08 361 THR A C 1
ATOM 2550 O O . THR A 1 364 ? 60.679 14.093 23.447 1.00 15.21 361 THR A O 1
ATOM 2554 N N . LYS A 1 365 ? 60.730 16.337 23.250 1.00 14.92 362 LYS A N 1
ATOM 2555 C CA . LYS A 1 365 ? 60.075 16.645 24.548 1.00 15.40 362 LYS A CA 1
ATOM 2556 C C . LYS A 1 365 ? 60.800 16.024 25.748 1.00 15.75 362 LYS A C 1
ATOM 2557 O O . LYS A 1 365 ? 60.161 15.680 26.749 1.00 15.94 362 LYS A O 1
ATOM 2563 N N . LEU A 1 366 ? 62.137 15.914 25.670 1.00 15.24 363 LEU A N 1
ATOM 2564 C CA . LEU A 1 366 ? 62.907 15.413 26.812 1.00 15.59 363 LEU A CA 1
ATOM 2565 C C . LEU A 1 366 ? 62.702 16.329 28.036 1.00 15.26 363 LEU A C 1
ATOM 2566 O O . LEU A 1 366 ? 62.666 15.854 29.177 1.00 14.83 363 LEU A O 1
ATOM 2571 N N . ASP A 1 367 ? 62.530 17.622 27.772 1.00 15.37 364 ASP A N 1
ATOM 2572 C CA . ASP A 1 367 ? 62.325 18.632 28.833 1.00 16.01 364 ASP A CA 1
ATOM 2573 C C . ASP A 1 367 ? 61.040 18.395 29.679 1.00 15.88 364 ASP A C 1
ATOM 2574 O O . ASP A 1 367 ? 60.968 18.846 30.822 1.00 16.16 364 ASP A O 1
ATOM 2579 N N . ILE A 1 368 ? 60.035 17.728 29.119 1.00 15.72 365 ILE A N 1
ATOM 2580 C CA . ILE A 1 368 ? 58.839 17.362 29.899 1.00 15.66 365 ILE A CA 1
ATOM 2581 C C . ILE A 1 368 ? 59.223 16.558 31.138 1.00 16.41 365 ILE A C 1
ATOM 2582 O O . ILE A 1 368 ? 58.607 16.711 32.225 1.00 15.51 365 ILE A O 1
ATOM 2587 N N . LEU A 1 369 ? 60.262 15.727 31.007 1.00 15.24 366 LEU A N 1
ATOM 2588 C CA . LEU A 1 369 ? 60.654 14.833 32.101 1.00 15.96 366 LEU A CA 1
ATOM 2589 C C . LEU A 1 369 ? 61.522 15.507 33.180 1.00 16.78 366 LEU A C 1
ATOM 2590 O O . LEU A 1 369 ? 61.937 14.851 34.131 1.00 17.61 366 LEU A O 1
ATOM 2595 N N . ASP A 1 370 ? 61.800 16.792 33.013 1.00 17.42 367 ASP A N 1
ATOM 2596 C CA . ASP A 1 370 ? 62.658 17.560 33.932 1.00 19.60 367 ASP A CA 1
ATOM 2597 C C . ASP A 1 370 ? 62.148 17.546 35.381 1.00 21.89 367 ASP A C 1
ATOM 2598 O O . ASP A 1 370 ? 62.933 17.729 36.325 1.00 21.84 367 ASP A O 1
ATOM 2603 N N . MET A 1 371 ? 60.848 17.324 35.536 1.00 22.95 368 MET A N 1
ATOM 2604 C CA A MET A 1 371 ? 60.201 17.358 36.852 0.50 24.02 368 MET A CA 1
ATOM 2605 C CA B MET A 1 371 ? 60.211 17.368 36.858 0.50 24.88 368 MET A CA 1
ATOM 2606 C C . MET A 1 371 ? 60.047 15.997 37.502 1.00 24.32 368 MET A C 1
ATOM 2607 O O . MET A 1 371 ? 59.572 15.889 38.637 1.00 25.36 368 MET A O 1
ATOM 2616 N N . PHE A 1 372 ? 60.448 14.946 36.795 1.00 23.44 369 PHE A N 1
ATOM 2617 C CA . PHE A 1 372 ? 60.243 13.589 37.275 1.00 22.55 369 PHE A CA 1
ATOM 2618 C C . PHE A 1 372 ? 61.407 13.115 38.140 1.00 22.84 369 PHE A C 1
ATOM 2619 O O . PHE A 1 372 ? 62.566 13.180 37.728 1.00 22.20 369 PHE A O 1
ATOM 2627 N N . THR A 1 373 ? 61.113 12.640 39.350 1.00 22.42 370 THR A N 1
ATOM 2628 C CA . THR A 1 373 ? 62.194 12.141 40.206 1.00 23.90 370 THR A CA 1
ATOM 2629 C C . THR A 1 373 ? 62.647 10.747 39.780 1.00 23.64 370 THR A C 1
ATOM 2630 O O . THR A 1 373 ? 63.796 10.351 39.993 1.00 22.75 370 THR A O 1
ATOM 2634 N N . GLU A 1 374 ? 61.728 10.001 39.173 1.00 24.83 371 GLU A N 1
ATOM 2635 C CA . GLU A 1 374 ? 62.057 8.717 38.537 1.00 25.81 371 GLU A CA 1
ATOM 2636 C C . GLU A 1 374 ? 61.202 8.561 37.281 1.00 24.06 371 GLU A C 1
ATOM 2637 O O . GLU A 1 374 ? 60.105 9.116 37.187 1.00 23.88 371 GLU A O 1
ATOM 2643 N N . ILE A 1 375 ? 61.715 7.800 36.319 1.00 22.66 372 ILE A N 1
ATOM 2644 C CA . ILE A 1 375 ? 61.037 7.652 35.034 1.00 20.99 372 ILE A CA 1
ATOM 2645 C C . ILE A 1 375 ? 61.014 6.174 34.693 1.00 20.51 372 ILE A C 1
ATOM 2646 O O . ILE A 1 375 ? 62.032 5.499 34.791 1.00 20.80 372 ILE A O 1
ATOM 2651 N N . LYS A 1 376 ? 59.854 5.667 34.294 1.00 19.28 373 LYS A N 1
ATOM 2652 C CA . LYS A 1 376 ? 59.770 4.268 33.912 1.00 18.94 373 LYS A CA 1
ATOM 2653 C C . LYS A 1 376 ? 59.775 4.176 32.398 1.00 17.40 373 LYS A C 1
ATOM 2654 O O . LYS A 1 376 ? 59.272 5.051 31.734 1.00 16.75 373 LYS A O 1
ATOM 2660 N N . VAL A 1 377 ? 60.399 3.129 31.888 1.00 17.83 374 VAL A N 1
ATOM 2661 C CA . VAL A 1 377 ? 60.407 2.826 30.455 1.00 18.09 374 VAL A CA 1
ATOM 2662 C C . VAL A 1 377 ? 60.002 1.356 30.271 1.00 17.36 374 VAL A C 1
ATOM 2663 O O . VAL A 1 377 ? 60.591 0.460 30.890 1.00 16.99 374 VAL A O 1
ATOM 2667 N N . GLY A 1 378 ? 58.990 1.115 29.424 1.00 17.73 375 GLY A N 1
ATOM 2668 C CA . GLY A 1 378 ? 58.579 -0.249 29.076 1.00 17.87 375 GLY A CA 1
ATOM 2669 C C . GLY A 1 378 ? 59.639 -0.984 28.267 1.00 18.97 375 GLY A C 1
ATOM 2670 O O . GLY A 1 378 ? 60.024 -0.527 27.180 1.00 19.06 375 GLY A O 1
ATOM 2671 N N . VAL A 1 379 ? 60.108 -2.124 28.781 1.00 18.58 376 VAL A N 1
ATOM 2672 C CA . VAL A 1 379 ? 61.220 -2.863 28.144 1.00 18.72 376 VAL A CA 1
ATOM 2673 C C . VAL A 1 379 ? 60.885 -4.307 27.722 1.00 18.99 376 VAL A C 1
ATOM 2674 O O . VAL A 1 379 ? 61.634 -4.921 26.967 1.00 19.20 376 VAL A O 1
ATOM 2678 N N . ALA A 1 380 ? 59.784 -4.847 28.221 1.00 19.23 377 ALA A N 1
ATOM 2679 C CA . ALA A 1 380 ? 59.367 -6.212 27.877 1.00 19.74 377 ALA A CA 1
ATOM 2680 C C . ALA A 1 380 ? 57.877 -6.341 28.091 1.00 19.67 377 ALA A C 1
ATOM 2681 O O . ALA A 1 380 ? 57.265 -5.527 28.798 1.00 19.68 377 ALA A O 1
ATOM 2683 N N . TYR A 1 381 ? 57.275 -7.322 27.421 1.00 19.86 378 TYR A N 1
ATOM 2684 C CA . TYR A 1 381 ? 55.855 -7.584 27.542 1.00 19.97 378 TYR A CA 1
ATOM 2685 C C . TYR A 1 381 ? 55.689 -8.998 28.086 1.00 20.77 378 TYR A C 1
ATOM 2686 O O . TYR A 1 381 ? 56.330 -9.911 27.586 1.00 19.37 378 TYR A O 1
ATOM 2695 N N . LYS A 1 382 ? 54.808 -9.155 29.075 1.00 22.80 379 LYS A N 1
ATOM 2696 C CA . LYS A 1 382 ? 54.325 -10.483 29.490 1.00 24.97 379 LYS A CA 1
ATOM 2697 C C . LYS A 1 382 ? 52.883 -10.674 29.064 1.00 25.39 379 LYS A C 1
ATOM 2698 O O . LYS A 1 382 ? 52.067 -9.757 29.125 1.00 25.49 379 LYS A O 1
ATOM 2704 N N . LEU A 1 383 ? 52.576 -11.882 28.614 1.00 26.94 380 LEU A N 1
ATOM 2705 C CA . LEU A 1 383 ? 51.206 -12.240 28.294 1.00 28.02 380 LEU A CA 1
ATOM 2706 C C . LEU A 1 383 ? 50.876 -13.567 28.995 1.00 29.38 380 LEU A C 1
ATOM 2707 O O . LEU A 1 383 ? 51.585 -14.552 28.825 1.00 29.54 380 LEU A O 1
ATOM 2712 N N . ASP A 1 384 ? 49.826 -13.561 29.810 1.00 31.79 381 ASP A N 1
ATOM 2713 C CA . ASP A 1 384 ? 49.439 -14.725 30.640 1.00 34.25 381 ASP A CA 1
ATOM 2714 C C . ASP A 1 384 ? 50.626 -15.208 31.476 1.00 34.61 381 ASP A C 1
ATOM 2715 O O . ASP A 1 384 ? 50.933 -16.404 31.493 1.00 35.95 381 ASP A O 1
ATOM 2720 N N . GLY A 1 385 ? 51.320 -14.276 32.128 1.00 34.91 382 GLY A N 1
ATOM 2721 C CA . GLY A 1 385 ? 52.485 -14.606 32.962 1.00 34.27 382 GLY A CA 1
ATOM 2722 C C . GLY A 1 385 ? 53.792 -14.994 32.285 1.00 34.07 382 GLY A C 1
ATOM 2723 O O . GLY A 1 385 ? 54.797 -15.250 32.974 1.00 34.10 382 GLY A O 1
ATOM 2724 N N . GLU A 1 386 ? 53.804 -15.034 30.952 1.00 32.87 383 GLU A N 1
ATOM 2725 C CA . GLU A 1 386 ? 55.006 -15.422 30.210 1.00 32.39 383 GLU A CA 1
ATOM 2726 C C . GLU A 1 386 ? 55.515 -14.281 29.330 1.00 30.60 383 GLU A C 1
ATOM 2727 O O . GLU A 1 386 ? 54.710 -13.592 28.718 1.00 29.43 383 GLU A O 1
ATOM 2733 N N . ILE A 1 387 ? 56.834 -14.083 29.289 1.00 28.92 384 ILE A N 1
ATOM 2734 C CA . ILE A 1 387 ? 57.446 -13.066 28.411 1.00 28.25 384 ILE A CA 1
ATOM 2735 C C . ILE A 1 387 ? 57.169 -13.464 26.967 1.00 27.26 384 ILE A C 1
ATOM 2736 O O . ILE A 1 387 ? 57.296 -14.638 26.618 1.00 27.03 384 ILE A O 1
ATOM 2741 N N . ILE A 1 388 ? 56.766 -12.498 26.143 1.00 25.40 385 ILE A N 1
ATOM 2742 C CA . ILE A 1 388 ? 56.559 -12.733 24.705 1.00 23.91 385 ILE A CA 1
ATOM 2743 C C . ILE A 1 388 ? 57.492 -11.848 23.874 1.00 23.60 385 ILE A C 1
ATOM 2744 O O . ILE A 1 388 ? 57.795 -10.737 24.281 1.00 23.47 385 ILE A O 1
ATOM 2749 N N . PRO A 1 389 ? 57.967 -12.353 22.718 1.00 22.78 386 PRO A N 1
ATOM 2750 C CA . PRO A 1 389 ? 58.904 -11.578 21.904 1.00 22.51 386 PRO A CA 1
ATOM 2751 C C . PRO A 1 389 ? 58.274 -10.615 20.875 1.00 21.82 386 PRO A C 1
ATOM 2752 O O . PRO A 1 389 ? 58.980 -9.809 20.294 1.00 21.64 386 PRO A O 1
ATOM 2756 N N . HIS A 1 390 ? 56.969 -10.719 20.657 1.00 21.70 387 HIS A N 1
ATOM 2757 C CA . HIS A 1 390 ? 56.276 -10.023 19.559 1.00 20.99 387 HIS A CA 1
ATOM 2758 C C . HIS A 1 390 ? 55.267 -9.003 20.096 1.00 20.39 387 HIS A C 1
ATOM 2759 O O . HIS A 1 390 ? 55.053 -8.918 21.306 1.00 19.91 387 HIS A O 1
ATOM 2766 N N . ILE A 1 391 ? 54.668 -8.220 19.195 1.00 19.91 388 ILE A N 1
ATOM 2767 C CA . ILE A 1 391 ? 53.572 -7.300 19.535 1.00 18.89 388 ILE A CA 1
ATOM 2768 C C . ILE A 1 391 ? 52.294 -7.984 19.115 1.00 19.38 388 ILE A C 1
ATOM 2769 O O . ILE A 1 391 ? 52.093 -8.201 17.899 1.00 18.93 388 ILE A O 1
ATOM 2774 N N . PRO A 1 392 ? 51.422 -8.368 20.085 1.00 18.90 389 PRO A N 1
ATOM 2775 C CA . PRO A 1 392 ? 50.155 -8.978 19.641 1.00 18.54 389 PRO A CA 1
ATOM 2776 C C . PRO A 1 392 ? 49.374 -8.155 18.596 1.00 18.28 389 PRO A C 1
ATOM 2777 O O . PRO A 1 392 ? 49.093 -6.974 18.802 1.00 17.98 389 PRO A O 1
ATOM 2781 N N . ALA A 1 393 ? 49.046 -8.791 17.466 1.00 18.39 390 ALA A N 1
ATOM 2782 C CA . ALA A 1 393 ? 48.363 -8.113 16.378 1.00 18.71 390 ALA A CA 1
ATOM 2783 C C . ALA A 1 393 ? 46.898 -7.839 16.665 1.00 19.09 390 ALA A C 1
ATOM 2784 O O . ALA A 1 393 ? 46.323 -6.907 16.101 1.00 18.25 390 ALA A O 1
ATOM 2786 N N . ASN A 1 394 ? 46.276 -8.663 17.509 1.00 19.57 391 ASN A N 1
ATOM 2787 C CA . ASN A 1 394 ? 44.886 -8.420 17.857 1.00 20.75 391 ASN A CA 1
ATOM 2788 C C . ASN A 1 394 ? 44.805 -7.438 19.030 1.00 21.96 391 ASN A C 1
ATOM 2789 O O . ASN A 1 394 ? 45.475 -7.621 20.044 1.00 21.12 391 ASN A O 1
ATOM 2794 N N . GLN A 1 395 ? 43.972 -6.418 18.863 1.00 24.31 392 GLN A N 1
ATOM 2795 C CA . GLN A 1 395 ? 43.792 -5.304 19.826 1.00 27.78 392 GLN A CA 1
ATOM 2796 C C . GLN A 1 395 ? 43.452 -5.780 21.246 1.00 27.80 392 GLN A C 1
ATOM 2797 O O . GLN A 1 395 ? 44.002 -5.268 22.245 1.00 28.47 392 GLN A O 1
ATOM 2803 N N . GLU A 1 396 ? 42.562 -6.764 21.329 1.00 28.00 393 GLU A N 1
ATOM 2804 C CA . GLU A 1 396 ? 42.087 -7.266 22.619 1.00 28.11 393 GLU A CA 1
ATOM 2805 C C . GLU A 1 396 ? 43.173 -8.047 23.339 1.00 26.59 393 GLU A C 1
ATOM 2806 O O . GLU A 1 396 ? 43.274 -7.972 24.566 1.00 26.27 393 GLU A O 1
ATOM 2812 N N . VAL A 1 397 ? 44.002 -8.771 22.579 1.00 24.30 394 VAL A N 1
ATOM 2813 C CA . VAL A 1 397 ? 45.172 -9.451 23.148 1.00 22.56 394 VAL A CA 1
ATOM 2814 C C . VAL A 1 397 ? 46.236 -8.435 23.571 1.00 21.99 394 VAL A C 1
ATOM 2815 O O . VAL A 1 397 ? 46.831 -8.569 24.651 1.00 20.82 394 VAL A O 1
ATOM 2819 N N . LEU A 1 398 ? 46.497 -7.436 22.720 1.00 20.57 395 LEU A N 1
ATOM 2820 C CA . LEU A 1 398 ? 47.446 -6.384 23.103 1.00 20.78 395 LEU A CA 1
ATOM 2821 C C . LEU A 1 398 ? 46.997 -5.703 24.402 1.00 21.14 395 LEU A C 1
ATOM 2822 O O . LEU A 1 398 ? 47.819 -5.360 25.261 1.00 20.26 395 LEU A O 1
ATOM 2827 N N . ASN A 1 399 ? 45.693 -5.526 24.538 1.00 22.36 396 ASN A N 1
ATOM 2828 C CA . ASN A 1 399 ? 45.103 -4.958 25.771 1.00 25.38 396 ASN A CA 1
ATOM 2829 C C . ASN A 1 399 ? 45.417 -5.748 27.047 1.00 25.15 396 ASN A C 1
ATOM 2830 O O . ASN A 1 399 ? 45.330 -5.203 28.152 1.00 26.31 396 ASN A O 1
ATOM 2835 N N . LYS A 1 400 ? 45.801 -7.010 26.902 1.00 24.87 397 LYS A N 1
ATOM 2836 C CA . LYS A 1 400 ? 46.036 -7.902 28.049 1.00 25.65 397 LYS A CA 1
ATOM 2837 C C . LYS A 1 400 ? 47.484 -7.966 28.494 1.00 24.50 397 LYS A C 1
ATOM 2838 O O . LYS A 1 400 ? 47.774 -8.522 29.543 1.00 24.33 397 LYS A O 1
ATOM 2844 N N A VAL A 1 401 ? 48.402 -7.433 27.682 0.50 23.75 398 VAL A N 1
ATOM 2845 N N B VAL A 1 401 ? 48.385 -7.409 27.686 0.50 23.68 398 VAL A N 1
ATOM 2846 C CA A VAL A 1 401 ? 49.812 -7.516 28.023 0.50 23.04 398 VAL A CA 1
ATOM 2847 C CA B VAL A 1 401 ? 49.804 -7.408 27.979 0.50 22.88 398 VAL A CA 1
ATOM 2848 C C A VAL A 1 401 ? 50.115 -6.731 29.294 0.50 23.30 398 VAL A C 1
ATOM 2849 C C B VAL A 1 401 ? 50.115 -6.701 29.302 0.50 23.22 398 VAL A C 1
ATOM 2850 O O A VAL A 1 401 ? 49.537 -5.670 29.539 0.50 23.21 398 VAL A O 1
ATOM 2851 O O B VAL A 1 401 ? 49.545 -5.646 29.586 0.50 23.17 398 VAL A O 1
ATOM 2858 N N . GLU A 1 402 ? 50.996 -7.305 30.106 1.00 23.59 399 GLU A N 1
ATOM 2859 C CA . GLU A 1 402 ? 51.568 -6.642 31.289 1.00 24.75 399 GLU A CA 1
ATOM 2860 C C . GLU A 1 402 ? 52.969 -6.160 30.932 1.00 23.02 399 GLU A C 1
ATOM 2861 O O . GLU A 1 402 ? 53.886 -6.973 30.683 1.00 22.59 399 GLU A O 1
ATOM 2867 N N . VAL A 1 403 ? 53.137 -4.837 30.941 1.00 21.63 400 VAL A N 1
ATOM 2868 C CA . VAL A 1 403 ? 54.442 -4.239 30.607 1.00 20.99 400 VAL A CA 1
ATOM 2869 C C . VAL A 1 403 ? 55.414 -4.410 31.759 1.00 21.46 400 VAL A C 1
ATOM 2870 O O . VAL A 1 403 ? 55.043 -4.178 32.910 1.00 21.60 400 VAL A O 1
ATOM 2874 N N . GLN A 1 404 ? 56.631 -4.840 31.439 1.00 20.86 401 GLN A N 1
ATOM 2875 C CA . GLN A 1 404 ? 57.751 -4.896 32.386 1.00 21.55 401 GLN A CA 1
ATOM 2876 C C . GLN A 1 404 ? 58.539 -3.609 32.227 1.00 21.10 401 GLN A C 1
ATOM 2877 O O . GLN A 1 404 ? 58.892 -3.231 31.109 1.00 20.80 401 GLN A O 1
ATOM 2883 N N . TYR A 1 405 ? 58.799 -2.931 33.341 1.00 19.85 402 TYR A N 1
ATOM 2884 C CA . TYR A 1 405 ? 59.432 -1.610 33.292 1.00 20.63 402 TYR A CA 1
ATOM 2885 C C . TYR A 1 405 ? 60.853 -1.583 33.850 1.00 21.71 402 TYR A C 1
ATOM 2886 O O . TYR A 1 405 ? 61.175 -2.304 34.794 1.00 22.00 402 TYR A O 1
ATOM 2895 N N . LYS A 1 406 ? 61.699 -0.739 33.260 1.00 21.62 403 LYS A N 1
ATOM 2896 C CA . LYS A 1 406 ? 62.960 -0.342 33.867 1.00 21.75 403 LYS A CA 1
ATOM 2897 C C . LYS A 1 406 ? 62.731 1.018 34.517 1.00 21.61 403 LYS A C 1
ATOM 2898 O O . LYS A 1 406 ? 62.082 1.889 33.930 1.00 19.96 403 LYS A O 1
ATOM 2904 N N . THR A 1 407 ? 63.229 1.187 35.744 1.00 21.41 404 THR A N 1
ATOM 2905 C CA . THR A 1 407 ? 63.088 2.475 36.429 1.00 21.55 404 THR A CA 1
ATOM 2906 C C . THR A 1 407 ? 64.435 3.200 36.347 1.00 22.03 404 THR A C 1
ATOM 2907 O O . THR A 1 407 ? 65.469 2.668 36.753 1.00 22.97 404 THR A O 1
ATOM 2911 N N A LEU A 1 408 ? 64.407 4.413 35.814 0.50 22.26 405 LEU A N 1
ATOM 2912 N N B LEU A 1 408 ? 64.427 4.398 35.776 0.50 22.22 405 LEU A N 1
ATOM 2913 C CA A LEU A 1 408 ? 65.609 5.223 35.683 0.50 22.16 405 LEU A CA 1
ATOM 2914 C CA B LEU A 1 408 ? 65.640 5.212 35.678 0.50 22.06 405 LEU A CA 1
ATOM 2915 C C A LEU A 1 408 ? 65.506 6.453 36.568 0.50 22.03 405 LEU A C 1
ATOM 2916 C C B LEU A 1 408 ? 65.513 6.428 36.579 0.50 21.98 405 LEU A C 1
ATOM 2917 O O A LEU A 1 408 ? 64.421 7.000 36.736 0.50 22.52 405 LEU A O 1
ATOM 2918 O O B LEU A 1 408 ? 64.416 6.941 36.767 0.50 22.46 405 LEU A O 1
ATOM 2927 N N . PRO A 1 409 ? 66.642 6.901 37.132 1.00 22.31 406 PRO A N 1
ATOM 2928 C CA . PRO A 1 409 ? 66.619 8.105 37.973 1.00 22.37 406 PRO A CA 1
ATOM 2929 C C . PRO A 1 409 ? 66.389 9.386 37.172 1.00 22.14 406 PRO A C 1
ATOM 2930 O O . PRO A 1 409 ? 66.912 9.542 36.055 1.00 22.23 406 PRO A O 1
ATOM 2934 N N . GLY A 1 410 ? 65.590 10.291 37.728 1.00 21.94 407 GLY A N 1
ATOM 2935 C CA . GLY A 1 410 ? 65.400 11.597 37.124 1.00 21.24 407 GLY A CA 1
ATOM 2936 C C . GLY A 1 410 ? 66.604 12.495 37.352 1.00 21.15 407 GLY A C 1
ATOM 2937 O O . GLY A 1 410 ? 67.475 12.203 38.179 1.00 21.67 407 GLY A O 1
ATOM 2938 N N . TRP A 1 411 ? 66.653 13.583 36.597 1.00 20.66 408 TRP A N 1
ATOM 2939 C CA . TRP A 1 411 ? 67.661 14.602 36.752 1.00 20.87 408 TRP A CA 1
ATOM 2940 C C . TRP A 1 411 ? 67.162 15.766 37.607 1.00 21.77 408 TRP A C 1
ATOM 2941 O O . TRP A 1 411 ? 67.969 16.438 38.274 1.00 21.89 408 TRP A O 1
ATOM 2952 N N . ASN A 1 412 ? 65.848 16.014 37.576 1.00 22.57 409 ASN A N 1
ATOM 2953 C CA . ASN A 1 412 ? 65.235 17.086 38.392 1.00 23.87 409 ASN A CA 1
ATOM 2954 C C . ASN A 1 412 ? 65.863 18.458 38.183 1.00 24.34 409 ASN A C 1
ATOM 2955 O O . ASN A 1 412 ? 66.088 19.207 39.160 1.00 23.78 409 ASN A O 1
ATOM 2960 N N . THR A 1 413 ? 66.182 18.785 36.928 1.00 23.71 410 THR A N 1
ATOM 2961 C CA . THR A 1 413 ? 66.704 20.097 36.590 1.00 23.63 410 THR A CA 1
ATOM 2962 C C . THR A 1 413 ? 66.126 20.548 35.257 1.00 22.26 410 THR A C 1
ATOM 2963 O O . THR A 1 413 ? 65.736 19.737 34.416 1.00 21.41 410 THR A O 1
ATOM 2967 N N . ASP A 1 414 ? 66.080 21.850 35.076 1.00 20.68 411 ASP A N 1
ATOM 2968 C CA . ASP A 1 414 ? 65.572 22.451 33.848 1.00 20.89 411 ASP A CA 1
ATOM 2969 C C . ASP A 1 414 ? 66.633 22.351 32.726 1.00 19.79 411 ASP A C 1
ATOM 2970 O O . ASP A 1 414 ? 67.702 22.951 32.820 1.00 18.98 411 ASP A O 1
ATOM 2975 N N . ILE A 1 415 ? 66.328 21.594 31.664 1.00 18.97 412 ILE A N 1
ATOM 2976 C CA . ILE A 1 415 ? 67.269 21.442 30.521 1.00 18.13 412 ILE A CA 1
ATOM 2977 C C . ILE A 1 415 ? 66.908 22.310 29.310 1.00 19.19 412 ILE A C 1
ATOM 2978 O O . ILE A 1 415 ? 67.540 22.214 28.249 1.00 18.98 412 ILE A O 1
ATOM 2983 N N . SER A 1 416 ? 65.910 23.172 29.467 1.00 19.14 413 SER A N 1
ATOM 2984 C CA . SER A 1 416 ? 65.353 23.918 28.316 1.00 20.02 413 SER A CA 1
ATOM 2985 C C . SER A 1 416 ? 66.348 24.841 27.605 1.00 19.47 413 SER A C 1
ATOM 2986 O O . SER A 1 416 ? 66.138 25.200 26.447 1.00 19.98 413 SER A O 1
ATOM 2989 N N . ASN A 1 417 ? 67.426 25.222 28.292 1.00 20.29 414 ASN A N 1
ATOM 2990 C CA . ASN A 1 417 ? 68.454 26.086 27.701 1.00 21.03 414 ASN A CA 1
ATOM 2991 C C . ASN A 1 417 ? 69.662 25.337 27.126 1.00 20.40 414 ASN A C 1
ATOM 2992 O O . ASN A 1 417 ? 70.541 25.950 26.532 1.00 19.54 414 ASN A O 1
ATOM 2997 N N . ALA A 1 418 ? 69.669 24.014 27.278 1.00 18.95 415 ALA A N 1
A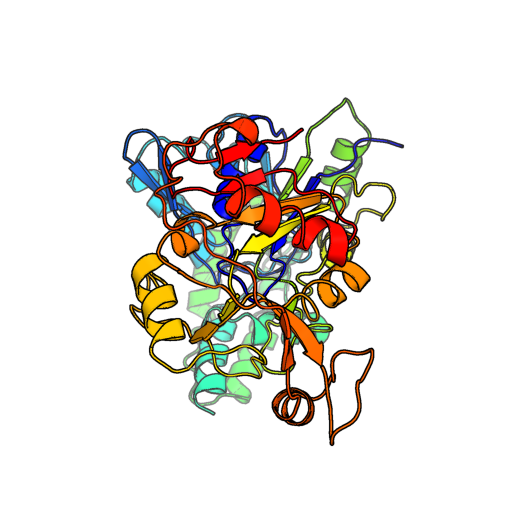TOM 2998 C CA . ALA A 1 418 ? 70.777 23.177 26.788 1.00 18.47 415 ALA A CA 1
ATOM 2999 C C . ALA A 1 418 ? 70.822 23.206 25.254 1.00 18.20 415 ALA A C 1
ATOM 3000 O O . ALA A 1 418 ? 69.776 23.088 24.589 1.00 17.85 415 ALA A O 1
ATOM 3002 N N . ARG A 1 419 ? 72.027 23.370 24.696 1.00 17.34 416 ARG A N 1
ATOM 3003 C CA . ARG A 1 419 ? 72.189 23.400 23.249 1.00 17.63 416 ARG A CA 1
ATOM 3004 C C . ARG A 1 419 ? 73.218 22.362 22.745 1.00 17.30 416 ARG A C 1
ATOM 3005 O O . ARG A 1 419 ? 73.466 22.276 21.547 1.00 17.95 416 ARG A O 1
ATOM 3013 N N . ALA A 1 420 ? 73.795 21.586 23.657 1.00 16.74 417 ALA A N 1
ATOM 3014 C CA . ALA A 1 420 ? 74.785 20.564 23.315 1.00 16.77 417 ALA A CA 1
ATOM 3015 C C . ALA A 1 420 ? 74.615 19.447 24.308 1.00 16.92 417 ALA A C 1
ATOM 3016 O O . ALA A 1 420 ? 74.169 19.689 25.434 1.00 16.74 417 ALA A O 1
ATOM 3018 N N . PHE A 1 421 ? 74.953 18.226 23.898 1.00 16.17 418 PHE A N 1
ATOM 3019 C CA . PHE A 1 421 ? 74.752 17.050 24.752 1.00 16.23 418 PHE A CA 1
ATOM 3020 C C . PHE A 1 421 ? 75.561 17.147 26.063 1.00 16.85 418 PHE A C 1
ATOM 3021 O O . PHE A 1 421 ? 75.067 16.745 27.134 1.00 16.42 418 PHE A O 1
ATOM 3029 N N . LYS A 1 422 ? 76.773 17.698 25.983 1.00 17.07 419 LYS A N 1
ATOM 3030 C CA . LYS A 1 422 ? 77.620 17.946 27.182 1.00 17.89 419 LYS A CA 1
ATOM 3031 C C . LYS A 1 422 ? 76.949 18.821 28.269 1.00 18.36 419 LYS A C 1
ATOM 3032 O O . LYS A 1 422 ? 77.336 18.763 29.454 1.00 18.80 419 LYS A O 1
ATOM 3038 N N . GLU A 1 423 ? 75.979 19.634 27.873 1.00 18.03 420 GLU A N 1
ATOM 3039 C CA . GLU A 1 423 ? 75.269 20.527 28.821 1.00 19.17 420 GLU A CA 1
ATOM 3040 C C . GLU A 1 423 ? 74.149 19.816 29.575 1.00 18.70 420 GLU A C 1
ATOM 3041 O O . GLU A 1 423 ? 73.637 20.340 30.561 1.00 18.89 420 GLU A O 1
ATOM 3047 N N . LEU A 1 424 ? 73.747 18.632 29.110 1.00 17.85 421 LEU A N 1
ATOM 3048 C CA . LEU A 1 424 ? 72.705 17.871 29.812 1.00 17.87 421 LEU A CA 1
ATOM 3049 C C . LEU A 1 424 ? 73.225 17.257 31.106 1.00 17.92 421 LEU A C 1
ATOM 3050 O O . LEU A 1 424 ? 74.356 16.751 31.129 1.00 17.61 421 LEU A O 1
ATOM 3055 N N . PRO A 1 425 ? 72.398 17.246 32.181 1.00 18.23 422 PRO A N 1
ATOM 3056 C CA . PRO A 1 425 ? 72.827 16.550 33.396 1.00 19.15 422 PRO A CA 1
ATOM 3057 C C . PRO A 1 425 ? 73.023 15.053 33.118 1.00 19.08 422 PRO A C 1
ATOM 3058 O O . PRO A 1 425 ? 72.397 14.523 32.189 1.00 18.48 422 PRO A O 1
ATOM 3062 N N . VAL A 1 426 ? 73.847 14.375 33.918 1.00 19.26 423 VAL A N 1
ATOM 3063 C CA A VAL A 1 426 ? 74.157 12.950 33.729 0.50 19.32 423 VAL A CA 1
ATOM 3064 C CA B VAL A 1 426 ? 74.147 12.959 33.653 0.50 19.34 423 VAL A CA 1
ATOM 3065 C C . VAL A 1 426 ? 72.922 12.045 33.552 1.00 19.27 423 VAL A C 1
ATOM 3066 O O . VAL A 1 426 ? 72.918 11.148 32.704 1.00 17.80 423 VAL A O 1
ATOM 3073 N N . ASN A 1 427 ? 71.893 12.247 34.394 1.00 19.05 424 ASN A N 1
ATOM 3074 C CA . ASN A 1 427 ? 70.730 11.333 34.332 1.00 19.13 424 ASN A CA 1
ATOM 3075 C C . ASN A 1 427 ? 69.871 11.513 33.055 1.00 18.16 424 ASN A C 1
ATOM 3076 O O . ASN A 1 427 ? 69.285 10.540 32.537 1.00 17.38 424 ASN A O 1
ATOM 3081 N N . ALA A 1 428 ? 69.841 12.740 32.548 1.00 17.99 425 ALA A N 1
ATOM 3082 C CA . ALA A 1 428 ? 69.270 13.033 31.219 1.00 17.30 425 ALA A CA 1
ATOM 3083 C C . ALA A 1 428 ? 70.102 12.395 30.108 1.00 17.08 425 ALA A C 1
ATOM 3084 O O . ALA A 1 428 ? 69.544 11.775 29.190 1.00 15.94 425 ALA A O 1
ATOM 3086 N N . GLN A 1 429 ? 71.430 12.548 30.172 1.00 16.47 426 GLN A N 1
ATOM 3087 C CA . GLN A 1 429 ? 72.307 11.874 29.195 1.00 16.32 426 GLN A CA 1
ATOM 3088 C C . GLN A 1 429 ? 72.080 10.364 29.198 1.00 17.11 426 GLN A C 1
ATOM 3089 O O . GLN A 1 429 ? 72.005 9.723 28.139 1.00 16.13 426 GLN A O 1
ATOM 3095 N N . ASN A 1 430 ? 71.979 9.800 30.403 1.00 17.40 427 ASN A N 1
ATOM 3096 C CA . ASN A 1 430 ? 71.783 8.359 30.565 1.00 17.98 427 ASN A CA 1
ATOM 3097 C C . ASN A 1 430 ? 70.423 7.863 30.090 1.00 17.52 427 ASN A C 1
ATOM 3098 O O . ASN A 1 430 ? 70.310 6.724 29.623 1.00 17.94 427 ASN A O 1
ATOM 3103 N N . TYR A 1 431 ? 69.397 8.709 30.192 1.00 16.92 428 TYR A N 1
ATOM 3104 C CA . TYR A 1 431 ? 68.090 8.386 29.628 1.00 16.75 428 TYR A CA 1
ATOM 3105 C C . TYR A 1 431 ? 68.214 8.219 28.099 1.00 16.69 428 TYR A C 1
ATOM 3106 O O . TYR A 1 431 ? 67.706 7.241 27.515 1.00 16.67 428 TYR A O 1
ATOM 3115 N N . VAL A 1 432 ? 68.912 9.162 27.473 1.00 16.34 429 VAL A N 1
ATOM 3116 C CA . VAL A 1 432 ? 69.155 9.103 26.028 1.00 16.69 429 VAL A CA 1
ATOM 3117 C C . VAL A 1 432 ? 69.956 7.862 25.631 1.00 16.61 429 VAL A C 1
ATOM 3118 O O . VAL A 1 432 ? 69.586 7.166 24.677 1.00 16.03 429 VAL A O 1
ATOM 3122 N N . ARG A 1 433 ? 71.039 7.588 26.372 1.00 16.42 430 ARG A N 1
ATOM 3123 C CA A ARG A 1 433 ? 71.905 6.428 26.113 0.60 16.65 430 ARG A CA 1
ATOM 3124 C CA B ARG A 1 433 ? 71.900 6.427 26.118 0.40 16.63 430 ARG A CA 1
ATOM 3125 C C . ARG A 1 433 ? 71.178 5.112 26.304 1.00 16.68 430 ARG A C 1
ATOM 3126 O O . ARG A 1 433 ? 71.435 4.146 25.579 1.00 16.83 430 ARG A O 1
ATOM 3141 N N . PHE A 1 434 ? 70.278 5.058 27.285 1.00 16.82 431 PHE A N 1
ATOM 3142 C CA . PHE A 1 434 ? 69.507 3.830 27.516 1.00 17.37 431 PHE A CA 1
ATOM 3143 C C . PHE A 1 434 ? 68.673 3.482 26.272 1.00 17.45 431 PHE A C 1
ATOM 3144 O O . PHE A 1 434 ? 68.621 2.316 25.849 1.00 17.20 431 PHE A O 1
ATOM 3152 N N . ILE A 1 435 ? 68.016 4.486 25.704 1.00 16.70 432 ILE A N 1
ATOM 3153 C CA . ILE A 1 435 ? 67.221 4.299 24.482 1.00 17.57 432 ILE A CA 1
ATOM 3154 C C . ILE A 1 435 ? 68.125 3.832 23.334 1.00 17.95 432 ILE A C 1
ATOM 3155 O O . ILE A 1 435 ? 67.786 2.877 22.622 1.00 18.33 432 ILE A O 1
ATOM 3160 N N . GLU A 1 436 ? 69.255 4.516 23.147 1.00 18.02 433 GLU A N 1
ATOM 3161 C CA . GLU A 1 436 ? 70.232 4.132 22.119 1.00 19.48 433 GLU A CA 1
ATOM 3162 C C . GLU A 1 436 ? 70.721 2.682 22.300 1.00 20.10 433 GLU A C 1
ATOM 3163 O O . GLU A 1 436 ? 70.835 1.929 21.331 1.00 20.49 433 GLU A O 1
ATOM 3169 N N . ASP A 1 437 ? 71.028 2.313 23.537 1.00 20.59 434 ASP A N 1
ATOM 3170 C CA . ASP A 1 437 ? 71.540 0.984 23.864 1.00 21.82 434 ASP A CA 1
ATOM 3171 C C . ASP A 1 437 ? 70.487 -0.099 23.656 1.00 21.41 434 ASP A C 1
ATOM 3172 O O . ASP A 1 437 ? 70.788 -1.188 23.151 1.00 21.05 434 ASP A O 1
ATOM 3177 N N . GLU A 1 438 ? 69.261 0.167 24.097 1.00 21.03 435 GLU A N 1
ATOM 3178 C CA . GLU A 1 438 ? 68.175 -0.805 23.937 1.00 21.86 435 GLU A CA 1
ATOM 3179 C C . GLU A 1 438 ? 67.774 -1.041 22.482 1.00 21.45 435 GLU A C 1
ATOM 3180 O O . GLU A 1 438 ? 67.471 -2.171 22.110 1.00 22.29 435 GLU A O 1
ATOM 3186 N N . LEU A 1 439 ? 67.764 0.020 21.676 1.00 21.34 436 LEU A N 1
ATOM 3187 C CA . LEU A 1 439 ? 67.288 -0.061 20.285 1.00 20.70 436 LEU A CA 1
ATOM 3188 C C . LEU A 1 439 ? 68.405 -0.267 19.289 1.00 21.18 436 LEU A C 1
ATOM 3189 O O . LEU A 1 439 ? 68.142 -0.672 18.147 1.00 21.32 436 LEU A O 1
ATOM 3194 N N . GLN A 1 440 ? 69.642 0.019 19.721 1.00 20.82 437 GLN A N 1
ATOM 3195 C CA A GLN A 1 440 ? 70.826 0.016 18.848 0.60 21.00 437 GLN A CA 1
ATOM 3196 C CA B GLN A 1 440 ? 70.821 -0.011 18.847 0.40 21.23 437 GLN A CA 1
ATOM 3197 C C . GLN A 1 440 ? 70.614 0.924 17.637 1.00 21.27 437 GLN A C 1
ATOM 3198 O O . GLN A 1 440 ? 70.885 0.559 16.491 1.00 21.92 437 GLN A O 1
ATOM 3209 N N . ILE A 1 441 ? 70.105 2.122 17.906 1.00 19.92 438 ILE A N 1
ATOM 3210 C CA . ILE A 1 441 ? 69.901 3.155 16.904 1.00 18.64 438 ILE A CA 1
ATOM 3211 C C . ILE A 1 441 ? 70.445 4.448 17.534 1.00 18.10 438 ILE A C 1
ATOM 3212 O O . ILE A 1 441 ? 70.061 4.774 18.651 1.00 17.69 438 ILE A O 1
ATOM 3217 N N . PRO A 1 442 ? 71.321 5.184 16.826 1.00 17.84 439 PRO A N 1
ATOM 3218 C CA . PRO A 1 442 ? 71.821 6.428 17.412 1.00 17.51 439 PRO A CA 1
ATOM 3219 C C . PRO A 1 442 ? 70.779 7.561 17.439 1.00 17.08 439 PRO A C 1
ATOM 3220 O O . PRO A 1 442 ? 69.931 7.680 16.528 1.00 16.16 439 PRO A O 1
ATOM 3224 N N . VAL A 1 443 ? 70.861 8.400 18.471 1.00 15.74 440 VAL A N 1
ATOM 3225 C CA . VAL A 1 443 ? 70.027 9.589 18.556 1.00 14.32 440 VAL A CA 1
ATOM 3226 C C . VAL A 1 443 ? 70.750 10.779 17.877 1.00 14.36 440 VAL A C 1
ATOM 3227 O O . VAL A 1 443 ? 71.873 11.142 18.252 1.00 13.87 440 VAL A O 1
ATOM 3231 N N . LYS A 1 444 ? 70.136 11.332 16.841 1.00 13.31 441 LYS A N 1
ATOM 3232 C CA . LYS A 1 444 ? 70.709 12.455 16.119 1.00 13.86 441 LYS A CA 1
ATOM 3233 C C . LYS A 1 444 ? 70.276 13.821 16.664 1.00 13.59 441 LYS A C 1
ATOM 3234 O O . LYS A 1 444 ? 71.052 14.799 16.617 1.00 13.90 441 LYS A O 1
ATOM 3240 N N . TRP A 1 445 ? 69.040 13.883 17.161 1.00 13.64 442 TRP A N 1
ATOM 3241 C CA . TRP A 1 445 ? 68.478 15.138 17.686 1.00 13.24 442 TRP A CA 1
ATOM 3242 C C . TRP A 1 445 ? 67.788 14.876 19.014 1.00 14.05 442 TRP A C 1
ATOM 3243 O O . TRP A 1 445 ? 67.178 13.833 19.198 1.00 12.51 442 TRP A O 1
ATOM 3254 N N . ILE A 1 446 ? 67.890 15.852 19.927 1.00 14.03 443 ILE A N 1
ATOM 3255 C CA . ILE A 1 446 ? 67.135 15.853 21.187 1.00 14.17 443 ILE A CA 1
ATOM 3256 C C . ILE A 1 446 ? 66.373 17.179 21.287 1.00 14.43 443 ILE A C 1
ATOM 3257 O O . ILE A 1 446 ? 66.983 18.251 21.212 1.00 15.03 443 ILE A O 1
ATOM 3262 N N . GLY A 1 447 ? 65.051 17.101 21.441 1.00 14.51 444 GLY A N 1
ATOM 3263 C CA . GLY A 1 447 ? 64.192 18.291 21.592 1.00 14.91 444 GLY A CA 1
ATOM 3264 C C . GLY A 1 447 ? 64.150 18.665 23.071 1.00 15.44 444 GLY A C 1
ATOM 3265 O O . GLY A 1 447 ? 63.909 17.805 23.917 1.00 14.99 444 GLY A O 1
ATOM 3266 N N . VAL A 1 448 ? 64.417 19.931 23.379 1.00 16.08 445 VAL A N 1
ATOM 3267 C CA . VAL A 1 448 ? 64.415 20.399 24.771 1.00 16.78 445 VAL A CA 1
ATOM 3268 C C . VAL A 1 448 ? 63.454 21.576 24.955 1.00 17.77 445 VAL A C 1
ATOM 3269 O O . VAL A 1 448 ? 63.439 22.233 26.011 1.00 17.90 445 VAL A O 1
ATOM 3273 N N . GLY A 1 449 ? 62.662 21.846 23.923 1.00 18.04 446 GLY A N 1
ATOM 3274 C CA . GLY A 1 449 ? 61.654 22.894 23.996 1.00 19.22 446 GLY A CA 1
ATOM 3275 C C . GLY A 1 449 ? 60.951 23.094 22.673 1.00 20.60 446 GLY A C 1
ATOM 3276 O O . GLY A 1 449 ? 61.285 22.462 21.661 1.00 20.41 446 GLY A O 1
ATOM 3277 N N . LYS A 1 450 ? 59.965 23.976 22.671 1.00 21.67 447 LYS A N 1
ATOM 3278 C CA . LYS A 1 450 ? 59.158 24.201 21.480 1.00 23.30 447 LYS A CA 1
ATOM 3279 C C . LYS A 1 450 ? 59.911 24.941 20.375 1.00 23.79 447 LYS A C 1
ATOM 3280 O O . LYS A 1 450 ? 59.716 24.638 19.189 1.00 24.81 447 LYS A O 1
ATOM 3286 N N . SER A 1 451 ? 60.787 25.883 20.734 1.00 22.76 448 SER A N 1
ATOM 3287 C CA . SER A 1 451 ? 61.377 26.750 19.709 1.00 22.37 448 SER A CA 1
ATOM 3288 C C . SER A 1 451 ? 62.362 26.009 18.800 1.00 22.13 448 SER A C 1
ATOM 3289 O O . SER A 1 451 ? 62.892 24.969 19.168 1.00 20.50 448 SER A O 1
ATOM 3292 N N . ARG A 1 452 ? 62.620 26.583 17.626 1.00 22.00 449 ARG A N 1
ATOM 3293 C CA . ARG A 1 452 ? 63.609 26.045 16.683 1.00 23.00 449 ARG A CA 1
ATOM 3294 C C . ARG A 1 452 ? 64.953 25.836 17.318 1.00 22.14 449 ARG A C 1
ATOM 3295 O O . ARG A 1 452 ? 65.599 24.804 17.102 1.00 21.86 449 ARG A O 1
ATOM 3303 N N . GLU A 1 453 ? 65.379 26.807 18.121 1.00 21.47 450 GLU A N 1
ATOM 3304 C CA . GLU A 1 453 ? 66.674 26.730 18.784 1.00 22.08 450 GLU A CA 1
ATOM 3305 C C . GLU A 1 453 ? 66.736 25.673 19.894 1.00 20.77 450 GLU A C 1
ATOM 3306 O O . GLU A 1 453 ? 67.811 25.260 20.290 1.00 20.52 450 GLU A O 1
ATOM 3312 N N . SER A 1 454 ? 65.580 25.247 20.400 1.00 19.83 451 SER A N 1
ATOM 3313 C CA . SER A 1 454 ? 65.535 24.302 21.523 1.00 19.05 451 SER A CA 1
ATOM 3314 C C . SER A 1 454 ? 65.733 22.882 21.037 1.00 18.94 451 SER A C 1
ATOM 3315 O O . SER A 1 454 ? 64.852 22.036 21.127 1.00 18.26 451 SER A O 1
ATOM 3318 N N . MET A 1 455 ? 66.927 22.632 20.543 1.00 19.56 452 MET A N 1
ATOM 3319 C CA . MET A 1 455 ? 67.246 21.360 19.937 1.00 20.35 452 MET A CA 1
ATOM 3320 C C . MET A 1 455 ? 68.733 21.163 20.129 1.00 20.33 452 MET A C 1
ATOM 3321 O O . MET A 1 455 ? 69.527 22.120 20.097 1.00 21.51 452 MET A O 1
ATOM 3326 N N . ILE A 1 456 ? 69.111 19.916 20.323 1.00 19.46 453 ILE A N 1
ATOM 3327 C CA . ILE A 1 456 ? 70.504 19.538 20.333 1.00 19.41 453 ILE A CA 1
ATOM 3328 C C . ILE A 1 456 ? 70.668 18.577 19.155 1.00 19.60 453 ILE A C 1
ATOM 3329 O O . ILE A 1 456 ? 69.867 17.662 18.998 1.00 18.16 453 ILE A O 1
ATOM 3334 N N . GLN A 1 457 ? 71.666 18.835 18.307 1.00 19.59 454 GLN A N 1
ATOM 3335 C CA . GLN A 1 457 ? 72.022 17.890 17.240 1.00 19.71 454 GLN A CA 1
ATOM 3336 C C . GLN A 1 457 ? 73.362 17.246 17.554 1.00 18.84 454 GLN A C 1
ATOM 3337 O O . GLN A 1 457 ? 74.381 17.932 17.673 1.00 19.51 454 GLN A O 1
ATOM 3343 N N . LEU A 1 458 ? 73.366 15.924 17.673 1.00 18.01 455 LEU A N 1
ATOM 3344 C CA . LEU A 1 458 ? 74.537 15.180 18.126 1.00 17.97 455 LEU A CA 1
ATOM 3345 C C . LEU A 1 458 ? 75.584 14.885 17.042 1.00 18.06 455 LEU A C 1
ATOM 3346 O O . LEU A 1 458 ? 76.762 14.653 17.365 1.00 16.97 455 LEU A O 1
ATOM 3351 N N . PHE A 1 459 ? 75.140 14.808 15.789 1.00 17.64 456 PHE A N 1
ATOM 3352 C CA . PHE A 1 459 ? 76.032 14.540 14.654 1.00 18.54 456 PHE A CA 1
ATOM 3353 C C . PHE A 1 459 ? 75.398 15.006 13.345 1.00 18.78 456 PHE A C 1
ATOM 3354 O O . PHE A 1 459 ? 74.189 15.286 13.305 1.00 18.62 456 PHE A O 1
#

Sequence (419 aa):
GGNRVTVVLGAQWGDEGKGKVVDLLAQDADIVVCRCQGGNNAGHHTVVVDSVEYDFHLLPSGIINPNVVTAFIGNGVVIHLPGLFEEAEKNVQKGKGLEGWEKRLIISDRAHIVFDFHQAADGIQEQQKKGIGPVYSSKAARRSGLLRMCDLVSDFDGFSERRFKVLANQYKSIYPTLEIDIEGELQKLKGYMEKIKPMVRDGVYFLYEALHGPPKKKILVEGANAALLDIDFGTYPFVTSSNCTVGGVCTGLGMPPQNVGEVYGVVKAYTTRVGIGAFPTEQDNEIGELLQTRGREFGVTTGRKRRCGWLDLVLLLKYAHMINGFTALALTKLDILDMMFTEIKVGVAYKLDGEIIPHIPANQEVLNKVVEVQYKTLLPGWNTDISNARAFKELPVVNAQNYVRRFIEDELQQIPVKWIGVGKSRESMIQLF

Nearest PDB structures (foldseek):
  2v40-assembly1_A-2  TM=1.002E+00  e=2.115E-95  Homo sapiens
  1j4b-assembly1_A  TM=9.877E-01  e=1.069E-74  Mus musculus
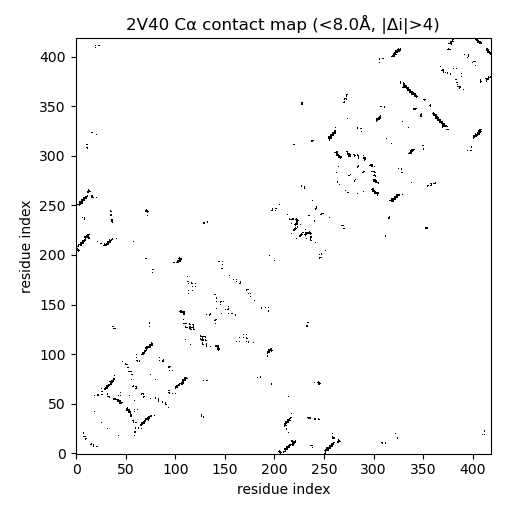  5i34-assembly1_A  TM=9.563E-01  e=1.627E-60  Cryptococcus neoformans H99
  5i34-assembly1_B  TM=9.488E-01  e=4.277E-57  Cryptococcus neoformans H99
  5i33-assembly1_A  TM=9.812E-01  e=3.205E-56  Cryptococcus neoformans H99

GO terms:
  GO:0044208 'de novo' AMP biosynthetic process (P, IDA)
  GO:0044208 'de novo' AMP biosynthetic process (P, IMP)
  GO:0005829 cytosol (C, TAS)
  GO:0005515 protein binding (F, IPI)
  GO:0004019 adenylosuccinate synthase activity (F, IDA)
  GO:0006167 AMP biosynthetic process (P, IDA)
  GO:0070062 extracellular exosome (C, HDA)

Solvent-accessible surface area: 18796 Å² total; per-residue (Å²): 91,46,22,138,0,31,0,0,3,1,0,9,8,8,55,0,25,23,31,40,0,6,37,45,38,4,90,85,6,58,3,0,0,14,7,21,2,4,16,68,47,34,86,75,25,90,59,119,99,42,107,4,49,3,67,2,5,1,18,1,0,33,22,100,127,2,39,0,2,0,0,26,1,0,2,0,20,0,36,16,0,6,94,9,0,79,101,0,73,154,79,25,172,23,0,137,14,9,89,180,34,2,12,0,1,27,89,0,14,2,4,1,57,3,0,34,39,0,25,4,24,69,145,143,154,164,89,0,17,27,3,1,25,70,4,67,86,68,203,31,5,0,82,0,32,34,1,31,72,93,37,117,34,4,15,123,98,0,75,89,2,0,69,76,23,80,90,115,26,114,116,8,169,26,96,22,111,19,13,8,109,139,3,91,39,44,16,114,94,0,88,107,3,18,116,55,1,64,140,30,1,123,84,5,2,83,38,100,128,72,122,4,5,0,15,11,27,21,0,2,3,36,0,58,100,83,11,10,126,82,68,30,23,36,6,44,8,5,28,40,1,0,29,95,0,2,40,9,60,99,112,3,18,16,78,5,14,0,0,0,1,0,0,3,3,7,96,39,132,9,1,13,26,1,59,28,136,52,120,41,4,113,66,0,20,91,77,5,152,0,66,17,136,120,109,51,198,142,40,64,6,0,7,1,5,7,26,6,4,85,44,0,38,128,43,5,41,11,59,1,1,0,1,2,52,0,23,12,1,10,128,10,105,87,1,68,0,0,51,27,1,65,26,128,58,124,102,26,127,94,27,7,97,80,18,108,50,4,87,142,16,106,14,43,77,86,65,17,77,5,17,81,67,108,4,40,116,8,104,30,43,174,94,7,40,101,48,0,26,63,2,0,104,32,0,42,92,85,7,145,5,62,1,25,4,0,1,0,18,193,54,116,111,10,18,2,106,59,129

Radius of gyration: 21.97 Å; Cα contacts (8 Å, |Δi|>4): 927; chains: 1; bounding box: 58×52×61 Å

Secondary structure (DSSP, 8-state):
----EEEEEESSSS-SSHHHHHHHHHTT-SEEEE-SB-S---EEEEETTEEEEESSS-GGGGSTT-EEEE-TTBEEEHHHHHHHHHHHHHH-GGGTTGGGSEEEETTPEEEPHHHHHHHHHHHH----HHHHHHHHHHT---BHHHHTS-HHHHHHHHHHHHHHHHHH-TT----HHHHHHHHHHHHHHHGGGEE-HHHHHHHHHHSS---EEEE--S-GGG-TTTSSTTSS-SS--STHHHHHHHT--GGGEEEEEEEEESSEEESSSS--TTB--SHHHHHHHHHTT-B-TTT-PBPEEE-EEHHHHHHHHHHH--SEEEEE-GGGGGG-SEEEEEEEEEETTEEESS--SSHHHHTT-EEEEEEEE---S--TT--SGGGS-HHHHHHHHHHHHHHT--EEEEE-SSSTTSEEE--

B-factor: mean 25.43, std 10.98, range [10.57, 74.47]

Foldseek 3Di:
DFAFAEEEFAAAFDPLCLVLVCVVQLQAFQEEEEQAEEQPDKDWDADPNFTAIGGHWDPSLLHVNYQYEYFLRYEYALVVVCVSLVVRVVRDCSCPCVLVRYAYAQNHFYQAPLLQLVCVVVVVCGPSQVVRLVCVVVVLTDTNVLLQDDLVSVLVSLVVVQVVSCVVCVVRDDDSVVRSVVSVVSNVSCNVRYDNQLVVVVCNRHDPDGHYYYYFPGHQQQAVPRHQPPNHTSHGSAQVSNCVRRVDDPVSHDAYEHRAEQWDWHADDFQDQFFDPDPVQVLLCVLVVAADPVPRHHITTGGAELLSSLVSCVGHVHQAYAYAPLQSLLQPQKGKYFQFWDFPNHTDNHQDNHRVRNNRIHTDIDIAGHPNHQCQPPAELVSDDPSSNVSQVVSCVSNVHHHQKYARDDDSRRMYGHD

CATH classification: 3.40.440.10 (+2 more: 1.10.300.10, 3.90.170.10)

Organism: Homo sapiens (NCBI:txid9606)

InterPro domains:
  IPR001114 Adenylosuccinate synthetase [MF_00011] (1-456)
  IPR001114 Adenylosuccinate synthetase [PF00709] (32-453)
  IPR001114 Adenylosuccinate synthetase [PTHR11846] (23-453)
  IPR001114 Adenylosuccinate synthetase [SM00788] (30-454)
  IPR001114 Adenylosuccinate synthetase [TIGR00184] (32-455)
  IPR001114 Adenylosuccinate synthetase [cd03108] (29-453)
  IPR018220 Adenylosuccinate synthase, GTP-binding site [PS01266] (37-44)
  IPR027417 P-loop containing nucleoside triphosphate hydrolase [SSF52540] (29-454)
  IPR027529 Adenylosuccinate synthetase isozyme 2, chordates [MF_03127] (3-456)
  IPR033128 Adenylosuccinate synthase, active site [PS00513] (165-176)
  IPR042109 Adenylosuccinate synthetase, domain 1 [G3DSA:3.40.440.10] (32-296)
  IPR042110 Adenylosuccinate synthetase, domain 2 [G3DSA:1.10.300.10] (131-230)
  IPR042111 Adenylosuccinate synthetase, domain 3 [G3DSA:3.90.170.10] (297-456)